Protein AF-A0A3A0G163-F1 (afdb_monomer_lite)

Secondary structure (DSSP, 8-state):
-BTTSTT---TTSSEEEEBTTTB-EEEEEEE---SSEEEEEEEEEEEEE-BS--EEEEEE-SB-TTSSSB--TTT--TTTSPP--SS-SEEE--B-TTEEEEEE-GGG--SSEEEEEEEE---SSPEEEE-TTSSS---EEEEEEE--S------------SS--HHHHHHHHHHHTTT-TTHHHHHHHHHHHHTS-------SEE---SSTTSSGGGSTTTHHHHHHHHHHHHHHH--HHHHHHHHHHHHHHHHH--EE--SHHHHHHHHHHHHHHHHHHHHTHHHHTT-EEEEES---TT---EEEEEHHHHHHHHHIIIIIHHHHHHHHH-SSHHHHHHHHHHHHHHHHTTT-TTPPEEE---TTTGGGPPEEE-HHHHHHHHHHHHHHHHTT-S---SSS--GGGS-STTS-TTS----SS--TTS--HHHHTTTS-TT-SS----TT-HHHHHHHHHHHHHHHHHHTT-TTTTT--B---EEEEEEE-TTS-EEEEEE-TTBS-HHHHHIIIIIITT-TTTT-HHHHHHHHHHHHH--STTGGGTGGGT-SSPP---SS-S-HHHHH---TT--PPPPP--PPPP-

pLDDT: mean 93.01, std 9.05, range [34.25, 98.88]

Sequence (591 aa):
MRSTAPDANYGTTTFVRVRVDEYHSYFKFDVANLDGEVHRATLRVFYYDGSDSAGSVYAASNLYADGSAPWTETGLTWNNAPPLTGDPLATRGNVANNTWMEFDVTGAVTGEGTFSFGLKNTSTNSGYMYSREAAQDQPQLVIEAGSPPPTATPIPTRSRGYLTTPQELFAIKNKANQGIAPYEDAVDAVIAVANQSWSYTLDAFTTCNSTADDPLWLDDQGGIPILYAKALAYHLTSNPNYAADVVDVLDNLMSSVETVDTSFQCQLNFSWGTPELIAAADLIEDYWENRTCTGPTTTVYGNTTEGSGNCKDLFQNWLVKNPYYVVSYEASRSGSNRGAAATNATAYIADYLWDRPNVTLVHRQPPQIDGGNSLNLSPAQAWAHAKSLTLSRMNGYRVDYQGNNSCDFLSGIQQSPDFTPVKSQITQNGIIPEDSRREEFCNVPAYNGQYQNYPQIHLGNLIQQCELMLRRGDRSCYDNVDNSDLASYTFTDPDGTSRTTHLYPGRGSVERAIKAIIVDSSTTWGHDSALFVAYRYYKVHGVLEGIGSWYSQLAGPPTVCDQHVCFGTLTHGFNPSETPPLPPTVPPPGN

Foldseek 3Di:
DFPVFQQDADLQPQKAKAAPPTGKDKDKDFDDDFAAWFPWKKKKWWWQAWDQWPFFKAWFDLAWCVNPGGDDNRRDGNVTGTDRDDHGQATGGTDHHGDMDIGTPSVQPGDGGMTMMMGHHPHRDMTMTGDPNHPDRHMDIDTDGHHDPPQPPPPPAQQLDQLFALSLLLVLLVCLVVVHPPSVLLLVLLVVLLPDDQDADFALEAEAPPDLCGVVCQHQNHVLLNLLSLLSCCSSVVDCVSLVRNLVVLLCNQLHHQAYDLDPSSLQNLLQRQLSNLNSCSSSCVPQQPPKGKHDPALAAPDRDIDIDRSLVRSLSVLQRYNQQNNLAQCQAALFLSVLSSLLSLLSSLQSCLVPQPDWHFRWYDCVPPNGHTDTDGSVRSNVVSVVSLQCSQQLNGARLDDDLALLVLDDPQADPVFRRDHQHLALQLDRQRQQSVPHHSGDSARQQDDVLRLVSSLQSLLSSCLSCLQQVHNCQQVDWAQDWDQWDWDQHSVRDIDTHTRHGRTSHSLSNCCRNPVVNVHLQQQALSLLSSLLVCVPVNDDPPSVVSVVSNPDRFAAGDSHDGRSCNSRNDDPVDNDDRGHHDHGRDD

Structure (mmCIF, N/CA/C/O backbone):
data_AF-A0A3A0G163-F1
#
_entry.id   AF-A0A3A0G163-F1
#
loop_
_atom_site.group_PDB
_atom_site.id
_atom_site.type_symbol
_atom_site.label_atom_id
_atom_site.label_alt_id
_atom_site.label_comp_id
_atom_site.label_asym_id
_atom_site.label_entity_id
_atom_site.label_seq_id
_atom_site.pdbx_PDB_ins_code
_atom_site.Cartn_x
_atom_site.Cartn_y
_atom_site.Cartn_z
_atom_site.occupancy
_atom_site.B_iso_or_equiv
_atom_site.auth_seq_id
_atom_site.auth_comp_id
_atom_site.auth_asym_id
_atom_site.auth_atom_id
_atom_site.pdbx_PDB_model_num
ATOM 1 N N . MET A 1 1 ? -34.806 -42.291 16.302 1.00 92.50 1 MET A N 1
ATOM 2 C CA . MET A 1 1 ? -35.609 -43.211 15.453 1.00 92.50 1 MET A CA 1
ATOM 3 C C . MET A 1 1 ? -34.818 -44.474 15.133 1.00 92.50 1 MET A C 1
ATOM 5 O O . MET A 1 1 ? -33.606 -44.454 15.320 1.00 92.50 1 MET A O 1
ATOM 9 N N . ARG A 1 2 ? -35.475 -45.554 14.680 1.00 94.56 2 ARG A N 1
ATOM 10 C CA . ARG A 1 2 ? -34.830 -46.856 14.434 1.00 94.56 2 ARG A CA 1
ATOM 11 C C . ARG A 1 2 ? -35.318 -47.510 13.139 1.00 94.56 2 ARG A C 1
ATOM 13 O O . ARG A 1 2 ? -36.522 -47.691 12.989 1.00 94.56 2 ARG A O 1
ATOM 20 N N . SER A 1 3 ? -34.408 -47.931 12.262 1.00 94.00 3 SER A N 1
ATOM 21 C CA . SER A 1 3 ? -34.760 -48.498 10.946 1.00 94.00 3 SER A CA 1
ATOM 22 C C . SER A 1 3 ? -35.546 -49.812 11.024 1.00 94.00 3 SER A C 1
ATOM 24 O O . SER A 1 3 ? -36.488 -50.016 10.264 1.00 94.00 3 SER A O 1
ATOM 26 N N . THR A 1 4 ? -35.235 -50.684 11.987 1.00 94.94 4 THR A N 1
ATOM 27 C CA . THR A 1 4 ? -35.926 -51.977 12.164 1.00 94.94 4 THR A CA 1
ATOM 28 C C . THR A 1 4 ? -37.276 -51.871 12.881 1.00 94.94 4 THR A C 1
ATOM 30 O O . THR A 1 4 ? -37.940 -52.882 13.092 1.00 94.94 4 THR A O 1
ATOM 33 N N . ALA A 1 5 ? -37.660 -50.674 13.322 1.00 95.50 5 ALA A N 1
ATOM 34 C CA . ALA A 1 5 ? -38.954 -50.388 13.938 1.00 95.50 5 ALA A CA 1
ATOM 35 C C . ALA A 1 5 ? -39.473 -49.055 13.379 1.00 95.50 5 ALA A C 1
ATOM 37 O O . ALA A 1 5 ? -39.493 -48.053 14.100 1.00 95.50 5 ALA A O 1
ATOM 38 N N . PRO A 1 6 ? -39.812 -49.013 12.078 1.00 95.38 6 PRO A N 1
ATOM 39 C CA . PRO A 1 6 ? -39.808 -47.769 11.330 1.00 95.38 6 PRO A CA 1
ATOM 40 C C . PRO A 1 6 ? -40.969 -46.827 11.673 1.00 95.38 6 PRO A C 1
ATOM 42 O O . PRO A 1 6 ? -40.835 -45.620 11.490 1.00 95.38 6 PRO A O 1
ATOM 45 N N . ASP A 1 7 ? -42.050 -47.357 12.250 1.00 96.31 7 ASP A N 1
ATOM 46 C CA . ASP A 1 7 ? -43.206 -46.589 12.733 1.00 96.31 7 ASP A CA 1
ATOM 47 C C . ASP A 1 7 ? -43.134 -46.266 14.237 1.00 96.31 7 ASP A C 1
ATOM 49 O O . ASP A 1 7 ? -44.026 -45.623 14.788 1.00 96.31 7 ASP A O 1
ATOM 53 N N . ALA A 1 8 ? -42.083 -46.712 14.937 1.00 96.19 8 ALA A N 1
ATOM 54 C CA . ALA A 1 8 ? -41.929 -46.442 16.360 1.00 96.19 8 ALA A CA 1
ATOM 55 C C . ALA A 1 8 ? -41.365 -45.033 16.604 1.00 96.19 8 ALA A C 1
ATOM 57 O O . ALA A 1 8 ? -40.358 -44.629 16.012 1.00 96.19 8 ALA A O 1
ATOM 58 N N . ASN A 1 9 ? -41.985 -44.317 17.541 1.00 95.94 9 ASN A N 1
ATOM 59 C CA . ASN A 1 9 ? -41.482 -43.063 18.083 1.00 95.94 9 ASN A CA 1
ATOM 60 C C . ASN A 1 9 ? -40.679 -43.315 19.371 1.00 95.94 9 ASN A C 1
ATOM 62 O O . ASN A 1 9 ? -40.992 -44.217 20.147 1.00 95.94 9 ASN A O 1
ATOM 66 N N . TYR A 1 10 ? -39.647 -42.502 19.589 1.00 95.50 10 TYR A N 1
ATOM 67 C CA . TYR A 1 10 ? -38.773 -42.568 20.765 1.00 95.50 10 TYR A CA 1
ATOM 68 C C . TYR A 1 10 ? -38.609 -41.187 21.423 1.00 95.50 10 TYR A C 1
ATOM 70 O O . TYR A 1 10 ? -37.639 -40.953 22.126 1.00 95.50 10 TYR A O 1
ATOM 78 N N . GLY A 1 11 ? -39.523 -40.247 21.175 1.00 92.62 11 GLY A N 1
ATOM 79 C CA . GLY A 1 11 ? -39.398 -38.858 21.629 1.00 92.62 11 GLY A CA 1
ATOM 80 C C . GLY A 1 11 ? -39.498 -38.671 23.145 1.00 92.62 11 GLY A C 1
ATOM 81 O O . GLY A 1 11 ? -39.158 -37.615 23.649 1.00 92.62 11 GLY A O 1
ATOM 82 N N . THR A 1 12 ? -39.951 -39.688 23.883 1.00 95.19 12 THR A N 1
ATOM 83 C CA . THR A 1 12 ? -40.091 -39.643 25.349 1.00 95.19 12 THR A CA 1
ATOM 84 C C . THR A 1 12 ? -39.015 -40.449 26.081 1.00 95.19 12 THR A C 1
ATOM 86 O O . THR A 1 12 ? -39.137 -40.694 27.281 1.00 95.19 12 THR A O 1
ATOM 89 N N . THR A 1 13 ? -38.003 -40.969 25.376 1.00 96.38 13 THR A N 1
ATOM 90 C CA . THR A 1 13 ? -36.904 -41.706 26.014 1.00 96.38 13 THR A CA 1
ATOM 91 C C . THR A 1 13 ? -35.875 -40.737 26.564 1.00 96.38 13 THR A C 1
ATOM 93 O O . THR A 1 13 ? -35.556 -39.757 25.912 1.00 96.38 13 THR A O 1
ATOM 96 N N . THR A 1 14 ? -35.276 -41.051 27.714 1.00 96.81 14 THR A N 1
ATOM 97 C CA . THR A 1 14 ? -34.258 -40.194 28.350 1.00 96.81 14 THR A CA 1
ATOM 98 C C . THR A 1 14 ? -32.928 -40.139 27.594 1.00 96.81 14 THR A C 1
ATOM 100 O O . THR A 1 14 ? -32.086 -39.295 27.897 1.00 96.81 14 THR A O 1
ATOM 103 N N . PHE A 1 15 ? -32.743 -40.966 26.568 1.00 96.81 15 PHE A N 1
ATOM 104 C CA . PHE A 1 15 ? -31.553 -40.997 25.728 1.00 96.81 15 PHE A CA 1
ATOM 105 C C . PHE A 1 15 ? -31.911 -40.985 24.243 1.00 96.81 15 PHE A C 1
ATOM 107 O O . PHE A 1 15 ? -32.999 -41.398 23.841 1.00 96.81 15 PHE A O 1
ATOM 114 N N . VAL A 1 16 ? -30.948 -40.575 23.427 1.00 97.00 16 VAL A N 1
ATOM 115 C CA . VAL A 1 16 ? -30.949 -40.744 21.976 1.00 97.00 16 VAL A CA 1
ATOM 116 C C . VAL A 1 16 ? -29.695 -41.505 21.550 1.00 97.00 16 VAL A C 1
ATOM 118 O O . VAL A 1 16 ? -28.706 -41.579 22.279 1.00 97.00 16 VAL A O 1
ATOM 121 N N . ARG A 1 17 ? -29.746 -42.135 20.378 1.00 96.00 17 ARG A N 1
ATOM 122 C CA . ARG A 1 17 ? -28.708 -43.059 19.908 1.00 96.00 17 ARG A CA 1
ATOM 123 C C . ARG A 1 17 ? -28.367 -42.780 18.457 1.00 96.00 17 ARG A C 1
ATOM 125 O O . ARG A 1 17 ? -29.250 -42.459 17.659 1.00 96.00 17 ARG A O 1
ATOM 132 N N . VAL A 1 18 ? -27.103 -42.973 18.102 1.00 96.88 18 VAL A N 1
ATOM 133 C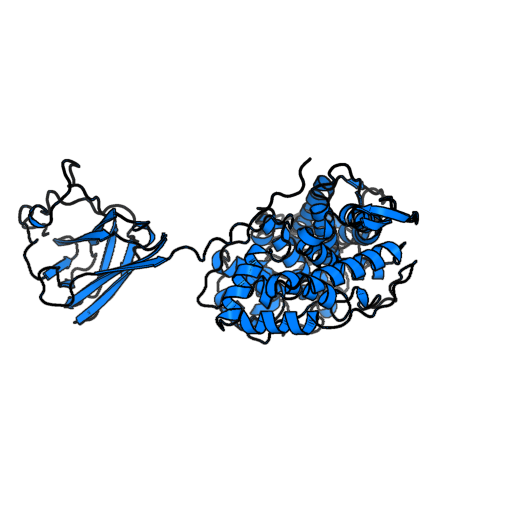 CA . VAL A 1 18 ? -26.654 -42.927 16.711 1.00 96.88 18 VAL A CA 1
ATOM 134 C C . VAL A 1 18 ? -25.800 -44.151 16.370 1.00 96.88 18 VAL A C 1
ATOM 136 O O . VAL A 1 18 ? -24.959 -44.579 17.163 1.00 96.88 18 VAL A O 1
ATOM 139 N N . ARG A 1 19 ? -26.059 -44.752 15.205 1.00 96.56 19 ARG A N 1
ATOM 140 C CA . ARG A 1 19 ? -25.349 -45.921 14.660 1.00 96.56 19 ARG A CA 1
ATOM 141 C C . ARG A 1 19 ? -25.626 -46.007 13.164 1.00 96.56 19 ARG A C 1
ATOM 143 O O . ARG A 1 19 ? -26.760 -45.747 12.756 1.00 96.56 19 ARG A O 1
ATOM 150 N N . VAL A 1 20 ? -24.633 -46.433 12.391 1.00 94.56 20 VAL A N 1
ATOM 151 C CA . VAL A 1 20 ? -24.781 -46.675 10.951 1.00 94.56 20 VAL A CA 1
ATOM 152 C C . VAL A 1 20 ? -25.990 -47.554 10.640 1.00 94.56 20 VAL A C 1
ATOM 154 O O . VAL A 1 20 ? -26.223 -48.555 11.319 1.00 94.56 20 VAL A O 1
ATOM 157 N N . ASP A 1 21 ? -26.782 -47.110 9.662 1.00 89.25 21 ASP A N 1
ATOM 158 C CA . ASP A 1 21 ? -27.969 -47.757 9.079 1.00 89.25 21 ASP A CA 1
ATOM 159 C C . ASP A 1 21 ? -29.077 -48.221 10.049 1.00 89.25 21 ASP A C 1
ATOM 161 O O . ASP A 1 21 ? -30.073 -48.821 9.634 1.00 89.25 21 ASP A O 1
ATOM 165 N N . GLU A 1 22 ? -28.959 -47.915 11.343 1.00 94.44 22 GLU A N 1
ATOM 166 C CA . GLU A 1 22 ? -29.918 -48.352 12.360 1.00 94.44 22 GLU A CA 1
ATOM 167 C C . GLU A 1 22 ? -30.545 -47.189 13.123 1.00 94.44 22 GLU A C 1
ATOM 169 O O . GLU A 1 22 ? -31.765 -47.173 13.296 1.00 94.44 22 GLU A O 1
ATOM 174 N N . TYR A 1 23 ? -29.748 -46.212 13.567 1.00 96.75 23 TYR A N 1
ATOM 175 C CA . TYR A 1 23 ? -30.221 -45.151 14.453 1.00 96.75 23 TYR A CA 1
ATOM 176 C C . TYR A 1 23 ? -29.783 -43.771 13.982 1.00 96.75 23 TYR A C 1
ATOM 178 O O . TYR A 1 23 ? -28.591 -43.479 13.888 1.00 96.75 23 TYR A O 1
ATOM 186 N N . HIS A 1 24 ? -30.770 -42.897 13.797 1.00 96.38 24 HIS A N 1
ATOM 187 C CA . HIS A 1 24 ? -30.575 -41.459 13.647 1.00 96.38 24 HIS A CA 1
ATOM 188 C C . HIS A 1 24 ? -31.260 -40.722 14.798 1.00 96.38 24 HIS A C 1
ATOM 190 O O . HIS A 1 24 ? -32.314 -41.149 15.299 1.00 96.38 24 HIS A O 1
ATOM 196 N N . SER A 1 25 ? -30.670 -39.595 15.177 1.00 97.19 25 SER A N 1
ATOM 197 C CA . SER A 1 25 ? -31.194 -38.691 16.202 1.00 97.19 25 SER A CA 1
ATOM 198 C C . SER A 1 25 ? -31.472 -37.324 15.593 1.00 97.19 25 SER A C 1
ATOM 200 O O . SER A 1 25 ? -30.749 -36.908 14.693 1.00 97.19 25 SER A O 1
ATOM 202 N N . TYR A 1 26 ? -32.514 -36.644 16.069 1.00 97.81 26 TYR A N 1
ATOM 203 C CA . TYR A 1 26 ? -32.857 -35.285 15.651 1.00 97.81 26 TYR A CA 1
ATOM 204 C C . TYR A 1 26 ? -32.949 -34.398 16.881 1.00 97.81 26 TYR A C 1
ATOM 206 O O . TYR A 1 26 ? -33.385 -34.848 17.940 1.00 97.81 26 TYR A O 1
ATOM 214 N N . PHE A 1 27 ? -32.559 -33.144 16.712 1.00 97.88 27 PHE A N 1
ATOM 215 C CA . PHE A 1 27 ? -32.615 -32.109 17.731 1.00 97.88 27 PHE A CA 1
ATOM 216 C C . PHE A 1 27 ? -33.307 -30.892 17.135 1.00 97.88 27 PHE A C 1
ATOM 218 O O . PHE A 1 27 ? -33.097 -30.585 15.962 1.00 97.88 27 PHE A O 1
ATOM 225 N N . LYS A 1 28 ? -34.134 -30.208 17.921 1.00 96.75 28 LYS A N 1
ATOM 226 C CA . LYS A 1 28 ? -34.846 -29.007 17.486 1.00 96.75 28 LYS A CA 1
ATOM 227 C C . LYS A 1 28 ? -34.775 -27.958 18.570 1.00 96.75 28 LYS A C 1
ATOM 229 O O . LYS A 1 28 ? -35.035 -28.262 19.732 1.00 96.75 28 LYS A O 1
ATOM 234 N N . PHE A 1 29 ? -34.412 -26.752 18.167 1.00 97.50 29 PHE A N 1
ATOM 235 C CA . PHE A 1 29 ? -34.213 -25.620 19.055 1.00 97.50 29 PHE A CA 1
ATOM 236 C C . PHE A 1 29 ? -34.969 -24.419 18.512 1.00 97.50 29 PHE A C 1
ATOM 238 O O . PHE A 1 29 ? -34.928 -24.155 17.311 1.00 97.50 29 PHE A O 1
ATOM 245 N N . ASP A 1 30 ? -35.625 -23.696 19.410 1.00 96.38 30 ASP A N 1
ATOM 246 C CA . ASP A 1 30 ? -36.193 -22.387 19.123 1.00 96.38 30 ASP A CA 1
ATOM 247 C C . ASP A 1 30 ? -35.227 -21.329 19.660 1.00 96.38 30 ASP A C 1
ATOM 249 O O . ASP A 1 30 ? -34.952 -21.274 20.860 1.00 96.38 30 ASP A O 1
ATOM 253 N N . VAL A 1 31 ? -34.677 -20.523 18.756 1.00 95.00 31 VAL A N 1
ATOM 254 C CA . VAL A 1 31 ? -33.774 -19.412 19.063 1.00 95.00 31 VAL A CA 1
ATOM 255 C C . VAL A 1 31 ? -34.579 -18.122 19.002 1.00 95.00 31 VAL A C 1
ATOM 257 O O . VAL A 1 31 ? -35.166 -17.803 17.969 1.00 95.00 31 VAL A O 1
ATOM 260 N N . ALA A 1 32 ? -34.615 -17.387 20.109 1.00 92.50 32 ALA A N 1
ATOM 261 C CA . ALA A 1 32 ? -35.335 -16.126 20.234 1.00 92.50 32 ALA A CA 1
ATOM 262 C C . ALA A 1 32 ? -34.667 -15.232 21.284 1.00 92.50 32 ALA A C 1
ATOM 264 O O . ALA A 1 32 ? -33.978 -15.733 22.175 1.00 92.50 32 ALA A O 1
ATOM 265 N N . ASN A 1 33 ? -34.963 -13.935 21.230 1.00 88.19 33 ASN A N 1
ATOM 266 C CA . ASN A 1 33 ? -34.410 -12.897 22.097 1.00 88.19 33 ASN A CA 1
ATOM 267 C C . ASN A 1 33 ? -32.887 -12.761 21.961 1.00 88.19 33 ASN A C 1
ATOM 269 O O . ASN A 1 33 ? -32.190 -12.608 22.965 1.00 88.19 33 ASN A O 1
ATOM 273 N N . LEU A 1 34 ? -32.376 -12.841 20.731 1.00 85.44 34 LEU A N 1
ATOM 274 C CA . LEU A 1 34 ? -30.972 -12.533 20.468 1.00 85.44 34 LEU A CA 1
ATOM 275 C C . LEU A 1 34 ? -30.737 -11.024 20.601 1.00 85.44 34 LEU A C 1
ATOM 277 O O . LEU A 1 34 ? -31.568 -10.208 20.206 1.00 85.44 34 LEU A O 1
ATOM 281 N N . ASP A 1 35 ? -29.583 -10.650 21.137 1.00 78.12 35 ASP A N 1
ATOM 282 C CA . ASP A 1 35 ? -29.144 -9.266 21.327 1.00 78.12 35 ASP A CA 1
ATOM 283 C C . ASP A 1 35 ? -28.304 -8.732 20.149 1.00 78.12 35 ASP A C 1
ATOM 285 O O . ASP A 1 35 ? -27.656 -7.689 20.256 1.00 78.12 35 ASP A O 1
ATOM 289 N N . GLY A 1 36 ? -28.364 -9.408 18.996 1.00 77.00 36 GLY A N 1
ATOM 290 C CA . GLY A 1 36 ? -27.757 -8.981 17.739 1.00 77.00 36 GLY A CA 1
ATOM 291 C C . GLY A 1 36 ? -27.595 -10.117 16.729 1.00 77.00 36 GLY A C 1
ATOM 292 O O . GLY A 1 36 ? -28.367 -11.077 16.733 1.00 77.00 36 GLY A O 1
ATOM 293 N N . GLU A 1 37 ? -26.618 -9.990 15.830 1.00 82.62 37 GLU A N 1
ATOM 294 C CA . GLU A 1 37 ? -26.344 -11.008 14.810 1.00 82.62 37 GLU A CA 1
ATOM 295 C C . GLU A 1 37 ? -25.630 -12.213 15.437 1.00 82.62 37 GLU A C 1
ATOM 297 O O . GLU A 1 37 ? -24.839 -12.069 16.370 1.00 82.62 37 GLU A O 1
ATOM 302 N N . VAL A 1 38 ? -25.907 -13.414 14.926 1.00 84.75 38 VAL A N 1
ATOM 303 C CA . VAL A 1 38 ? -25.223 -14.637 15.359 1.00 84.75 38 VAL A CA 1
ATOM 304 C C . VAL A 1 38 ? -23.807 -14.655 14.783 1.00 84.75 38 VAL A C 1
ATOM 306 O O . VAL A 1 38 ? -23.628 -14.758 13.574 1.00 84.75 38 VAL A O 1
ATOM 309 N N . HIS A 1 39 ? -22.795 -14.606 15.647 1.00 83.69 39 HIS A N 1
ATOM 310 C CA . HIS A 1 39 ? -21.390 -14.762 15.261 1.00 83.69 39 HIS A CA 1
ATOM 311 C C . HIS A 1 39 ? -20.967 -16.229 15.226 1.00 83.69 39 HIS A C 1
ATOM 313 O O . HIS A 1 39 ? -20.163 -16.631 14.384 1.00 83.69 39 HIS A O 1
ATOM 319 N N . ARG A 1 40 ? -21.503 -17.031 16.151 1.00 89.31 40 ARG A N 1
ATOM 320 C CA . ARG A 1 40 ? -21.200 -18.457 16.257 1.00 89.31 40 ARG A CA 1
ATOM 321 C C . ARG A 1 40 ? -22.368 -19.221 16.863 1.00 89.31 40 ARG A C 1
ATOM 323 O O . ARG A 1 40 ? -23.001 -18.758 17.810 1.00 89.31 40 ARG A O 1
ATOM 330 N N . ALA A 1 41 ? -22.613 -20.425 16.355 1.00 94.38 41 ALA A N 1
ATOM 331 C CA . ALA A 1 41 ? -23.575 -21.358 16.927 1.00 94.38 41 ALA A CA 1
ATOM 332 C C . ALA A 1 41 ? -22.950 -22.745 17.100 1.00 94.38 41 ALA A C 1
ATOM 334 O O . ALA A 1 41 ? -22.424 -23.333 16.154 1.00 94.38 41 ALA A O 1
ATOM 335 N N . THR A 1 42 ? -23.040 -23.288 18.313 1.00 97.31 42 THR A N 1
ATOM 336 C CA . THR A 1 42 ? -22.449 -24.582 18.676 1.00 97.31 42 THR A CA 1
ATOM 337 C C . THR A 1 42 ? -23.514 -25.521 19.238 1.00 97.31 42 THR A C 1
ATOM 339 O O . THR A 1 42 ? -24.101 -25.251 20.286 1.00 97.31 42 THR A O 1
ATOM 342 N N . LEU A 1 43 ? -23.743 -26.656 18.572 1.00 98.31 43 LEU A N 1
ATOM 343 C CA . LEU A 1 43 ? -24.575 -27.743 19.092 1.00 98.31 43 LEU A CA 1
ATOM 344 C C . LEU A 1 43 ? -23.736 -28.620 20.027 1.00 98.31 43 LEU A C 1
ATOM 346 O O . LEU A 1 43 ? -22.765 -29.242 19.596 1.00 98.31 43 LEU A O 1
ATOM 350 N N . ARG A 1 44 ? -24.134 -28.705 21.296 1.00 97.94 44 ARG A N 1
ATOM 351 C CA . ARG A 1 44 ? -23.496 -29.526 22.327 1.00 97.94 44 ARG A CA 1
ATOM 352 C C . ARG A 1 44 ? -24.387 -30.715 22.669 1.00 97.94 44 ARG A C 1
ATOM 354 O O . ARG A 1 44 ? -25.554 -30.542 23.018 1.00 97.94 44 ARG A O 1
ATOM 361 N N . VAL A 1 45 ? -23.832 -31.920 22.608 1.00 98.06 45 VAL A N 1
ATOM 362 C CA . VAL A 1 45 ? -24.510 -33.166 23.000 1.00 98.06 45 VAL A CA 1
ATOM 363 C C . VAL A 1 45 ? -23.635 -33.952 23.967 1.00 98.06 45 VAL A C 1
ATOM 365 O O . VAL A 1 45 ? -22.433 -34.093 23.749 1.00 98.06 45 VAL A O 1
ATOM 368 N N . PHE A 1 46 ? -24.223 -34.462 25.046 1.00 98.25 46 PHE A N 1
ATOM 369 C CA . PHE A 1 46 ? -23.481 -35.216 26.051 1.00 98.25 46 PHE A CA 1
ATOM 370 C C . PHE A 1 46 ? -23.556 -36.713 25.777 1.00 98.25 46 PHE A C 1
ATOM 372 O O . PHE A 1 46 ? -24.637 -37.298 25.840 1.00 98.25 46 PHE A O 1
ATOM 379 N N . TYR A 1 47 ? -22.410 -37.333 25.508 1.00 98.19 47 TYR A N 1
ATOM 380 C CA . TYR A 1 47 ? -22.279 -38.776 25.343 1.00 98.19 47 TYR A CA 1
ATOM 381 C C . TYR A 1 47 ? -22.021 -39.432 26.698 1.00 98.19 47 TYR A C 1
ATOM 383 O O . TYR A 1 47 ? -20.922 -39.308 27.234 1.00 98.19 47 TYR A O 1
ATOM 391 N N . TYR A 1 48 ? -22.999 -40.151 27.253 1.00 97.19 48 TYR A N 1
ATOM 392 C CA . TYR A 1 48 ? -22.784 -40.930 28.483 1.00 97.19 48 TYR A CA 1
ATOM 393 C C . TYR A 1 48 ? -22.146 -42.297 28.189 1.00 97.19 48 TYR A C 1
ATOM 395 O O . TYR A 1 48 ? -21.407 -42.824 29.020 1.00 97.19 48 TYR A O 1
ATOM 403 N N . ASP A 1 49 ? -22.362 -42.825 26.982 1.00 97.56 49 ASP A N 1
ATOM 404 C CA . ASP A 1 49 ? -21.647 -43.976 26.431 1.00 97.56 49 ASP A CA 1
ATOM 405 C C . ASP A 1 49 ? -21.117 -43.610 25.039 1.00 97.56 49 ASP A C 1
ATOM 407 O O . ASP A 1 49 ? -21.881 -43.325 24.109 1.00 97.56 49 ASP A O 1
ATOM 411 N N . GLY A 1 50 ? -19.795 -43.500 24.948 1.00 95.00 50 GLY A N 1
ATOM 412 C CA . GLY A 1 50 ? -19.071 -42.981 23.800 1.00 95.00 50 GLY A CA 1
ATOM 413 C C . GLY A 1 50 ? -18.937 -43.992 22.665 1.00 95.00 50 GLY A C 1
ATOM 414 O O . GLY A 1 50 ? -19.453 -45.106 22.703 1.00 95.00 50 GLY A O 1
ATOM 415 N N . SER A 1 51 ? -18.233 -43.592 21.612 1.00 96.06 51 SER A N 1
ATOM 416 C CA . SER A 1 51 ? -18.020 -44.421 20.427 1.00 96.06 51 SER A CA 1
ATOM 417 C C . SER A 1 51 ? -16.718 -44.033 19.722 1.00 96.06 51 SER A C 1
ATOM 419 O O . SER A 1 51 ? -16.115 -42.994 19.992 1.00 96.06 51 SER A O 1
ATOM 421 N N . ASP A 1 52 ? -16.259 -44.859 18.790 1.00 95.06 52 ASP A N 1
ATOM 422 C CA . ASP A 1 52 ? -15.143 -44.537 17.888 1.00 95.06 52 ASP A CA 1
ATOM 423 C C . ASP A 1 52 ? -15.488 -43.408 16.896 1.00 95.06 52 ASP A C 1
ATOM 425 O O . ASP A 1 52 ? -14.598 -42.852 16.258 1.00 95.06 52 ASP A O 1
ATOM 429 N N . SER A 1 53 ? -16.760 -43.006 16.834 1.00 95.75 53 SER A N 1
ATOM 430 C CA . SER A 1 53 ? -17.243 -41.845 16.092 1.00 95.75 53 SER A CA 1
ATOM 431 C C . SER A 1 53 ? -18.424 -41.185 16.805 1.00 95.75 53 SER A C 1
ATOM 433 O O . SER A 1 53 ? -19.406 -41.855 17.129 1.00 95.75 53 SER A O 1
ATOM 435 N N . ALA A 1 54 ? -18.373 -39.866 16.985 1.00 94.69 54 ALA A N 1
ATOM 436 C CA . ALA A 1 54 ? -19.499 -39.048 17.435 1.00 94.69 54 ALA A CA 1
ATOM 437 C C . ALA A 1 54 ? -20.467 -38.674 16.296 1.00 94.69 54 ALA A C 1
ATOM 439 O O . ALA A 1 54 ? -21.517 -38.080 16.543 1.00 94.69 54 ALA A O 1
ATOM 440 N N . GLY A 1 55 ? -20.137 -39.035 15.055 1.00 96.19 55 GLY A N 1
ATOM 441 C CA . GLY A 1 55 ? -21.000 -38.865 13.895 1.00 96.19 55 GLY A CA 1
ATOM 442 C C . GLY A 1 55 ? -20.901 -37.498 13.218 1.00 96.19 55 GLY A C 1
ATOM 443 O O . GLY A 1 55 ? -19.986 -36.704 13.452 1.00 96.19 55 GLY A O 1
ATOM 444 N N . SER A 1 56 ? -21.865 -37.257 12.337 1.00 97.81 56 SER A N 1
ATOM 445 C CA . SER A 1 56 ? -21.964 -36.086 11.471 1.00 97.81 56 SER A CA 1
ATOM 446 C C . SER A 1 56 ? -23.321 -35.417 11.655 1.00 97.81 56 SER A C 1
ATOM 448 O O . SER A 1 56 ? -24.362 -36.078 11.554 1.00 97.81 56 SER A O 1
ATOM 450 N N . VAL A 1 57 ? -23.302 -34.112 11.922 1.00 98.38 57 VAL A N 1
ATOM 451 C CA . VAL A 1 57 ? -24.493 -33.272 12.089 1.00 98.38 57 VAL A CA 1
ATOM 452 C C . VAL A 1 57 ? -24.862 -32.642 10.754 1.00 98.38 57 VAL A C 1
ATOM 454 O O . VAL A 1 57 ? -24.012 -32.082 10.070 1.00 98.38 57 VAL A O 1
ATOM 457 N N . TYR A 1 58 ? -26.142 -32.702 10.413 1.00 98.12 58 TYR A N 1
ATOM 458 C CA . TYR A 1 58 ? -26.738 -32.107 9.223 1.00 98.12 58 TYR A CA 1
ATOM 459 C C . TYR A 1 58 ? -27.811 -31.107 9.642 1.00 98.12 58 TYR A C 1
ATOM 461 O O . TYR A 1 58 ? -28.512 -31.331 10.635 1.00 98.12 58 TYR A O 1
ATOM 469 N N . ALA A 1 59 ? -28.002 -30.056 8.848 1.00 95.81 59 ALA A N 1
ATOM 470 C CA . ALA A 1 59 ? -29.247 -29.303 8.894 1.00 95.81 59 ALA A CA 1
ATOM 471 C C . ALA A 1 59 ? -30.402 -30.224 8.465 1.00 95.81 59 ALA A C 1
ATOM 473 O O . ALA A 1 59 ? -30.285 -30.975 7.495 1.00 95.81 59 ALA A O 1
ATOM 474 N N . ALA A 1 60 ? -31.512 -30.187 9.195 1.00 96.06 60 ALA A N 1
ATOM 475 C CA . ALA A 1 60 ? -32.717 -30.945 8.894 1.00 96.06 60 ALA A CA 1
ATOM 476 C C . ALA A 1 60 ? -33.884 -29.989 8.627 1.00 96.06 60 ALA A C 1
ATOM 478 O O . ALA A 1 60 ? -33.974 -28.916 9.222 1.00 96.06 60 ALA A O 1
ATOM 479 N N . SER A 1 61 ? -34.812 -30.387 7.754 1.00 95.19 61 SER A N 1
ATOM 480 C CA . SER A 1 61 ? -36.050 -29.625 7.564 1.00 95.19 61 SER A CA 1
ATOM 481 C C . SER A 1 61 ? -36.862 -29.580 8.863 1.00 95.19 61 SER A C 1
ATOM 483 O O . SER A 1 61 ? -36.904 -30.550 9.623 1.00 95.19 61 SER A O 1
ATOM 485 N N . ASN A 1 62 ? -37.557 -28.465 9.095 1.00 96.06 62 ASN A N 1
ATOM 486 C CA . ASN A 1 62 ? -38.542 -28.348 10.171 1.00 96.06 62 ASN A CA 1
ATOM 487 C C . ASN A 1 62 ? -39.851 -29.094 9.863 1.00 96.06 62 ASN A C 1
ATOM 489 O O . ASN A 1 62 ? -40.680 -29.230 10.763 1.00 96.06 62 ASN A O 1
ATOM 493 N N . LEU A 1 63 ? -40.037 -29.573 8.627 1.00 96.88 63 LEU A N 1
ATOM 494 C CA . LEU A 1 63 ? -41.199 -30.337 8.160 1.00 96.88 63 LEU A CA 1
ATOM 495 C C . LEU A 1 63 ? -40.896 -31.840 8.096 1.00 96.88 63 LEU A C 1
ATOM 497 O O . LEU A 1 63 ? -39.740 -32.222 7.931 1.00 96.88 63 LEU A O 1
ATOM 501 N N . TYR A 1 64 ? -41.926 -32.686 8.175 1.00 97.06 64 TYR A N 1
ATOM 502 C CA . TYR A 1 64 ? -41.810 -34.116 7.852 1.00 97.06 64 TYR A CA 1
ATOM 503 C C . TYR A 1 64 ? -41.265 -34.344 6.428 1.00 97.06 64 TYR A C 1
ATOM 505 O O . TYR A 1 64 ? -41.278 -33.441 5.590 1.00 97.06 64 TYR A O 1
ATOM 513 N N . ALA A 1 65 ? -40.803 -35.566 6.140 1.00 95.25 65 ALA A N 1
ATOM 514 C CA . ALA A 1 65 ? -40.212 -35.950 4.852 1.00 95.25 65 ALA A CA 1
ATOM 515 C C . ALA A 1 65 ? -41.099 -35.648 3.631 1.00 95.25 65 ALA A C 1
ATOM 517 O O . ALA A 1 65 ? -40.584 -35.360 2.554 1.00 95.25 65 ALA A O 1
ATOM 518 N N . ASP A 1 66 ? -42.420 -35.713 3.799 1.00 93.56 66 ASP A N 1
ATOM 519 C CA . ASP A 1 66 ? -43.412 -35.430 2.758 1.00 93.56 66 ASP A CA 1
ATOM 520 C C . ASP A 1 66 ? -43.773 -33.937 2.635 1.00 93.56 66 ASP A C 1
ATOM 522 O O . ASP A 1 66 ? -44.576 -33.561 1.784 1.00 93.56 66 ASP A O 1
ATOM 526 N N . GLY A 1 67 ? -43.196 -33.081 3.486 1.00 91.81 67 GLY A N 1
ATOM 527 C CA . GLY A 1 67 ? -43.458 -31.645 3.531 1.00 91.81 67 GLY A CA 1
ATOM 528 C C . GLY A 1 67 ? -44.838 -31.260 4.077 1.00 91.81 67 GLY A C 1
ATOM 529 O O . GLY A 1 67 ? -45.201 -30.089 3.998 1.00 91.81 67 GLY A O 1
ATOM 530 N N . SER A 1 68 ? -45.615 -32.203 4.622 1.00 88.25 68 SER A N 1
ATOM 531 C CA . SER A 1 68 ? -47.026 -31.986 4.980 1.00 88.25 68 SER A CA 1
ATOM 532 C C . SER A 1 68 ? -47.234 -31.033 6.161 1.00 88.25 68 SER A C 1
ATOM 534 O O . SER A 1 68 ? -48.174 -30.237 6.159 1.00 88.25 68 SER A O 1
ATOM 536 N N . ALA A 1 69 ? -46.378 -31.118 7.182 1.00 93.69 69 ALA A N 1
ATOM 537 C CA . ALA A 1 69 ? -46.488 -30.345 8.414 1.00 93.69 69 ALA A CA 1
ATOM 538 C C . ALA A 1 69 ? -45.144 -30.263 9.157 1.00 93.69 69 ALA A C 1
ATOM 540 O O . ALA A 1 69 ? -44.274 -31.115 8.941 1.00 93.69 69 ALA A O 1
ATOM 541 N N . PRO A 1 70 ? -44.970 -29.282 10.067 1.00 95.69 70 PRO A N 1
ATOM 542 C CA . PRO A 1 70 ? -43.852 -29.272 10.994 1.00 95.69 70 PRO A CA 1
ATOM 543 C C . PRO A 1 70 ? -43.801 -30.555 11.814 1.00 95.69 70 PRO A C 1
ATOM 545 O O . PRO A 1 70 ? -44.811 -30.976 12.384 1.00 95.69 70 PRO A O 1
ATOM 548 N N . TRP A 1 71 ? -42.625 -31.168 11.899 1.00 96.56 71 TRP A N 1
ATOM 549 C CA . TRP A 1 71 ? -42.491 -32.386 12.679 1.00 96.56 71 TRP A CA 1
ATOM 550 C C . TRP A 1 71 ? -42.522 -32.084 14.179 1.00 96.56 71 TRP A C 1
ATOM 552 O O . TRP A 1 71 ? -42.029 -31.046 14.645 1.00 96.56 71 TRP A O 1
ATOM 562 N N . THR A 1 72 ? -43.109 -33.011 14.935 1.00 95.00 72 THR A N 1
ATOM 563 C CA . THR A 1 72 ? -43.150 -32.987 16.399 1.00 95.00 72 THR A CA 1
ATOM 564 C C . THR A 1 72 ? -42.305 -34.124 16.959 1.00 95.00 72 THR A C 1
ATOM 566 O O . THR A 1 72 ? -42.182 -35.185 16.348 1.00 95.00 72 THR A O 1
ATOM 569 N N . GLU A 1 73 ? -41.720 -33.920 18.136 1.00 93.06 73 GLU A N 1
ATOM 570 C CA . GLU A 1 73 ? -40.858 -34.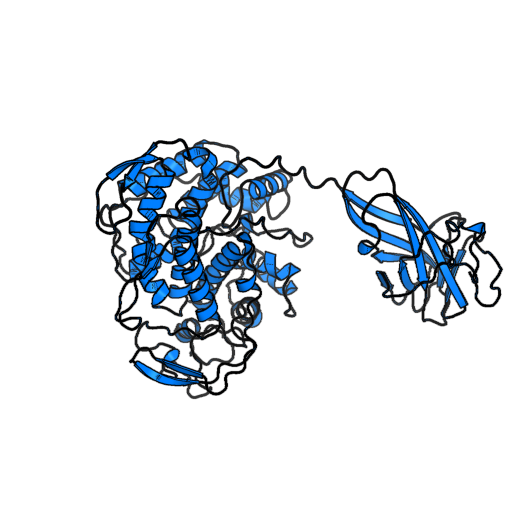916 18.783 1.00 93.06 73 GLU A CA 1
ATOM 571 C C . GLU A 1 73 ? -41.568 -36.261 19.003 1.00 93.06 73 GLU A C 1
ATOM 573 O O . GLU A 1 73 ? -40.979 -37.315 18.777 1.00 93.06 73 GLU A O 1
ATOM 578 N N . THR A 1 74 ? -42.856 -36.237 19.356 1.00 95.31 74 THR A N 1
ATOM 579 C CA . THR A 1 74 ? -43.690 -37.437 19.544 1.00 95.31 74 THR A CA 1
ATOM 580 C C . THR A 1 74 ? -44.298 -37.986 18.249 1.00 95.31 74 THR A C 1
ATOM 582 O O . THR A 1 74 ? -44.853 -39.082 18.253 1.00 95.31 74 THR A O 1
ATOM 585 N N . GLY A 1 75 ? -44.194 -37.251 17.138 1.00 94.88 75 GLY A N 1
ATOM 586 C CA . GLY A 1 75 ? -44.677 -37.670 15.820 1.00 94.88 75 GLY A CA 1
ATOM 587 C C . GLY A 1 75 ? -43.583 -38.198 14.891 1.00 94.88 75 GLY A C 1
ATOM 588 O O . GLY A 1 75 ? -43.893 -38.819 13.876 1.00 94.88 75 GLY A O 1
ATOM 589 N N . LEU A 1 76 ? -42.306 -37.983 15.223 1.00 95.75 76 LEU A N 1
ATOM 590 C CA . LEU A 1 76 ? -41.176 -38.366 14.378 1.00 95.75 76 LEU A CA 1
ATOM 591 C C . LEU A 1 76 ? -40.890 -39.875 14.464 1.00 95.75 76 LEU A C 1
ATOM 593 O O . LEU A 1 76 ? -40.656 -40.439 15.533 1.00 95.75 76 LEU A O 1
ATOM 597 N N . THR A 1 77 ? -40.894 -40.534 13.315 1.00 97.00 77 THR A N 1
ATOM 598 C CA . THR A 1 77 ? -40.634 -41.963 13.113 1.00 97.00 77 THR A CA 1
ATOM 599 C C . THR A 1 77 ? -39.581 -42.117 12.016 1.00 97.00 77 THR A C 1
ATOM 601 O O . THR A 1 77 ? -39.217 -41.142 11.364 1.00 97.00 77 THR A O 1
ATOM 604 N N . TRP A 1 78 ? -39.061 -43.324 11.786 1.00 96.12 78 TRP A N 1
ATOM 605 C CA . TRP A 1 78 ? -38.105 -43.531 10.690 1.00 96.12 78 TRP A CA 1
ATOM 606 C C . TRP A 1 78 ? -38.723 -43.202 9.323 1.00 96.12 78 TRP A C 1
ATOM 608 O O . TRP A 1 78 ? -38.058 -42.617 8.475 1.00 96.12 78 TRP A O 1
ATOM 618 N N . ASN A 1 79 ? -39.998 -43.552 9.126 1.00 96.88 79 ASN A N 1
ATOM 619 C CA . ASN A 1 79 ? -40.688 -43.403 7.845 1.00 96.88 79 ASN A CA 1
ATOM 620 C C . ASN A 1 79 ? -41.037 -41.952 7.484 1.00 96.88 79 ASN A C 1
ATOM 622 O O . ASN A 1 79 ? -41.178 -41.649 6.302 1.00 96.88 79 ASN A O 1
ATOM 626 N N . ASN A 1 80 ? -41.191 -41.060 8.468 1.00 96.75 80 ASN A N 1
ATOM 627 C CA . ASN A 1 80 ? -41.607 -39.673 8.223 1.00 96.75 80 ASN A CA 1
ATOM 628 C C . ASN A 1 80 ? -40.529 -38.623 8.544 1.00 96.75 80 ASN A C 1
ATOM 630 O O . ASN A 1 80 ? -40.767 -37.432 8.332 1.00 96.75 80 ASN A O 1
ATOM 634 N N . ALA A 1 81 ? -39.363 -39.027 9.054 1.00 96.06 81 ALA A N 1
ATOM 635 C CA . ALA A 1 81 ? -38.324 -38.089 9.459 1.00 96.06 81 ALA A CA 1
ATOM 636 C C . ALA A 1 81 ? -37.706 -37.338 8.268 1.00 96.06 81 ALA A C 1
ATOM 638 O O . ALA A 1 81 ? -37.450 -37.951 7.228 1.00 96.06 81 ALA A O 1
ATOM 639 N N . PRO A 1 82 ? -37.389 -36.039 8.425 1.00 96.75 82 PRO A N 1
ATOM 640 C CA . PRO A 1 82 ? -36.736 -35.264 7.378 1.00 96.75 82 PRO A CA 1
ATOM 641 C C . PRO A 1 82 ? -35.458 -35.949 6.872 1.00 96.75 82 PRO A C 1
ATOM 643 O O . PRO A 1 82 ? -34.631 -36.360 7.692 1.00 96.75 82 PRO A O 1
ATOM 646 N N . PRO A 1 83 ? -35.234 -36.055 5.554 1.00 93.75 83 PRO A N 1
ATOM 647 C CA . PRO A 1 83 ? -34.020 -36.671 5.036 1.00 93.75 83 PRO A CA 1
ATOM 648 C C . PRO A 1 83 ? -32.781 -35.848 5.422 1.00 93.75 83 PRO A C 1
ATOM 650 O O . PRO A 1 83 ? -32.787 -34.623 5.352 1.00 93.75 83 PRO A O 1
ATOM 653 N N . LEU A 1 84 ? -31.703 -36.532 5.817 1.00 94.50 84 LEU A N 1
ATOM 654 C CA . LEU A 1 84 ? -30.398 -35.909 6.086 1.00 94.50 84 LEU A CA 1
ATOM 655 C C . LEU A 1 84 ? -29.498 -36.147 4.874 1.00 94.50 84 LEU A C 1
ATOM 657 O O . LEU A 1 84 ? -28.886 -37.214 4.755 1.00 94.50 84 LEU A O 1
ATOM 661 N N . THR A 1 85 ? -29.520 -35.201 3.944 1.00 85.88 85 THR A N 1
ATOM 662 C CA . THR A 1 85 ? -28.854 -35.254 2.633 1.00 85.88 85 THR A CA 1
ATOM 663 C C . THR A 1 85 ? -27.921 -34.060 2.455 1.00 85.88 85 THR A C 1
ATOM 665 O O . THR A 1 85 ? -28.156 -33.019 3.061 1.00 85.88 85 THR A O 1
ATOM 668 N N . GLY A 1 86 ? -26.927 -34.185 1.573 1.00 87.69 86 GLY A N 1
ATOM 669 C CA . GLY A 1 86 ? -25.929 -33.139 1.321 1.00 87.69 86 GLY A CA 1
ATOM 670 C C . GLY A 1 86 ? -24.696 -33.286 2.208 1.00 87.69 86 GLY A C 1
ATOM 671 O O . GLY A 1 86 ? -24.456 -34.366 2.748 1.00 87.69 86 GLY A O 1
ATOM 672 N N . ASP A 1 87 ? -23.928 -32.207 2.337 1.00 92.25 87 ASP A N 1
ATOM 673 C CA . ASP A 1 87 ? -22.740 -32.167 3.188 1.00 92.25 87 ASP A CA 1
ATOM 674 C C . ASP A 1 87 ? -23.123 -31.922 4.660 1.00 92.25 87 ASP A C 1
ATOM 676 O O . ASP A 1 87 ? -24.050 -31.155 4.945 1.00 92.25 87 ASP A O 1
ATOM 680 N N . PRO A 1 88 ? -22.442 -32.568 5.623 1.00 95.75 88 PRO A N 1
ATOM 681 C CA . PRO A 1 88 ? -22.664 -32.297 7.036 1.00 95.75 88 PRO A CA 1
ATOM 682 C C . PRO A 1 88 ? -22.135 -30.910 7.428 1.00 95.75 88 PRO A C 1
ATOM 684 O O . PRO A 1 88 ? -21.084 -30.485 6.958 1.00 95.75 88 PRO A O 1
ATOM 687 N N . LEU A 1 89 ? -22.812 -30.252 8.373 1.00 92.38 89 LEU A N 1
ATOM 688 C CA . LEU A 1 89 ? -22.353 -29.005 9.001 1.00 92.38 89 LEU A CA 1
ATOM 689 C C . LEU A 1 89 ? -21.048 -29.223 9.778 1.00 92.38 89 LEU A C 1
ATOM 691 O O . LEU A 1 89 ? -20.144 -28.396 9.749 1.00 92.38 89 LEU A O 1
ATOM 695 N N . ALA A 1 90 ? -20.941 -30.368 10.457 1.00 94.88 90 ALA A N 1
ATOM 696 C CA . ALA A 1 90 ? -19.738 -30.780 11.163 1.00 94.88 90 ALA A CA 1
ATOM 697 C C . ALA A 1 90 ? -19.682 -32.305 11.301 1.00 94.88 90 ALA A C 1
ATOM 699 O O . ALA A 1 90 ? -20.704 -32.972 11.460 1.00 94.88 90 ALA A O 1
ATOM 700 N N . THR A 1 91 ? -18.467 -32.853 11.300 1.00 95.69 91 THR A N 1
ATOM 701 C CA . THR A 1 91 ? -18.191 -34.265 11.609 1.00 95.69 91 THR A CA 1
ATOM 702 C C . THR A 1 91 ? -17.185 -34.355 12.751 1.00 95.69 91 THR A C 1
ATOM 704 O O . THR A 1 91 ? -16.258 -33.543 12.840 1.00 95.69 91 THR A O 1
ATOM 707 N N . ARG A 1 92 ? -17.381 -35.320 13.654 1.00 94.81 92 ARG A N 1
ATOM 708 C CA . ARG A 1 92 ? -16.517 -35.552 14.817 1.00 94.81 92 ARG A CA 1
ATOM 709 C C . ARG A 1 92 ? -16.147 -37.029 14.925 1.00 94.81 92 ARG A C 1
ATOM 711 O O . ARG A 1 92 ? -16.986 -37.906 14.736 1.00 94.81 92 ARG A O 1
ATOM 718 N N . GLY A 1 93 ? -14.871 -37.276 15.219 1.00 91.88 93 GLY A N 1
ATOM 719 C CA . GLY A 1 93 ? -14.306 -38.613 15.404 1.00 91.88 93 GLY A CA 1
ATOM 720 C C . GLY A 1 93 ? -14.637 -39.204 16.775 1.00 91.88 93 GLY A C 1
ATOM 721 O O . GLY A 1 93 ? -15.721 -38.978 17.307 1.00 91.88 93 GLY A O 1
ATOM 722 N N . ASN A 1 94 ? -13.705 -39.970 17.341 1.00 94.19 94 ASN A N 1
ATOM 723 C CA . ASN A 1 94 ? -13.878 -40.649 18.624 1.00 94.19 94 ASN A CA 1
ATOM 724 C C . ASN A 1 94 ? -14.382 -39.716 19.741 1.00 94.19 94 ASN A C 1
ATOM 726 O O . ASN A 1 94 ? -13.945 -38.573 19.869 1.00 94.19 94 ASN A O 1
ATOM 730 N N . VAL A 1 95 ? -15.286 -40.246 20.563 1.00 95.69 95 VAL A N 1
ATOM 731 C CA . VAL A 1 95 ? -15.817 -39.595 21.760 1.00 95.69 95 VAL A CA 1
ATOM 732 C C . VAL A 1 95 ? -15.748 -40.556 22.937 1.00 95.69 95 VAL A C 1
ATOM 734 O O . VAL A 1 95 ? -16.168 -41.710 22.837 1.00 95.69 95 VAL A O 1
ATOM 737 N N . ALA A 1 96 ? -15.195 -40.081 24.050 1.00 95.81 96 ALA A N 1
ATOM 738 C CA . ALA A 1 96 ? -15.109 -40.841 25.288 1.00 95.81 96 ALA A CA 1
ATOM 739 C C . ALA A 1 96 ? -16.454 -40.869 26.032 1.00 95.81 96 ALA A C 1
ATOM 741 O O . ALA A 1 96 ? -17.355 -40.073 25.769 1.00 95.81 96 ALA A O 1
ATOM 742 N N . ASN A 1 97 ? -16.576 -41.778 26.997 1.00 96.38 97 ASN A N 1
ATOM 743 C CA . ASN A 1 97 ? -17.747 -41.843 27.867 1.00 96.38 97 ASN A CA 1
ATOM 744 C C . ASN A 1 97 ? -17.828 -40.590 28.751 1.00 96.38 97 ASN A C 1
ATOM 746 O O . ASN A 1 97 ? -16.807 -40.031 29.153 1.00 96.38 97 ASN A O 1
ATOM 750 N N . ASN A 1 98 ? -19.050 -40.187 29.094 1.00 95.38 98 ASN A N 1
ATOM 751 C CA . ASN A 1 98 ? -19.365 -39.035 29.944 1.00 95.38 98 ASN A CA 1
ATOM 752 C C . ASN A 1 98 ? -18.722 -37.717 29.475 1.00 95.38 98 ASN A C 1
ATOM 754 O O . ASN A 1 98 ? -18.139 -36.987 30.276 1.00 95.38 98 ASN A O 1
ATOM 758 N N . THR A 1 99 ? -18.793 -37.430 28.174 1.00 95.94 99 THR A N 1
ATOM 759 C CA . THR A 1 99 ? -18.122 -36.276 27.557 1.00 95.94 99 THR A CA 1
ATOM 760 C C . THR A 1 99 ? -19.086 -35.449 26.705 1.00 95.94 99 THR A C 1
ATOM 762 O O . THR A 1 99 ? -19.899 -35.988 25.954 1.00 95.94 99 THR A O 1
ATOM 765 N N . TRP A 1 100 ? -18.968 -34.121 26.790 1.00 96.56 100 TRP A N 1
ATOM 766 C CA . TRP A 1 100 ? -19.619 -33.196 25.862 1.00 96.56 100 TRP A CA 1
ATOM 767 C C . TRP A 1 100 ? -18.935 -33.232 24.497 1.00 96.56 100 TRP A C 1
ATOM 769 O O . TRP A 1 100 ? -17.719 -33.077 24.406 1.00 96.56 100 TRP A O 1
ATOM 779 N N . MET A 1 101 ? -19.722 -33.385 23.437 1.00 97.38 101 MET A N 1
ATOM 780 C CA . MET A 1 101 ? -19.273 -33.200 22.064 1.00 97.38 101 MET A CA 1
ATOM 781 C C . MET A 1 101 ? -19.895 -31.941 21.474 1.00 97.38 101 MET A C 1
ATOM 783 O O . MET A 1 101 ? -21.100 -31.724 21.598 1.00 97.38 101 MET A O 1
ATOM 787 N N . GLU A 1 102 ? -19.069 -31.143 20.804 1.00 97.31 102 GLU A N 1
ATOM 788 C CA . GLU A 1 102 ? -19.442 -29.838 20.267 1.00 97.31 102 GLU A CA 1
ATOM 789 C C . GLU A 1 102 ? -19.299 -29.818 18.745 1.00 97.31 102 GLU A C 1
ATOM 791 O O . GLU A 1 102 ? -18.221 -30.074 18.194 1.00 97.31 102 GLU A O 1
ATOM 796 N N . PHE A 1 103 ? -20.393 -29.501 18.063 1.00 97.25 103 PHE A N 1
ATOM 797 C CA . PHE A 1 103 ? -20.489 -29.402 16.613 1.00 97.25 103 PHE A CA 1
ATOM 798 C C . PHE A 1 103 ? -20.710 -27.943 16.226 1.00 97.25 103 PHE A C 1
ATOM 800 O O . PHE A 1 103 ? -21.630 -27.302 16.732 1.00 97.25 103 PHE A O 1
ATOM 807 N N . ASP A 1 104 ? -19.873 -27.431 15.325 1.00 94.62 104 ASP A N 1
ATOM 808 C CA . ASP A 1 104 ? -20.085 -26.108 14.743 1.00 94.62 104 ASP A CA 1
ATOM 809 C C . ASP A 1 104 ? -21.273 -26.180 13.779 1.00 94.62 104 ASP A C 1
ATOM 811 O O . ASP A 1 104 ? -21.277 -26.976 12.838 1.00 94.62 104 ASP A O 1
ATOM 815 N N . VAL A 1 105 ? -22.307 -25.396 14.065 1.00 97.31 105 VAL A N 1
ATOM 816 C CA . VAL A 1 105 ? -23.534 -25.306 13.266 1.00 97.31 105 VAL A CA 1
ATOM 817 C C . VAL A 1 105 ? -23.816 -23.865 12.841 1.00 97.31 105 VAL A C 1
ATOM 819 O O . VAL A 1 105 ? -24.932 -23.556 12.426 1.00 97.31 105 VAL A O 1
ATOM 822 N N . THR A 1 106 ? -22.807 -22.990 12.909 1.00 91.62 106 THR A N 1
ATOM 823 C CA . THR A 1 106 ? -22.922 -21.550 12.623 1.00 91.62 106 THR A CA 1
ATOM 824 C C . THR A 1 106 ? -23.558 -21.289 11.260 1.00 91.62 106 THR A C 1
ATOM 826 O O . THR A 1 106 ? -24.488 -20.498 11.157 1.00 91.62 106 THR A O 1
ATOM 829 N N . GLY A 1 107 ? -23.162 -22.041 10.227 1.00 86.62 107 GLY A N 1
ATOM 830 C CA . GLY A 1 107 ? -23.717 -21.889 8.877 1.00 86.62 107 GLY A CA 1
ATOM 831 C C . GLY A 1 107 ? -25.215 -22.203 8.741 1.00 86.62 107 GLY A C 1
ATOM 832 O O . GLY A 1 107 ? -25.812 -21.852 7.729 1.00 86.62 107 GLY A O 1
ATOM 833 N N . ALA A 1 108 ? -25.831 -22.856 9.733 1.00 90.38 108 ALA A N 1
ATOM 834 C CA . ALA A 1 108 ? -27.261 -23.162 9.742 1.00 90.38 108 ALA A CA 1
ATOM 835 C C . ALA A 1 108 ? -28.085 -22.229 10.642 1.00 90.38 108 ALA A C 1
ATOM 837 O O . ALA A 1 108 ? -29.298 -22.167 10.466 1.00 90.38 108 ALA A O 1
ATOM 838 N N . VAL A 1 109 ? -27.458 -21.525 11.591 1.00 92.44 109 VAL A N 1
ATOM 839 C CA . VAL A 1 109 ? -28.137 -20.661 12.569 1.00 92.44 109 VAL A CA 1
ATOM 840 C C . VAL A 1 109 ? -27.733 -19.216 12.319 1.00 92.44 109 VAL A C 1
ATOM 842 O O . VAL A 1 109 ? -26.799 -18.701 12.920 1.00 92.44 109 VAL A O 1
ATOM 845 N N . THR A 1 110 ? -28.440 -18.558 11.407 1.00 82.00 110 THR A N 1
ATOM 846 C CA . THR A 1 110 ? -28.118 -17.189 10.969 1.00 82.00 110 THR A CA 1
ATOM 847 C C . THR A 1 110 ? -28.929 -16.109 11.692 1.00 82.00 110 THR A C 1
ATOM 849 O O . THR A 1 110 ? -28.888 -14.947 11.304 1.00 82.00 110 THR A O 1
ATOM 852 N N . GLY A 1 111 ? -29.724 -16.473 12.700 1.00 87.75 111 GLY A N 1
ATOM 853 C CA . GLY A 1 111 ? -30.601 -15.548 13.414 1.00 87.75 111 GLY A CA 1
ATOM 854 C C . GLY A 1 111 ? -31.628 -16.269 14.278 1.00 87.75 111 GLY A C 1
ATOM 855 O O . GLY A 1 111 ? -31.485 -17.453 14.581 1.00 87.75 111 GLY A O 1
ATOM 856 N N . GLU A 1 112 ? -32.678 -15.549 14.661 1.00 91.19 112 GLU A N 1
ATOM 857 C CA . GLU A 1 112 ? -33.815 -16.120 15.380 1.00 91.19 112 GLU A CA 1
ATOM 858 C C . GLU A 1 112 ? -34.633 -17.054 14.484 1.00 91.19 112 GLU A C 1
ATOM 860 O O . GLU A 1 112 ? -34.778 -16.841 13.278 1.00 91.19 112 GLU A O 1
ATOM 865 N N . GLY A 1 113 ? -35.200 -18.092 15.088 1.00 94.12 113 GLY A N 1
ATOM 866 C CA . GLY A 1 113 ? -36.011 -19.069 14.385 1.00 94.12 113 GLY A CA 1
ATOM 867 C C . GLY A 1 113 ? -35.928 -20.458 14.993 1.00 94.12 113 GLY A C 1
ATOM 868 O O . GLY A 1 113 ? -35.233 -20.713 15.975 1.00 94.12 113 GLY A O 1
ATOM 869 N N . THR A 1 114 ? -36.665 -21.373 14.377 1.00 96.00 114 THR A N 1
ATOM 870 C CA . THR A 1 114 ? -36.633 -22.788 14.728 1.00 96.00 114 THR A CA 1
ATOM 871 C C . THR A 1 114 ? -35.609 -23.499 13.854 1.00 96.00 114 THR A C 1
ATOM 873 O O . THR A 1 114 ? -35.729 -23.490 12.626 1.00 96.00 114 THR A O 1
ATOM 876 N N . PHE A 1 115 ? -34.645 -24.172 14.472 1.00 96.69 115 PHE A N 1
ATOM 877 C CA . PHE A 1 115 ? -33.591 -24.910 13.781 1.00 96.69 115 PHE A CA 1
ATOM 878 C C . PHE A 1 115 ? -33.666 -26.388 14.140 1.00 96.69 115 PHE A C 1
ATOM 880 O O . PHE A 1 115 ? -33.694 -26.752 15.317 1.00 96.69 115 PHE A O 1
ATOM 887 N N . SER A 1 116 ? -33.695 -27.241 13.116 1.00 97.50 116 SER A N 1
ATOM 888 C CA . SER A 1 116 ? -33.662 -28.693 13.265 1.00 97.50 116 SER A CA 1
ATOM 889 C C . SER A 1 116 ? -32.325 -29.238 12.776 1.00 97.50 116 SER A C 1
ATOM 891 O O . SER A 1 116 ? -31.861 -28.900 11.689 1.00 97.50 116 SER A O 1
ATOM 893 N N . PHE A 1 117 ? -31.733 -30.132 13.556 1.00 98.19 117 PHE A N 1
ATOM 894 C CA . PHE A 1 117 ? -30.500 -30.835 13.229 1.00 98.19 117 PHE A CA 1
ATOM 895 C C . PHE A 1 117 ? -30.741 -32.334 13.247 1.00 98.19 117 PHE A C 1
ATOM 897 O O . PHE A 1 117 ? -31.504 -32.835 14.072 1.00 98.19 117 PHE A O 1
ATOM 904 N N . GLY A 1 118 ? -30.058 -33.061 12.371 1.00 97.81 118 GLY A N 1
ATOM 905 C CA . GLY A 1 118 ? -30.033 -34.516 12.392 1.00 97.81 118 GLY A CA 1
ATOM 906 C C . GLY A 1 118 ? -28.616 -35.045 12.523 1.00 97.81 118 GLY A C 1
ATOM 907 O O . GLY A 1 118 ? -27.695 -34.537 11.891 1.00 97.81 118 GLY A O 1
ATOM 908 N N . LEU A 1 119 ? -28.448 -36.090 13.323 1.00 97.88 119 LEU A N 1
ATOM 909 C CA . LEU A 1 119 ? -27.175 -36.756 13.550 1.00 97.88 119 LEU A CA 1
ATOM 910 C C . LEU A 1 119 ? -27.202 -38.157 12.932 1.00 97.88 119 LEU A C 1
ATOM 912 O O . LEU A 1 119 ? -28.047 -38.992 13.281 1.00 97.88 119 LEU A O 1
ATOM 916 N N . LYS A 1 120 ? -26.246 -38.405 12.033 1.00 95.75 120 LYS A N 1
ATOM 917 C CA . LYS A 1 120 ? -25.946 -39.722 11.453 1.00 95.75 120 LYS A CA 1
ATOM 918 C C . LYS A 1 120 ? -24.566 -40.177 11.885 1.00 95.75 120 LYS A C 1
ATOM 920 O O . LYS A 1 120 ? -23.724 -39.371 12.262 1.00 95.75 120 LYS A O 1
ATOM 925 N N . ASN A 1 121 ? -24.315 -41.473 11.791 1.00 94.69 121 ASN A N 1
ATOM 926 C CA . ASN A 1 121 ? -22.997 -42.026 12.053 1.00 94.69 121 ASN A CA 1
ATOM 927 C C . ASN A 1 121 ? -22.687 -43.113 11.026 1.00 94.69 121 ASN A C 1
ATOM 929 O O . ASN A 1 121 ? -23.596 -43.761 10.517 1.00 94.69 121 ASN A O 1
ATOM 933 N N . THR A 1 122 ? -21.410 -43.292 10.722 1.00 93.44 122 THR A N 1
ATOM 934 C CA . THR A 1 122 ? -20.889 -44.353 9.852 1.00 93.44 122 THR A CA 1
ATOM 935 C C . THR A 1 122 ? -20.329 -45.527 10.653 1.00 93.44 122 THR A C 1
ATOM 937 O O . THR A 1 122 ? -20.023 -46.570 10.082 1.00 93.44 122 THR A O 1
ATOM 940 N N . SER A 1 123 ? -20.236 -45.395 11.981 1.00 95.56 123 SER A N 1
ATOM 941 C CA . SER A 1 123 ? -19.766 -46.462 12.859 1.00 95.56 123 SER A CA 1
ATOM 942 C C . SER A 1 123 ? -20.848 -47.488 13.201 1.00 95.56 123 SER A C 1
ATOM 944 O O . SER A 1 123 ? -22.011 -47.161 13.468 1.00 95.56 123 SER A O 1
ATOM 946 N N . THR A 1 124 ? -20.429 -48.754 13.269 1.00 96.06 124 THR A N 1
ATOM 947 C CA . THR A 1 124 ? -21.207 -49.853 13.850 1.00 96.06 124 THR A CA 1
ATOM 948 C C . THR A 1 124 ? -21.220 -49.831 15.379 1.00 96.06 124 THR A C 1
ATOM 950 O O . THR A 1 124 ? -22.079 -50.474 15.982 1.00 96.06 124 THR A O 1
ATOM 953 N N . ASN A 1 125 ? -20.299 -49.113 16.027 1.00 95.50 125 ASN A N 1
ATOM 954 C CA . ASN A 1 125 ? -20.345 -48.884 17.465 1.00 95.50 125 ASN A CA 1
ATOM 955 C C . ASN A 1 125 ? -21.329 -47.751 17.786 1.00 95.50 125 ASN A C 1
ATOM 957 O O . ASN A 1 125 ? -21.358 -46.706 17.137 1.00 95.50 125 ASN A O 1
ATOM 961 N N . SER A 1 126 ? -22.197 -47.980 18.766 1.00 96.19 126 SER A N 1
ATOM 962 C CA . SER A 1 126 ? -23.285 -47.053 19.073 1.00 96.19 126 SER A CA 1
ATOM 963 C C . SER A 1 126 ? -22.842 -45.999 20.056 1.00 96.19 126 SER A C 1
ATOM 965 O O . SER A 1 126 ? -22.371 -46.340 21.129 1.00 96.19 126 SER A O 1
ATOM 967 N N . GLY A 1 127 ? -23.079 -44.741 19.711 1.00 97.38 127 GLY A N 1
ATOM 968 C CA . GLY A 1 127 ? -22.973 -43.655 20.668 1.00 97.38 127 GLY A CA 1
ATOM 969 C C . GLY A 1 127 ? -24.334 -43.363 21.295 1.00 97.38 127 GLY A C 1
ATOM 970 O O . GLY A 1 127 ? -25.340 -43.273 20.575 1.00 97.38 127 GLY A O 1
ATOM 971 N N . TYR A 1 128 ? -24.364 -43.223 22.619 1.00 98.12 128 TYR A N 1
ATOM 972 C CA . TYR A 1 128 ? -25.560 -42.868 23.375 1.00 98.12 128 TYR A CA 1
ATOM 973 C C . TYR A 1 128 ? -25.406 -41.495 24.010 1.00 98.12 128 TYR A C 1
ATOM 975 O O . TYR A 1 128 ? -24.446 -41.226 24.734 1.00 98.12 128 TYR A O 1
ATOM 983 N N . MET A 1 129 ? -26.395 -40.645 23.756 1.00 98.31 129 MET A N 1
ATOM 984 C CA . MET A 1 129 ? -26.449 -39.288 24.274 1.00 98.31 129 MET A CA 1
ATOM 985 C C . MET A 1 129 ? -27.680 -39.102 25.145 1.00 98.31 129 MET A C 1
ATOM 987 O O . MET A 1 129 ? -28.703 -39.758 24.934 1.00 98.31 129 MET A O 1
ATOM 991 N N . TYR A 1 130 ? -27.615 -38.175 26.091 1.00 98.31 130 TYR A N 1
ATOM 992 C CA . TYR A 1 130 ? -28.819 -37.747 26.790 1.00 98.31 130 TYR A CA 1
ATOM 993 C C . TYR A 1 130 ? -29.760 -36.974 25.861 1.00 98.31 130 TYR A C 1
ATOM 995 O O . TYR A 1 130 ? -29.339 -36.263 24.950 1.00 98.31 130 TYR A O 1
ATOM 1003 N N . SER A 1 131 ? -31.058 -37.167 26.080 1.00 97.12 131 SER A N 1
ATOM 1004 C CA . SER A 1 131 ? -32.135 -36.419 25.421 1.00 97.12 131 SER A CA 1
ATOM 1005 C C . SER A 1 131 ? -32.574 -35.228 26.282 1.00 97.12 131 SER A C 1
ATOM 1007 O O . SER A 1 131 ? -32.093 -35.058 27.402 1.00 97.12 131 SER A O 1
ATOM 1009 N N . ARG A 1 132 ? -33.567 -34.463 25.814 1.00 96.81 132 ARG A N 1
ATOM 1010 C CA . ARG A 1 132 ? -34.244 -33.446 26.632 1.00 96.81 132 ARG A CA 1
ATOM 1011 C C . ARG A 1 132 ? -34.963 -34.033 27.857 1.00 96.81 132 ARG A C 1
ATOM 1013 O O . ARG A 1 132 ? -35.079 -33.358 28.869 1.00 96.81 132 ARG A O 1
ATOM 1020 N N . GLU A 1 133 ? -35.401 -35.289 27.803 1.00 96.94 133 GLU A N 1
ATOM 1021 C CA . GLU A 1 133 ? -36.100 -35.952 28.915 1.00 96.94 133 GLU A CA 1
ATOM 1022 C C . GLU A 1 133 ? -35.133 -36.458 30.010 1.00 96.94 133 GLU A C 1
ATOM 1024 O O . GLU A 1 133 ? -35.561 -36.997 31.031 1.00 96.94 133 GLU A O 1
ATOM 1029 N N . ALA A 1 134 ? -33.815 -36.318 29.816 1.00 97.12 134 ALA A N 1
ATOM 1030 C CA . ALA A 1 134 ? -32.824 -36.646 30.837 1.00 97.12 134 ALA A CA 1
ATOM 1031 C C . ALA A 1 134 ? -32.852 -35.646 32.005 1.00 97.12 134 ALA A C 1
ATOM 1033 O O . ALA A 1 134 ? -33.132 -34.462 31.831 1.00 97.12 134 ALA A O 1
ATOM 1034 N N . ALA A 1 135 ? -32.492 -36.110 33.205 1.00 95.38 135 ALA A N 1
ATOM 1035 C CA . ALA A 1 135 ? -32.472 -35.268 34.404 1.00 95.38 135 ALA A CA 1
ATOM 1036 C C . ALA A 1 135 ? -31.360 -34.199 34.398 1.00 95.38 135 ALA A C 1
ATOM 1038 O O . ALA A 1 135 ? -31.473 -33.198 35.100 1.00 95.38 135 ALA A O 1
ATOM 1039 N N . GLN A 1 136 ? -30.288 -34.414 33.634 1.00 94.25 136 GLN A N 1
ATOM 1040 C CA . GLN A 1 136 ? -29.134 -33.522 33.517 1.00 94.25 136 GLN A CA 1
ATOM 1041 C C . GLN A 1 136 ? -28.476 -33.681 32.141 1.00 94.25 136 GLN A C 1
ATOM 1043 O O . GLN A 1 136 ? -28.788 -34.625 31.415 1.00 94.25 136 GLN A O 1
ATOM 1048 N N . ASP A 1 137 ? -27.566 -32.762 31.811 1.00 96.69 137 ASP A N 1
ATOM 1049 C CA . ASP A 1 137 ? -26.716 -32.822 30.612 1.00 96.69 137 ASP A CA 1
ATOM 1050 C C . ASP A 1 137 ? -27.504 -32.958 29.291 1.00 96.69 137 ASP A C 1
ATOM 1052 O O . ASP A 1 137 ? -27.091 -33.630 28.345 1.00 96.69 137 ASP A O 1
ATOM 1056 N N . GLN A 1 138 ? -28.668 -32.304 29.237 1.00 98.19 138 GLN A N 1
ATOM 1057 C CA . GLN A 1 138 ? -29.538 -32.252 28.062 1.00 98.19 138 GLN A CA 1
ATOM 1058 C C . GLN A 1 138 ? -28.851 -31.509 26.902 1.00 98.19 138 GLN A C 1
ATOM 1060 O O . GLN A 1 138 ? -28.109 -30.560 27.163 1.00 98.19 138 GLN A O 1
ATOM 1065 N N . PRO A 1 139 ? -29.116 -31.864 25.630 1.00 97.94 139 PRO A N 1
ATOM 1066 C CA . PRO A 1 139 ? -28.542 -31.179 24.471 1.00 97.94 139 PRO A CA 1
ATOM 1067 C C . PRO A 1 139 ? -28.735 -29.658 24.502 1.00 97.94 139 PRO A C 1
ATOM 1069 O O . PRO A 1 139 ? -29.808 -29.170 24.858 1.00 97.94 139 PRO A O 1
ATOM 1072 N N . GLN A 1 140 ? -27.713 -28.911 24.082 1.00 98.19 140 GLN A N 1
ATOM 1073 C CA . GLN A 1 140 ? -27.709 -27.447 24.098 1.00 98.19 140 GLN A CA 1
ATOM 1074 C C . GLN A 1 140 ? -27.355 -26.895 22.723 1.00 98.19 140 GLN A C 1
ATOM 1076 O O . GLN A 1 140 ? -26.462 -27.415 22.059 1.00 98.19 140 GLN A O 1
ATOM 1081 N N . LEU A 1 141 ? -27.995 -25.799 22.330 1.00 97.56 141 LEU A N 1
ATOM 1082 C CA . LEU A 1 141 ? -27.517 -24.945 21.252 1.00 97.56 141 LEU A CA 1
ATOM 1083 C C . LEU A 1 141 ? -26.997 -23.655 21.891 1.00 97.56 141 LEU A C 1
ATOM 1085 O O . LEU A 1 141 ? -27.774 -22.879 22.441 1.00 97.56 141 LEU A O 1
ATOM 1089 N N . VAL A 1 142 ? -25.679 -23.473 21.877 1.00 95.94 142 VAL A N 1
ATOM 1090 C CA . VAL A 1 142 ? -25.015 -22.290 22.433 1.00 95.94 142 VAL A CA 1
ATOM 1091 C C . VAL A 1 142 ? -24.818 -21.283 21.313 1.00 95.94 142 VAL A C 1
ATOM 1093 O O . VAL A 1 142 ? -24.189 -21.604 20.305 1.00 95.94 142 VAL A O 1
ATOM 1096 N N . ILE A 1 143 ? -25.374 -20.088 21.495 1.00 92.50 143 ILE A N 1
ATOM 1097 C CA . ILE A 1 143 ? -25.307 -18.991 20.534 1.00 92.50 143 ILE A CA 1
ATOM 1098 C C . ILE A 1 143 ? -24.433 -17.887 21.112 1.00 92.50 143 ILE A C 1
ATOM 1100 O O . ILE A 1 143 ? -24.681 -17.405 22.215 1.00 92.50 143 ILE A O 1
ATOM 1104 N N . GLU A 1 144 ? -23.429 -17.485 20.346 1.00 87.44 144 GLU A N 1
ATOM 1105 C CA . GLU A 1 144 ? -22.677 -16.258 20.564 1.00 87.44 144 GLU A CA 1
ATOM 1106 C C . GLU A 1 144 ? -23.269 -15.221 19.609 1.00 87.44 144 GLU A C 1
ATOM 1108 O O . GLU A 1 144 ? -22.989 -15.233 18.407 1.00 87.44 144 GLU A O 1
ATOM 1113 N N . ALA A 1 145 ? -24.157 -14.383 20.139 1.00 84.00 145 ALA A N 1
ATOM 1114 C CA . ALA A 1 145 ? -24.732 -13.252 19.431 1.00 84.00 145 ALA A CA 1
ATOM 1115 C C . ALA A 1 145 ? -24.217 -11.954 20.046 1.00 84.00 145 ALA A C 1
ATOM 1117 O O . ALA A 1 145 ? -23.824 -11.908 21.213 1.00 84.00 145 ALA A O 1
ATOM 1118 N N . GLY A 1 146 ? -24.176 -10.914 19.231 1.00 76.00 146 GLY A N 1
ATOM 1119 C CA . GLY A 1 146 ? -23.843 -9.585 19.695 1.00 76.00 146 GLY A CA 1
ATOM 1120 C C . GLY A 1 146 ? -24.349 -8.559 18.710 1.00 76.00 146 GLY A C 1
ATOM 1121 O O . GLY A 1 146 ? -24.381 -8.779 17.495 1.00 76.00 146 GLY A O 1
ATOM 1122 N N . SER A 1 147 ? -24.758 -7.402 19.221 1.00 49.12 147 SER A N 1
ATOM 1123 C CA . SER A 1 147 ? -24.840 -6.230 18.365 1.00 49.12 147 SER A CA 1
ATOM 1124 C C . SER A 1 147 ? -23.456 -6.047 17.742 1.00 49.12 147 SER A C 1
ATOM 1126 O O . SER A 1 147 ? -22.478 -6.104 18.503 1.00 49.12 147 SER A O 1
ATOM 1128 N N . PRO A 1 148 ? -23.329 -5.791 16.423 1.00 46.06 148 PRO A N 1
ATOM 1129 C CA . PRO A 1 148 ? -22.068 -5.277 15.918 1.00 46.06 148 PRO A CA 1
ATOM 1130 C C . PRO A 1 148 ? -21.656 -4.136 16.857 1.00 46.06 148 PRO A C 1
ATOM 1132 O O . PRO A 1 148 ? -22.542 -3.368 17.267 1.00 46.06 148 PRO A O 1
ATOM 1135 N N . PRO A 1 149 ? -20.372 -4.044 17.271 1.00 46.00 149 PRO A N 1
ATOM 1136 C CA . PRO A 1 149 ? -19.909 -2.881 18.026 1.00 46.00 149 PRO A CA 1
ATOM 1137 C C . PRO A 1 149 ? -20.496 -1.670 17.320 1.00 46.00 149 PRO A C 1
ATOM 1139 O O . PRO A 1 149 ? -20.429 -1.682 16.083 1.00 46.00 149 PRO A O 1
ATOM 1142 N N . PRO A 1 150 ? -21.176 -0.756 18.056 1.00 34.25 150 PRO A N 1
ATOM 1143 C CA . PRO A 1 150 ? -22.121 0.193 17.482 1.00 34.25 150 PRO A CA 1
ATOM 1144 C C . PRO A 1 150 ? -21.507 0.664 16.192 1.00 34.25 150 PRO A C 1
ATOM 1146 O O . PRO A 1 150 ? -20.393 1.192 16.255 1.00 34.25 150 PRO A O 1
ATOM 1149 N N . THR A 1 151 ? -22.128 0.336 15.047 1.00 37.81 151 THR A N 1
ATOM 1150 C CA . THR A 1 151 ? -21.624 0.827 13.770 1.00 37.81 151 THR A CA 1
ATOM 1151 C C . THR A 1 151 ? -21.505 2.304 14.019 1.00 37.81 151 THR A C 1
ATOM 1153 O O . THR A 1 151 ? -22.528 2.942 14.286 1.00 37.81 151 THR A O 1
ATOM 1156 N N . ALA A 1 152 ? -20.262 2.789 14.122 1.00 37.91 152 ALA A N 1
ATOM 1157 C CA . ALA A 1 152 ? -20.019 4.179 14.425 1.00 37.91 152 ALA A CA 1
ATOM 1158 C C . ALA A 1 152 ? -20.900 4.889 13.420 1.00 37.91 152 ALA A C 1
ATOM 1160 O O . ALA A 1 152 ? -20.773 4.582 12.230 1.00 37.91 152 ALA A O 1
ATOM 1161 N N . THR A 1 153 ? -21.877 5.681 13.886 1.00 36.16 153 THR A N 1
ATOM 1162 C CA . THR A 1 153 ? -22.685 6.514 12.995 1.00 36.16 153 THR A CA 1
ATOM 1163 C C . THR A 1 153 ? -21.676 7.067 12.014 1.00 36.16 153 THR A C 1
ATOM 1165 O O . THR A 1 153 ? -20.743 7.693 12.529 1.00 36.16 153 THR A O 1
ATOM 1168 N N . PRO A 1 154 ? -21.716 6.699 10.712 1.00 40.72 154 PRO A N 1
ATOM 1169 C CA . PRO A 1 154 ? -20.576 6.917 9.846 1.00 40.72 154 PRO A CA 1
ATOM 1170 C C . PRO A 1 154 ? -20.249 8.380 10.004 1.00 40.72 154 PRO A C 1
ATOM 1172 O O . PRO A 1 154 ? -21.096 9.225 9.709 1.00 40.72 154 PRO A O 1
ATOM 1175 N N . ILE A 1 155 ? -19.092 8.664 10.614 1.00 45.97 155 ILE A N 1
ATOM 1176 C CA . ILE A 1 155 ? -18.630 10.037 10.700 1.00 45.97 155 ILE A CA 1
ATOM 1177 C C . ILE A 1 155 ? -18.628 10.442 9.227 1.00 45.97 155 ILE A C 1
ATOM 1179 O O . ILE A 1 155 ? -18.064 9.683 8.430 1.00 45.97 155 ILE A O 1
ATOM 1183 N N . PRO A 1 156 ? -19.364 11.486 8.811 1.00 48.47 156 PRO A N 1
ATOM 1184 C CA . PRO A 1 156 ? -19.353 11.903 7.423 1.00 48.47 156 PRO A CA 1
ATOM 1185 C C . PRO A 1 156 ? -17.939 12.401 7.132 1.00 48.47 156 PRO A C 1
ATOM 1187 O O . PRO A 1 156 ? -17.637 13.573 7.313 1.00 48.47 156 PRO A O 1
ATOM 1190 N N . THR A 1 157 ? -17.035 11.494 6.778 1.00 62.47 157 THR A N 1
ATOM 1191 C CA . THR A 1 157 ? -15.647 11.813 6.482 1.00 62.47 157 THR A CA 1
ATOM 1192 C C . THR A 1 157 ? -15.475 11.719 4.989 1.00 62.47 157 THR A C 1
ATOM 1194 O O . THR A 1 157 ? -15.880 10.739 4.365 1.00 62.47 157 THR A O 1
ATOM 1197 N N . ARG A 1 158 ? -14.864 12.750 4.411 1.00 80.56 158 ARG A N 1
ATOM 1198 C CA . ARG A 1 158 ? -14.429 12.721 3.013 1.00 80.56 158 ARG A CA 1
ATOM 1199 C C . ARG A 1 158 ? -13.126 11.942 2.817 1.00 80.56 158 ARG A C 1
ATOM 1201 O O . ARG A 1 158 ? -12.751 11.719 1.670 1.00 80.56 158 ARG A O 1
ATOM 1208 N N . SER A 1 159 ? -12.490 11.511 3.913 1.00 91.56 159 SER A N 1
ATOM 1209 C CA . SER A 1 159 ? -11.371 10.567 3.895 1.00 91.56 159 SER A CA 1
ATOM 1210 C C . SER A 1 159 ? -11.751 9.318 3.101 1.00 91.56 159 SER A C 1
ATOM 1212 O O . SER A 1 159 ? -12.791 8.700 3.347 1.00 91.56 159 SER A O 1
ATOM 1214 N N . ARG A 1 160 ? -10.900 8.954 2.141 1.00 92.69 160 ARG A N 1
ATOM 1215 C CA . ARG A 1 160 ? -11.043 7.741 1.322 1.00 92.69 160 ARG A CA 1
ATOM 1216 C C . ARG A 1 160 ? -10.394 6.525 1.957 1.00 92.69 160 ARG A C 1
ATOM 1218 O O . ARG A 1 160 ? -10.690 5.400 1.554 1.00 92.69 160 ARG A O 1
ATOM 1225 N N . GLY A 1 161 ? -9.500 6.756 2.912 1.00 94.81 161 GLY A N 1
ATOM 1226 C CA . GLY A 1 161 ? -8.727 5.736 3.594 1.00 94.81 161 GLY A CA 1
ATOM 1227 C C . GLY A 1 161 ? -7.624 5.148 2.719 1.00 94.81 161 GLY A C 1
ATOM 1228 O O . GLY A 1 161 ? -7.880 4.625 1.631 1.00 94.81 161 GLY A O 1
ATOM 1229 N N . TYR A 1 162 ? -6.392 5.216 3.223 1.00 97.12 162 TYR A N 1
ATOM 1230 C CA . TYR A 1 162 ? -5.187 4.702 2.559 1.00 97.12 162 TYR A CA 1
ATOM 1231 C C . TYR A 1 162 ? -4.579 3.517 3.310 1.00 97.12 162 TYR A C 1
ATOM 1233 O O . TYR A 1 162 ? -4.469 2.434 2.756 1.00 97.12 162 TYR A O 1
ATOM 1241 N N . LEU A 1 163 ? -4.237 3.704 4.586 1.00 96.94 163 LEU A N 1
ATOM 1242 C CA . LEU A 1 163 ? -3.850 2.616 5.499 1.00 96.94 163 LEU A CA 1
ATOM 1243 C C . LEU A 1 163 ? -4.893 2.392 6.598 1.00 96.94 163 LEU A C 1
ATOM 1245 O O . LEU A 1 163 ? -4.899 1.370 7.270 1.00 96.94 163 LEU A O 1
ATOM 1249 N N . THR A 1 164 ? -5.767 3.363 6.821 1.00 97.19 164 THR A N 1
ATOM 1250 C CA . THR A 1 164 ? -6.846 3.297 7.802 1.00 97.19 164 THR A CA 1
ATOM 1251 C C . THR A 1 164 ? -7.912 4.320 7.432 1.00 97.19 164 THR A C 1
ATOM 1253 O O . THR A 1 164 ? -7.742 5.080 6.477 1.00 97.19 164 THR A O 1
ATOM 1256 N N . THR A 1 165 ? -9.005 4.339 8.179 1.00 95.44 165 THR A N 1
ATOM 1257 C CA . THR A 1 165 ? -10.104 5.296 8.049 1.00 95.44 165 THR A CA 1
ATOM 1258 C C . THR A 1 165 ? -10.449 5.875 9.418 1.00 95.44 165 THR A C 1
ATOM 1260 O O . THR A 1 165 ? -10.190 5.228 10.436 1.00 95.44 165 THR A O 1
ATOM 1263 N N . PRO A 1 166 ? -11.100 7.047 9.487 1.00 94.00 166 PRO A N 1
ATOM 1264 C CA . PRO A 1 166 ? -11.626 7.578 10.745 1.00 94.00 166 PRO A CA 1
ATOM 1265 C C . PRO A 1 166 ? -12.520 6.580 11.500 1.00 94.00 166 PRO A C 1
ATOM 1267 O O . PRO A 1 166 ? -12.466 6.490 12.726 1.00 94.00 166 PRO A O 1
ATOM 1270 N N . GLN A 1 167 ? -13.308 5.776 10.780 1.00 88.00 167 GLN A N 1
ATOM 1271 C CA . GLN A 1 167 ? -14.172 4.749 11.364 1.00 88.00 167 GLN A CA 1
ATOM 1272 C C . GLN A 1 167 ? -13.358 3.587 11.958 1.00 88.00 167 GLN A C 1
ATOM 1274 O O . GLN A 1 167 ? -13.657 3.132 13.063 1.00 88.00 167 GLN A O 1
ATOM 1279 N N . GLU A 1 168 ? -12.304 3.134 11.274 1.00 94.12 168 GLU A N 1
ATOM 1280 C CA . GLU A 1 168 ? -11.367 2.145 11.824 1.00 94.12 168 GLU A CA 1
ATOM 1281 C C . GLU A 1 168 ? -10.623 2.699 13.049 1.00 94.12 168 GLU A C 1
ATOM 1283 O O . GLU A 1 168 ? -10.531 2.012 14.066 1.00 94.12 168 GLU A O 1
ATOM 1288 N N . LEU A 1 169 ? -10.168 3.956 13.007 1.00 96.44 169 LEU A N 1
ATOM 1289 C CA . LEU A 1 169 ? -9.502 4.623 14.133 1.00 96.44 169 LEU A CA 1
ATOM 1290 C C . LEU A 1 169 ? -10.422 4.775 15.347 1.00 96.44 169 LEU A C 1
ATOM 1292 O O . LEU A 1 169 ? -9.973 4.604 16.480 1.00 96.44 169 LEU A O 1
ATOM 1296 N N . PHE A 1 170 ? -11.715 5.027 15.139 1.00 90.94 170 PHE A N 1
ATOM 1297 C CA . PHE A 1 170 ? -12.701 5.018 16.219 1.00 90.94 170 PHE A CA 1
ATOM 1298 C C . PHE A 1 170 ? -12.827 3.631 16.869 1.00 90.94 170 PHE A C 1
ATOM 1300 O O . PHE A 1 170 ? -12.868 3.521 18.097 1.00 90.94 170 PHE A O 1
ATOM 1307 N N . ALA A 1 171 ? -12.846 2.560 16.070 1.00 89.19 171 ALA A N 1
ATOM 1308 C CA . ALA A 1 171 ? -12.863 1.196 16.595 1.00 89.19 171 ALA A CA 1
ATOM 1309 C C . ALA A 1 171 ? -11.576 0.872 17.375 1.00 89.19 171 ALA A C 1
ATOM 1311 O O . ALA A 1 171 ? -11.654 0.349 18.488 1.00 89.19 171 ALA A O 1
ATOM 1312 N N . ILE A 1 172 ? -10.410 1.243 16.837 1.00 95.31 172 ILE A N 1
ATOM 1313 C CA . ILE A 1 172 ? -9.102 1.083 17.491 1.00 95.31 172 ILE A CA 1
ATOM 1314 C C . ILE A 1 172 ? -9.068 1.834 18.826 1.00 95.31 172 ILE A C 1
ATOM 1316 O O . ILE A 1 172 ? -8.741 1.236 19.848 1.00 95.31 172 ILE A O 1
ATOM 1320 N N . LYS A 1 173 ? -9.492 3.105 18.849 1.00 93.62 173 LYS A N 1
ATOM 1321 C CA . LYS A 1 173 ? -9.607 3.924 20.066 1.00 93.62 173 LYS A CA 1
ATOM 1322 C C . LYS A 1 173 ? -10.431 3.228 21.148 1.00 93.62 173 LYS A C 1
ATOM 1324 O O . LYS A 1 173 ? -10.031 3.199 22.308 1.00 93.62 173 LYS A O 1
ATOM 1329 N N . ASN A 1 174 ? -11.582 2.662 20.787 1.00 89.94 174 ASN A N 1
ATOM 1330 C CA . ASN A 1 174 ? -12.445 1.984 21.753 1.00 89.94 174 ASN A CA 1
ATOM 1331 C C . ASN A 1 174 ? -11.791 0.728 22.335 1.00 89.94 174 ASN A C 1
ATOM 1333 O O . ASN A 1 174 ? -11.925 0.491 23.534 1.00 89.94 174 ASN A O 1
ATOM 1337 N N . LYS A 1 175 ? -11.070 -0.047 21.517 1.00 91.50 175 LYS A N 1
ATOM 1338 C CA . LYS A 1 175 ? -10.315 -1.213 21.991 1.00 91.50 175 LYS A CA 1
ATOM 1339 C C . LYS A 1 175 ? -9.131 -0.810 22.877 1.00 91.50 175 LYS A C 1
ATOM 1341 O O . LYS A 1 175 ? -8.923 -1.424 23.919 1.00 91.50 175 LYS A O 1
ATOM 1346 N N . ALA A 1 176 ? -8.410 0.248 22.509 1.00 95.25 176 ALA A N 1
ATOM 1347 C CA . ALA A 1 176 ? -7.320 0.800 23.311 1.00 95.25 176 ALA A CA 1
ATOM 1348 C C . ALA A 1 176 ? -7.812 1.277 24.690 1.00 95.25 176 ALA A C 1
ATOM 1350 O O . ALA A 1 176 ? -7.249 0.891 25.705 1.00 95.25 176 ALA A O 1
ATOM 1351 N N . ASN A 1 177 ? -8.941 1.995 24.754 1.00 90.12 177 ASN A N 1
ATOM 1352 C CA . ASN A 1 177 ? -9.556 2.431 26.020 1.00 90.12 177 ASN A CA 1
ATOM 1353 C C . ASN A 1 177 ? -10.000 1.273 26.937 1.00 90.12 177 ASN A C 1
ATOM 1355 O O . ASN A 1 177 ? -10.272 1.494 28.116 1.00 90.12 177 ASN A O 1
ATOM 1359 N N . GLN A 1 178 ? -10.124 0.058 26.398 1.00 92.12 178 GLN A N 1
ATOM 1360 C CA . GLN A 1 178 ? -10.447 -1.158 27.148 1.00 92.12 178 GLN A CA 1
ATOM 1361 C C . GLN A 1 178 ? -9.195 -1.940 27.585 1.00 92.12 178 GLN A C 1
ATOM 1363 O O . GLN A 1 178 ? -9.338 -2.985 28.216 1.00 92.12 178 GLN A O 1
ATOM 1368 N N . GLY A 1 179 ? -7.989 -1.467 27.252 1.00 92.19 179 GLY A N 1
ATOM 1369 C CA . GLY A 1 179 ? -6.728 -2.152 27.552 1.00 92.19 179 GLY A CA 1
ATOM 1370 C C . GLY A 1 179 ? -6.501 -3.417 26.717 1.00 92.19 179 GLY A C 1
ATOM 1371 O O . GLY A 1 179 ? -5.909 -4.390 27.186 1.00 92.19 179 GLY A O 1
ATOM 1372 N N . ILE A 1 180 ? -7.054 -3.475 25.498 1.00 88.38 180 ILE A N 1
ATOM 1373 C CA . ILE A 1 180 ? -6.920 -4.650 24.628 1.00 88.38 180 ILE A CA 1
ATOM 1374 C C . ILE A 1 180 ? -5.626 -4.542 23.817 1.00 88.38 180 ILE A C 1
ATOM 1376 O O . ILE A 1 180 ? -5.476 -3.651 22.981 1.00 88.38 180 ILE A O 1
ATOM 1380 N N . ALA A 1 181 ? -4.725 -5.509 23.984 1.00 90.12 181 ALA A N 1
ATOM 1381 C CA . ALA A 1 181 ? -3.531 -5.640 23.151 1.00 90.12 181 ALA A CA 1
ATOM 1382 C C . ALA A 1 181 ? -3.868 -6.152 21.727 1.00 90.12 181 ALA A C 1
ATOM 1384 O O . ALA A 1 181 ? -4.716 -7.045 21.588 1.00 90.12 181 ALA A O 1
ATOM 1385 N N . PRO A 1 182 ? -3.195 -5.653 20.666 1.00 92.62 182 PRO A N 1
ATOM 1386 C CA . PRO A 1 182 ? -2.090 -4.680 20.686 1.00 92.62 182 PRO A CA 1
ATOM 1387 C C . PRO A 1 182 ? -2.538 -3.206 20.589 1.00 92.62 182 PRO A C 1
ATOM 1389 O O . PRO A 1 182 ? -1.708 -2.324 20.390 1.00 92.62 182 PRO A O 1
ATOM 1392 N N . TYR A 1 183 ? -3.841 -2.924 20.669 1.00 94.94 183 TYR A N 1
ATOM 1393 C CA . TYR A 1 183 ? -4.399 -1.601 20.374 1.00 94.94 183 TYR A CA 1
ATOM 1394 C C . TYR A 1 183 ? -3.963 -0.519 21.358 1.00 94.94 183 TYR A C 1
ATOM 1396 O O 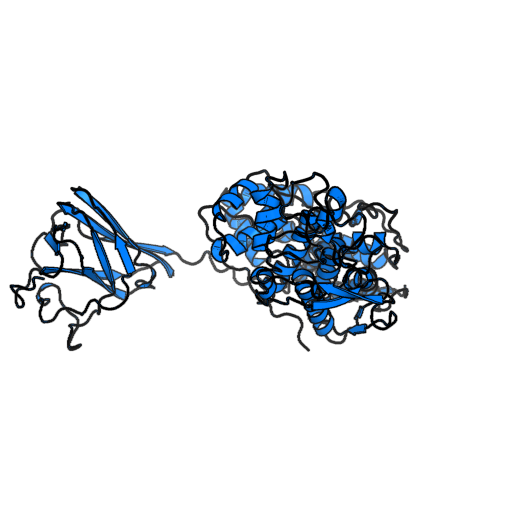. TYR A 1 183 ? -3.681 0.591 20.922 1.00 94.94 183 TYR A O 1
ATOM 1404 N N . GLU A 1 184 ? -3.907 -0.835 22.655 1.00 95.44 184 GLU A N 1
ATOM 1405 C CA . GLU A 1 184 ? -3.443 0.098 23.694 1.00 95.44 184 GLU A CA 1
ATOM 1406 C C . GLU A 1 184 ? -2.018 0.589 23.399 1.00 95.44 184 GLU A C 1
ATOM 1408 O O . GLU A 1 184 ? -1.823 1.773 23.124 1.00 95.44 184 GLU A O 1
ATOM 1413 N N . ASP A 1 185 ? -1.056 -0.336 23.312 1.00 95.56 185 ASP A N 1
ATOM 1414 C CA . ASP A 1 185 ? 0.348 -0.013 23.033 1.00 95.56 185 ASP A CA 1
ATOM 1415 C C . ASP A 1 185 ? 0.518 0.740 21.703 1.00 95.56 185 ASP A C 1
ATOM 1417 O O . ASP A 1 185 ? 1.312 1.678 21.596 1.00 95.56 185 ASP A O 1
ATOM 1421 N N . ALA A 1 186 ? -0.229 0.345 20.667 1.00 96.81 186 ALA A N 1
ATOM 1422 C CA . ALA A 1 186 ? -0.147 0.980 19.356 1.00 96.81 186 ALA A CA 1
ATOM 1423 C C . ALA A 1 186 ? -0.666 2.426 19.363 1.00 96.81 186 ALA A C 1
ATOM 1425 O O . ALA A 1 186 ? -0.084 3.288 18.701 1.00 96.81 186 ALA A O 1
ATOM 1426 N N . VAL A 1 187 ? -1.739 2.706 20.111 1.00 98.44 187 VAL A N 1
ATOM 1427 C CA . VAL A 1 187 ? -2.237 4.075 20.299 1.00 98.44 187 VAL A CA 1
ATOM 1428 C C . VAL A 1 187 ? -1.210 4.904 21.062 1.00 98.44 187 VAL A C 1
ATOM 1430 O O . VAL A 1 187 ? -0.874 5.997 20.607 1.00 98.44 187 VAL A O 1
ATOM 1433 N N . ASP A 1 188 ? -0.649 4.380 22.150 1.00 97.56 188 ASP A N 1
ATOM 1434 C CA . ASP A 1 188 ? 0.355 5.092 22.947 1.00 97.56 188 ASP A CA 1
ATOM 1435 C C . ASP A 1 188 ? 1.601 5.455 22.128 1.00 97.56 188 ASP A C 1
ATOM 1437 O O . ASP A 1 188 ? 2.075 6.595 22.189 1.00 97.56 188 ASP A O 1
ATOM 1441 N N . ALA A 1 189 ? 2.093 4.531 21.297 1.00 97.69 189 ALA A N 1
ATOM 1442 C CA . ALA A 1 189 ? 3.220 4.781 20.400 1.00 97.69 189 ALA A CA 1
ATOM 1443 C C . ALA A 1 189 ? 2.936 5.926 19.410 1.00 97.69 189 ALA A C 1
ATOM 1445 O O . ALA A 1 189 ? 3.779 6.802 19.204 1.00 97.69 189 ALA A O 1
ATOM 1446 N N . VAL A 1 190 ? 1.731 5.966 18.836 1.00 98.62 190 VAL A N 1
ATOM 1447 C CA . VAL A 1 190 ? 1.317 7.025 17.902 1.00 98.62 190 VAL A CA 1
ATOM 1448 C C . VAL A 1 190 ? 1.203 8.370 18.613 1.00 98.62 190 VAL A C 1
ATOM 1450 O O . VAL A 1 190 ? 1.714 9.369 18.109 1.00 98.62 190 VAL A O 1
ATOM 1453 N N . ILE A 1 191 ? 0.598 8.418 19.805 1.00 98.56 191 ILE A N 1
ATOM 1454 C CA . ILE A 1 191 ? 0.483 9.661 20.582 1.00 98.56 191 ILE A CA 1
ATOM 1455 C C . ILE A 1 191 ? 1.861 10.190 20.997 1.00 98.56 191 ILE A C 1
ATOM 1457 O O . ILE A 1 191 ? 2.091 11.403 20.955 1.00 98.56 191 ILE A O 1
ATOM 1461 N N . ALA A 1 192 ? 2.801 9.308 21.344 1.00 98.25 192 ALA A N 1
ATOM 1462 C CA . ALA A 1 192 ? 4.169 9.700 21.670 1.00 98.25 192 ALA A CA 1
ATOM 1463 C C . ALA A 1 192 ? 4.865 10.414 20.496 1.00 98.25 192 ALA A C 1
ATOM 1465 O O . ALA A 1 192 ? 5.523 11.434 20.706 1.00 98.25 192 ALA A O 1
ATOM 1466 N N . VAL A 1 193 ? 4.683 9.927 19.264 1.00 98.44 193 VAL A N 1
ATOM 1467 C CA . VAL A 1 193 ? 5.238 10.562 18.056 1.00 98.44 193 VAL A CA 1
ATOM 1468 C C . VAL A 1 193 ? 4.470 11.835 17.685 1.00 98.44 193 VAL A C 1
ATOM 1470 O O . VAL A 1 193 ? 5.083 12.862 17.401 1.00 98.44 193 VAL A O 1
ATOM 1473 N N . ALA A 1 194 ? 3.137 11.826 17.776 1.00 98.62 194 ALA A N 1
ATOM 1474 C CA . ALA A 1 194 ? 2.286 12.975 17.451 1.00 98.62 194 ALA A CA 1
ATOM 1475 C C . ALA A 1 194 ? 2.558 14.214 18.325 1.00 98.62 194 ALA A C 1
ATOM 1477 O O . ALA A 1 194 ? 2.346 15.351 17.894 1.00 98.62 194 ALA A O 1
ATOM 1478 N N . ASN A 1 195 ? 3.024 14.002 19.559 1.00 98.44 195 ASN A N 1
ATOM 1479 C CA . ASN A 1 195 ? 3.378 15.066 20.500 1.00 98.44 195 ASN A CA 1
ATOM 1480 C C . ASN A 1 195 ? 4.739 15.717 20.223 1.00 98.44 195 ASN A C 1
ATOM 1482 O O . ASN A 1 195 ? 5.082 16.703 20.876 1.00 98.44 195 ASN A O 1
ATOM 1486 N N . GLN A 1 196 ? 5.514 15.199 19.273 1.00 98.00 196 GLN A N 1
ATOM 1487 C CA . GLN A 1 196 ? 6.749 15.841 18.847 1.00 98.00 196 GLN A CA 1
ATOM 1488 C C . GLN A 1 196 ? 6.445 17.104 18.028 1.00 98.00 196 GLN A C 1
ATOM 1490 O O . GLN A 1 196 ? 5.423 17.212 17.338 1.00 98.00 196 GLN A O 1
ATOM 1495 N N . SER A 1 197 ? 7.340 18.085 18.116 1.00 95.94 197 SER A N 1
ATOM 1496 C CA . SER A 1 197 ? 7.255 19.304 17.315 1.00 95.94 197 SER A CA 1
ATOM 1497 C C . SER A 1 197 ? 7.784 19.052 15.910 1.00 95.94 197 SER A C 1
ATOM 1499 O O . SER A 1 197 ? 8.860 18.481 15.746 1.00 95.94 197 SER A O 1
ATOM 1501 N N . TRP A 1 198 ? 7.076 19.556 14.903 1.00 96.19 198 TRP A N 1
ATOM 1502 C CA . TRP A 1 198 ? 7.598 19.614 13.543 1.00 96.19 198 TRP A CA 1
ATOM 1503 C C . TRP A 1 198 ? 8.556 20.810 13.437 1.00 96.19 198 TRP A C 1
ATOM 1505 O O . TRP A 1 198 ? 8.131 21.958 13.556 1.00 96.19 198 TRP A O 1
ATOM 1515 N N . SER A 1 199 ? 9.855 20.543 13.283 1.00 94.19 199 SER A N 1
ATOM 1516 C CA . SER A 1 199 ? 10.919 21.560 13.317 1.00 94.19 199 SER A CA 1
ATOM 1517 C C . SER A 1 199 ? 11.921 21.323 12.188 1.00 94.19 199 SER A C 1
ATOM 1519 O O . SER A 1 199 ? 13.060 20.931 12.437 1.00 94.19 199 SER A O 1
ATOM 1521 N N . TYR A 1 200 ? 11.493 21.538 10.944 1.00 95.94 200 TYR A N 1
ATOM 1522 C CA . TYR A 1 200 ? 12.324 21.297 9.765 1.00 95.94 200 TYR A CA 1
ATOM 1523 C C . TYR A 1 200 ? 12.421 22.534 8.877 1.00 95.94 200 TYR A C 1
ATOM 1525 O O . TYR A 1 200 ? 11.491 23.336 8.789 1.00 95.94 200 TYR A O 1
ATOM 1533 N N . THR A 1 201 ? 13.564 22.673 8.210 1.00 92.50 201 THR A N 1
ATOM 1534 C CA . THR A 1 201 ? 13.775 23.701 7.189 1.00 92.50 201 THR A CA 1
ATOM 1535 C C . THR A 1 201 ? 13.192 23.226 5.866 1.00 92.50 201 THR A C 1
ATOM 1537 O O . THR A 1 201 ? 13.356 22.064 5.491 1.00 92.50 201 THR A O 1
ATOM 1540 N N . LEU A 1 202 ? 12.525 24.139 5.166 1.00 96.44 202 LEU A N 1
ATOM 1541 C CA . LEU A 1 202 ? 11.996 23.924 3.827 1.00 96.44 202 LEU A CA 1
ATOM 1542 C C . LEU A 1 202 ? 12.728 24.841 2.857 1.00 96.44 202 LEU A C 1
ATOM 1544 O O . LEU A 1 202 ? 12.826 26.045 3.097 1.00 96.44 202 LEU A O 1
ATOM 1548 N N . ASP A 1 203 ? 13.214 24.263 1.764 1.00 96.06 203 ASP A N 1
ATOM 1549 C CA . ASP A 1 203 ? 13.912 24.995 0.718 1.00 96.06 203 ASP A CA 1
ATOM 1550 C C . ASP A 1 203 ? 12.997 25.196 -0.495 1.00 96.06 203 ASP A C 1
ATOM 1552 O O . ASP A 1 203 ? 12.458 24.229 -1.045 1.00 96.06 203 ASP A O 1
ATOM 1556 N N . ALA A 1 204 ? 12.904 26.447 -0.965 1.00 97.31 204 ALA A N 1
ATOM 1557 C CA . ALA A 1 204 ? 12.162 26.828 -2.176 1.00 97.31 204 ALA A CA 1
ATOM 1558 C C . ALA A 1 204 ? 12.534 25.971 -3.389 1.00 97.31 204 ALA A C 1
ATOM 1560 O O . ALA A 1 204 ? 11.667 25.528 -4.145 1.00 97.31 204 ALA A O 1
ATOM 1561 N N . PHE A 1 205 ? 13.827 25.684 -3.533 1.00 97.62 205 PHE A N 1
ATOM 1562 C CA . PHE A 1 205 ? 14.333 24.673 -4.446 1.00 97.62 205 PHE A CA 1
ATOM 1563 C C . PHE A 1 205 ? 14.875 23.497 -3.635 1.00 97.62 205 PHE A C 1
ATOM 1565 O O . PHE A 1 205 ? 16.009 23.530 -3.163 1.00 97.62 205 PHE A O 1
ATOM 1572 N N . THR A 1 206 ? 14.051 22.468 -3.462 1.00 97.06 206 THR A N 1
ATOM 1573 C CA . THR A 1 206 ? 14.413 21.284 -2.682 1.00 97.06 206 THR A CA 1
ATOM 1574 C C . THR A 1 206 ? 15.308 20.353 -3.503 1.00 97.06 206 THR A C 1
ATOM 1576 O O . THR A 1 206 ? 14.917 19.872 -4.570 1.00 97.06 206 THR A O 1
ATOM 1579 N N . THR A 1 207 ? 16.500 20.070 -2.978 1.00 95.75 207 THR A N 1
ATOM 1580 C CA . THR A 1 207 ? 17.458 19.078 -3.495 1.00 95.75 207 THR A CA 1
ATOM 1581 C C . THR A 1 207 ? 17.574 17.886 -2.545 1.00 95.75 207 THR A C 1
ATOM 1583 O O . THR A 1 207 ? 17.142 17.977 -1.403 1.00 95.75 207 THR A O 1
ATOM 1586 N N . CYS A 1 208 ? 18.192 16.791 -2.997 1.00 94.12 208 CYS A N 1
ATOM 1587 C CA . CYS A 1 208 ? 18.379 15.574 -2.200 1.00 94.12 208 CYS A CA 1
ATOM 1588 C C . CYS A 1 208 ? 19.838 15.098 -2.327 1.00 94.12 208 CYS A C 1
ATOM 1590 O O . CYS A 1 208 ? 20.253 14.655 -3.404 1.00 94.12 208 CYS A O 1
ATOM 1592 N N . ASN A 1 209 ? 20.644 15.216 -1.265 1.00 82.88 209 ASN A N 1
ATOM 1593 C CA . ASN A 1 209 ? 22.113 15.089 -1.277 1.00 82.88 209 ASN A CA 1
ATOM 1594 C C . ASN A 1 209 ? 22.653 13.641 -1.339 1.00 82.88 209 ASN A C 1
ATOM 1596 O O . ASN A 1 209 ? 23.598 13.275 -0.646 1.00 82.88 209 ASN A O 1
ATOM 1600 N N . SER A 1 210 ? 22.143 12.816 -2.258 1.00 75.38 210 SER A N 1
ATOM 1601 C CA . SER A 1 210 ? 22.548 11.405 -2.477 1.00 75.38 210 SER A CA 1
ATOM 1602 C C . SER A 1 210 ? 22.307 10.441 -1.302 1.00 75.38 210 SER A C 1
ATOM 1604 O O . SER A 1 210 ? 22.750 9.293 -1.365 1.00 75.38 210 SER A O 1
ATOM 1606 N N . THR A 1 211 ? 21.614 10.870 -0.248 1.00 82.69 211 THR A N 1
ATOM 1607 C CA . THR A 1 211 ? 21.211 10.034 0.891 1.00 82.69 211 THR A CA 1
ATOM 1608 C C . THR A 1 211 ? 19.688 9.947 0.984 1.00 82.69 211 THR A C 1
ATOM 1610 O O . THR A 1 211 ? 18.972 10.749 0.382 1.00 82.69 211 THR A O 1
ATOM 1613 N N . ALA A 1 212 ? 19.189 8.923 1.682 1.00 80.88 212 ALA A N 1
ATOM 1614 C CA . ALA A 1 212 ? 17.754 8.683 1.842 1.00 80.88 212 ALA A CA 1
ATOM 1615 C C . ALA A 1 212 ? 17.061 9.723 2.742 1.00 80.88 212 ALA A C 1
ATOM 1617 O O . ALA A 1 212 ? 15.892 10.020 2.529 1.00 80.88 212 ALA A O 1
ATOM 1618 N N . ASP A 1 213 ? 17.820 10.320 3.659 1.00 86.56 213 ASP A N 1
ATOM 1619 C CA . ASP A 1 213 ? 17.368 11.198 4.740 1.00 86.56 213 ASP A CA 1
ATOM 1620 C C . ASP A 1 213 ? 17.361 12.693 4.389 1.00 86.56 213 ASP A C 1
ATOM 1622 O O . ASP A 1 213 ? 17.182 13.537 5.264 1.00 86.56 213 ASP A O 1
ATOM 1626 N N . ASP A 1 214 ? 17.567 13.047 3.117 1.00 90.50 214 ASP A N 1
ATOM 1627 C CA . ASP A 1 214 ? 17.626 14.439 2.669 1.00 90.50 214 ASP A CA 1
ATOM 1628 C C . ASP A 1 214 ? 16.620 14.727 1.536 1.00 90.50 214 ASP A C 1
ATOM 1630 O O . ASP A 1 214 ? 16.820 14.257 0.414 1.00 90.50 214 ASP A O 1
ATOM 1634 N N . PRO A 1 215 ? 15.538 15.487 1.776 1.00 94.19 215 PRO A N 1
ATOM 1635 C CA . PRO A 1 215 ? 15.322 16.298 2.967 1.00 94.19 215 PRO A CA 1
ATOM 1636 C C . PRO A 1 215 ? 14.735 15.512 4.146 1.00 94.19 215 PRO A C 1
ATOM 1638 O O . PRO A 1 215 ? 13.774 14.759 3.996 1.00 94.19 215 PRO A O 1
ATOM 1641 N N . LEU A 1 216 ? 15.236 15.792 5.352 1.00 94.50 216 LEU A N 1
ATOM 1642 C CA . LEU A 1 216 ? 14.841 15.078 6.573 1.00 94.50 216 LEU A CA 1
ATOM 1643 C C . LEU A 1 216 ? 13.354 15.240 6.916 1.00 94.50 216 LEU A C 1
ATOM 1645 O O . LEU A 1 216 ? 12.765 14.389 7.572 1.00 94.50 216 LEU A O 1
ATOM 1649 N N . TRP A 1 217 ? 12.691 16.308 6.465 1.00 95.81 217 TRP A N 1
ATOM 1650 C CA . TRP A 1 217 ? 11.249 16.450 6.690 1.00 95.81 217 TRP A CA 1
ATOM 1651 C C . TRP A 1 217 ? 10.421 15.377 5.966 1.00 95.81 217 TRP A C 1
ATOM 1653 O O . TRP A 1 217 ? 9.282 15.150 6.368 1.00 95.81 217 TRP A O 1
ATOM 1663 N N . LEU A 1 218 ? 10.983 14.730 4.937 1.00 95.00 218 LEU A N 1
ATOM 1664 C CA . LEU A 1 218 ? 10.345 13.706 4.107 1.00 95.00 218 LEU A CA 1
ATOM 1665 C C . LEU A 1 218 ? 10.754 12.266 4.488 1.00 95.00 218 LEU A C 1
ATOM 1667 O O . LEU A 1 218 ? 10.199 11.311 3.954 1.00 95.00 218 LEU A O 1
ATOM 1671 N N . ASP A 1 219 ? 11.721 12.116 5.390 1.00 94.69 219 ASP A N 1
ATOM 1672 C CA . ASP A 1 219 ? 12.331 10.839 5.767 1.00 94.69 219 ASP A CA 1
ATOM 1673 C C . ASP A 1 219 ? 11.521 10.068 6.831 1.00 94.69 219 ASP A C 1
ATOM 1675 O O . ASP A 1 219 ? 10.815 10.673 7.649 1.00 94.69 219 ASP A O 1
ATOM 1679 N N . ASP A 1 220 ? 11.655 8.736 6.854 1.00 90.88 220 ASP A N 1
ATOM 1680 C CA . ASP A 1 220 ? 10.976 7.828 7.795 1.00 90.88 220 ASP A CA 1
ATOM 1681 C C . ASP A 1 220 ? 11.480 7.930 9.245 1.00 90.88 220 ASP A C 1
ATOM 1683 O O . ASP A 1 220 ? 10.816 7.456 10.168 1.00 90.88 220 ASP A O 1
ATOM 1687 N N . GLN A 1 221 ? 12.603 8.609 9.475 1.00 92.19 221 GLN A N 1
ATOM 1688 C CA . GLN A 1 221 ? 13.124 8.958 10.800 1.00 92.19 221 GLN A CA 1
ATOM 1689 C C . GLN A 1 221 ? 12.952 10.450 11.115 1.00 92.19 221 GLN A C 1
ATOM 1691 O O . GLN A 1 221 ? 13.389 10.928 12.166 1.00 92.19 221 GLN A O 1
ATOM 1696 N N . GLY A 1 222 ? 12.322 11.196 10.206 1.00 93.81 222 GLY A N 1
ATOM 1697 C CA . GLY A 1 222 ? 12.196 12.639 10.271 1.00 93.81 222 GLY A CA 1
ATOM 1698 C C . GLY A 1 222 ? 10.751 13.125 10.353 1.00 93.81 222 GLY A C 1
ATOM 1699 O O . GLY A 1 222 ? 10.009 12.780 11.273 1.00 93.81 222 GLY A O 1
ATOM 1700 N N . GLY A 1 223 ? 10.372 14.026 9.444 1.00 96.25 223 GLY A N 1
ATOM 1701 C CA . GLY A 1 223 ? 9.130 14.799 9.571 1.00 96.25 223 GLY A CA 1
ATOM 1702 C C . GLY A 1 223 ? 7.850 14.030 9.242 1.00 96.25 223 GLY A C 1
ATOM 1703 O O . GLY A 1 223 ? 6.798 14.333 9.812 1.00 96.25 223 GLY A O 1
ATOM 1704 N N . ILE A 1 224 ? 7.924 13.029 8.363 1.00 96.12 224 ILE A N 1
ATOM 1705 C CA . ILE A 1 224 ? 6.752 12.284 7.885 1.00 96.12 224 ILE A CA 1
ATOM 1706 C C . ILE A 1 224 ? 6.065 11.469 8.987 1.00 96.12 224 ILE A C 1
ATOM 1708 O O . ILE A 1 224 ? 4.849 11.629 9.143 1.00 96.12 224 ILE A O 1
ATOM 1712 N N . PRO A 1 225 ? 6.779 10.679 9.815 1.00 97.56 225 PRO A N 1
ATOM 1713 C CA . PRO A 1 225 ? 6.157 9.981 10.937 1.00 97.56 225 PRO A CA 1
ATOM 1714 C C . PRO A 1 225 ? 5.428 10.930 11.891 1.00 97.56 225 PRO A C 1
ATOM 1716 O O . PRO A 1 225 ? 4.334 10.610 12.348 1.00 97.56 225 PRO A O 1
ATOM 1719 N N . ILE A 1 226 ? 5.995 12.113 12.161 1.00 98.50 226 ILE A N 1
ATOM 1720 C CA . ILE A 1 226 ? 5.384 13.128 13.032 1.00 98.50 226 ILE A CA 1
ATOM 1721 C C . ILE A 1 226 ? 4.083 13.643 12.415 1.00 98.50 226 ILE A C 1
ATOM 1723 O O . ILE A 1 226 ? 3.052 13.683 13.090 1.00 98.50 226 ILE A O 1
ATOM 1727 N N . LEU A 1 227 ? 4.113 14.021 11.135 1.00 98.56 227 LEU A N 1
ATOM 1728 C CA . LEU A 1 227 ? 2.946 14.545 10.431 1.00 98.56 227 LEU A CA 1
ATOM 1729 C C . LEU A 1 227 ? 1.805 13.521 10.389 1.00 98.56 227 LEU A C 1
ATOM 1731 O O . LEU A 1 227 ? 0.668 13.838 10.747 1.00 98.56 227 LEU A O 1
ATOM 1735 N N . TYR A 1 228 ? 2.113 12.282 10.004 1.00 98.69 228 TYR A N 1
ATOM 1736 C CA . TYR A 1 228 ? 1.112 11.227 9.919 1.00 98.69 228 TYR A CA 1
ATOM 1737 C C . TYR A 1 228 ? 0.593 10.813 11.304 1.00 98.69 228 TYR A C 1
ATOM 1739 O O . TYR A 1 228 ? -0.617 10.660 11.482 1.00 98.69 228 TYR A O 1
ATOM 1747 N N . ALA A 1 229 ? 1.458 10.745 12.323 1.00 98.81 229 ALA A N 1
ATOM 1748 C CA . ALA A 1 229 ? 1.038 10.496 13.702 1.00 98.81 229 ALA A CA 1
ATOM 1749 C C . ALA A 1 229 ? 0.066 11.561 14.217 1.00 98.81 229 ALA A C 1
ATOM 1751 O O . ALA A 1 229 ? -0.910 11.214 14.877 1.00 98.81 229 ALA A O 1
ATOM 1752 N N . LYS A 1 230 ? 0.277 12.847 13.897 1.00 98.81 230 LYS A N 1
ATOM 1753 C CA . LYS A 1 230 ? -0.668 13.921 14.249 1.00 98.81 230 LYS A CA 1
ATOM 1754 C C . LYS A 1 230 ? -2.031 13.704 13.585 1.00 98.81 230 LYS A C 1
ATOM 1756 O O . LYS A 1 230 ? -3.055 13.774 14.264 1.00 98.81 230 LYS A O 1
ATOM 1761 N N . ALA A 1 231 ? -2.067 13.356 12.299 1.00 98.69 231 ALA A N 1
ATOM 1762 C CA . ALA A 1 231 ? -3.322 13.061 11.604 1.00 98.69 231 ALA A CA 1
ATOM 1763 C C . ALA A 1 231 ? -4.067 11.848 12.205 1.00 98.69 231 ALA A C 1
ATOM 1765 O O . ALA A 1 231 ? -5.287 11.883 12.366 1.00 98.69 231 ALA A O 1
ATOM 1766 N N . LEU A 1 232 ? -3.346 10.801 12.619 1.00 98.81 232 LEU A N 1
ATOM 1767 C CA . LEU A 1 232 ? -3.918 9.665 13.354 1.00 98.81 232 LEU A CA 1
ATOM 1768 C C . LEU A 1 232 ? -4.422 10.089 14.748 1.00 98.81 232 LEU A C 1
ATOM 1770 O O . LEU A 1 232 ? -5.545 9.764 15.145 1.00 98.81 232 LEU A O 1
ATOM 1774 N N . ALA A 1 233 ? -3.613 10.856 15.485 1.00 98.81 233 ALA A N 1
ATOM 1775 C CA . ALA A 1 233 ? -3.907 11.330 16.835 1.00 98.81 233 ALA A CA 1
ATOM 1776 C C . ALA A 1 233 ? -5.134 12.246 16.889 1.00 98.81 233 ALA A C 1
ATOM 1778 O O . ALA A 1 233 ? -5.863 12.217 17.885 1.00 98.81 233 ALA A O 1
ATOM 1779 N N . TYR A 1 234 ? -5.409 13.009 15.825 1.00 98.25 234 TYR A N 1
ATOM 1780 C CA . TYR A 1 234 ? -6.636 13.793 15.686 1.00 98.25 234 TYR A CA 1
ATOM 1781 C C . TYR A 1 234 ? -7.885 12.934 15.941 1.00 98.25 234 TYR A C 1
ATOM 1783 O O . TYR A 1 234 ? -8.711 13.285 16.787 1.00 98.25 234 TYR A O 1
ATOM 1791 N N . HIS A 1 235 ? -7.973 11.759 15.315 1.00 97.00 235 HIS A N 1
ATOM 1792 C CA . HIS A 1 235 ? -9.104 10.838 15.483 1.00 97.00 235 HIS A CA 1
ATOM 1793 C C . HIS A 1 235 ? -9.040 10.055 16.796 1.00 97.00 235 HIS A C 1
ATOM 1795 O O . HIS A 1 235 ? -10.040 9.952 17.515 1.00 97.00 235 HIS A O 1
ATOM 1801 N N . LEU A 1 236 ? -7.856 9.550 17.159 1.00 98.00 236 LEU A N 1
ATOM 1802 C CA . LEU A 1 236 ? -7.664 8.748 18.375 1.00 98.00 236 LEU A CA 1
ATOM 1803 C C . LEU A 1 236 ? -7.979 9.545 19.652 1.00 98.00 236 LEU A C 1
ATOM 1805 O O . LEU A 1 236 ? -8.579 9.019 20.589 1.00 98.00 236 LEU A O 1
ATOM 1809 N N . THR A 1 237 ? -7.666 10.841 19.680 1.00 95.69 237 THR A N 1
ATOM 1810 C CA . THR A 1 237 ? -7.889 11.706 20.853 1.00 95.69 237 THR A CA 1
ATOM 1811 C C . THR A 1 237 ? -9.115 12.603 20.727 1.00 95.69 237 THR A C 1
ATOM 1813 O O . THR A 1 237 ? -9.622 13.079 21.740 1.00 95.69 237 THR A O 1
ATOM 1816 N N . SER A 1 238 ? -9.625 12.809 19.508 1.00 91.44 238 SER A N 1
ATOM 1817 C CA . SER A 1 238 ? -10.632 13.834 19.196 1.00 91.44 238 SER A CA 1
ATOM 1818 C C . SER A 1 238 ? -10.157 15.267 19.506 1.00 91.44 238 SER A C 1
ATOM 1820 O O . SER A 1 238 ? -10.977 16.154 19.741 1.00 91.44 238 SER A O 1
ATOM 1822 N N . ASN A 1 239 ? -8.838 15.502 19.524 1.00 94.81 239 ASN A N 1
ATOM 1823 C CA . ASN A 1 239 ? -8.239 16.813 19.762 1.00 94.81 239 ASN A CA 1
ATOM 1824 C C . ASN A 1 239 ? -7.953 17.538 18.430 1.00 94.81 239 ASN A C 1
ATOM 1826 O O . ASN A 1 239 ? -7.023 17.145 17.720 1.00 94.81 239 ASN A O 1
ATOM 1830 N N . PRO A 1 240 ? -8.681 18.624 18.099 1.00 94.44 240 PRO A N 1
ATOM 1831 C CA . PRO A 1 240 ? -8.521 19.338 16.831 1.00 94.44 240 PRO A CA 1
ATOM 1832 C C . PRO A 1 240 ? -7.168 20.042 16.677 1.00 94.44 240 PRO A C 1
ATOM 1834 O O . PRO A 1 240 ? -6.813 20.410 15.561 1.00 94.44 240 PRO A O 1
ATOM 1837 N N . ASN A 1 241 ? -6.395 20.210 17.756 1.00 97.06 241 ASN A N 1
ATOM 1838 C CA . ASN A 1 241 ? -5.066 20.815 17.667 1.00 97.06 241 ASN A CA 1
ATOM 1839 C C . ASN A 1 241 ? -4.122 19.980 16.796 1.00 97.06 241 ASN A C 1
ATOM 1841 O O . ASN A 1 241 ? -3.333 20.550 16.058 1.00 97.06 241 ASN A O 1
ATOM 1845 N N . TYR A 1 242 ? -4.242 18.647 16.805 1.00 98.56 242 TYR A N 1
ATOM 1846 C CA . TYR A 1 242 ? -3.421 17.819 15.923 1.00 98.56 242 TYR A CA 1
ATOM 1847 C C . TYR A 1 242 ? -3.744 18.050 14.443 1.00 98.56 242 TYR A C 1
ATOM 1849 O O . TYR A 1 242 ? -2.830 18.153 13.634 1.00 98.56 242 TYR A O 1
ATOM 1857 N N . ALA A 1 243 ? -5.025 18.181 14.082 1.00 97.56 243 ALA A N 1
ATOM 1858 C CA . ALA A 1 243 ? -5.409 18.524 12.713 1.00 97.56 243 ALA A CA 1
ATOM 1859 C C . ALA A 1 243 ? -4.978 19.952 12.338 1.00 97.56 243 ALA A C 1
ATOM 1861 O O . ALA A 1 243 ? -4.566 20.182 11.205 1.00 97.56 243 ALA A O 1
ATOM 1862 N N . ALA A 1 244 ? -5.025 20.898 13.284 1.00 97.19 244 ALA A N 1
ATOM 1863 C CA . ALA A 1 244 ? -4.489 22.245 13.086 1.00 97.19 244 ALA A CA 1
ATOM 1864 C C . ALA A 1 244 ? -2.990 22.216 12.757 1.00 97.19 244 ALA A C 1
ATOM 1866 O O . ALA A 1 244 ? -2.599 22.788 11.746 1.00 97.19 244 ALA A O 1
ATOM 1867 N N . ASP A 1 245 ? -2.192 21.480 13.536 1.00 98.31 245 ASP A N 1
ATOM 1868 C CA . ASP A 1 245 ? -0.757 21.313 13.286 1.00 98.31 245 ASP A CA 1
ATOM 1869 C C . ASP A 1 245 ? -0.488 20.718 11.892 1.00 98.31 245 ASP A C 1
ATOM 1871 O O . ASP A 1 245 ? 0.414 21.170 11.190 1.00 98.31 245 ASP A O 1
ATOM 1875 N N . VAL A 1 246 ? -1.261 19.705 11.473 1.00 98.56 246 VAL A N 1
ATOM 1876 C CA . VAL A 1 246 ? -1.119 19.094 10.136 1.00 98.56 246 VAL A CA 1
ATOM 1877 C C . VAL A 1 246 ? -1.403 20.125 9.042 1.00 98.56 246 VAL A C 1
ATOM 1879 O O . VAL A 1 246 ? -0.635 20.213 8.087 1.00 98.56 246 VAL A O 1
ATOM 1882 N N . VAL A 1 247 ? -2.460 20.934 9.184 1.00 97.94 247 VAL A N 1
ATOM 1883 C CA . VAL A 1 247 ? -2.768 22.014 8.230 1.00 97.94 247 VAL A CA 1
ATOM 1884 C C . VAL A 1 247 ? -1.635 23.029 8.162 1.00 97.94 247 VAL A C 1
ATOM 1886 O O . VAL A 1 247 ? -1.219 23.366 7.059 1.00 97.94 247 VAL A O 1
ATOM 1889 N N . ASP A 1 248 ? -1.116 23.481 9.303 1.00 97.69 248 ASP A N 1
ATOM 1890 C CA . ASP A 1 248 ? -0.039 24.474 9.350 1.00 97.69 248 ASP A CA 1
ATOM 1891 C C . ASP A 1 248 ? 1.238 23.947 8.670 1.00 97.69 248 ASP A C 1
ATOM 1893 O O . ASP A 1 248 ? 1.899 24.675 7.926 1.00 97.69 248 ASP A O 1
ATOM 1897 N N . VAL A 1 249 ? 1.565 22.662 8.862 1.00 98.31 249 VAL A N 1
ATOM 1898 C CA . VAL A 1 249 ? 2.695 22.018 8.175 1.00 98.31 249 VAL A CA 1
ATOM 1899 C C . VAL A 1 249 ? 2.456 21.933 6.669 1.00 98.31 249 VAL A C 1
ATOM 1901 O O . VAL A 1 249 ? 3.351 22.282 5.902 1.00 98.31 249 VAL A O 1
ATOM 1904 N N . LEU A 1 250 ? 1.273 21.492 6.229 1.00 98.31 250 LEU A N 1
ATOM 1905 C CA . LEU A 1 250 ? 0.961 21.368 4.802 1.00 98.31 250 LEU A CA 1
ATOM 1906 C C . LEU A 1 250 ? 0.902 22.734 4.105 1.00 98.31 250 LEU A C 1
ATOM 1908 O O . LEU A 1 250 ? 1.416 22.861 2.997 1.00 98.31 250 LEU A O 1
ATOM 1912 N N . ASP A 1 251 ? 0.334 23.759 4.745 1.00 97.75 251 ASP A N 1
ATOM 1913 C CA . ASP A 1 251 ? 0.305 25.138 4.238 1.00 97.75 251 ASP A CA 1
ATOM 1914 C C . ASP A 1 251 ? 1.724 25.697 4.068 1.00 97.75 251 ASP A C 1
ATOM 1916 O O . ASP A 1 251 ? 2.094 26.181 2.995 1.00 97.75 251 ASP A O 1
ATOM 1920 N N . ASN A 1 252 ? 2.572 25.535 5.088 1.00 97.88 252 ASN A N 1
ATOM 1921 C CA . ASN A 1 252 ? 3.970 25.950 5.020 1.00 97.88 252 ASN A CA 1
ATOM 1922 C C . ASN A 1 252 ? 4.760 25.162 3.960 1.00 97.88 252 ASN A C 1
ATOM 1924 O O . ASN A 1 252 ? 5.570 25.729 3.234 1.00 97.88 252 ASN A O 1
ATOM 1928 N N . LEU A 1 253 ? 4.504 23.861 3.823 1.00 98.06 253 LEU A N 1
ATOM 1929 C CA . LEU A 1 253 ? 5.121 23.011 2.806 1.00 98.06 253 LEU A CA 1
ATOM 1930 C C . LEU A 1 253 ? 4.753 23.446 1.386 1.00 98.06 253 LEU A C 1
ATOM 1932 O O . LEU A 1 253 ? 5.637 23.581 0.540 1.00 98.06 253 LEU A O 1
ATOM 1936 N N . MET A 1 254 ? 3.474 23.714 1.127 1.00 97.69 254 MET A N 1
ATOM 1937 C CA . MET A 1 254 ? 3.007 24.161 -0.185 1.00 97.69 254 MET A CA 1
ATOM 1938 C C . MET A 1 254 ? 3.547 25.532 -0.591 1.00 97.69 254 MET A C 1
ATOM 1940 O O . MET A 1 254 ? 3.760 25.742 -1.784 1.00 97.69 254 MET A O 1
ATOM 1944 N N . SER A 1 255 ? 3.729 26.434 0.378 1.00 96.81 255 SER A N 1
ATOM 1945 C CA . SER A 1 255 ? 4.194 27.813 0.164 1.00 96.81 255 SER A CA 1
ATOM 1946 C C . SER A 1 255 ? 5.712 27.994 0.267 1.00 96.81 255 SER A C 1
ATOM 1948 O O . SER A 1 255 ? 6.253 29.007 -0.164 1.00 96.81 255 SER A O 1
ATOM 1950 N N . SER A 1 256 ? 6.421 27.025 0.850 1.00 97.75 256 SER A N 1
ATOM 1951 C CA . SER A 1 256 ? 7.882 27.076 0.974 1.00 97.75 256 SER A CA 1
ATOM 1952 C C . SER A 1 256 ? 8.605 26.146 0.012 1.00 97.75 256 SER A C 1
ATOM 1954 O O . SER A 1 256 ? 9.746 26.434 -0.315 1.00 97.75 256 SER A O 1
ATOM 1956 N N . VAL A 1 257 ? 8.006 25.035 -0.437 1.00 98.00 257 VAL A N 1
ATOM 1957 C CA . VAL A 1 257 ? 8.632 24.099 -1.391 1.00 98.00 257 VAL A CA 1
ATOM 1958 C C . VAL A 1 257 ? 8.081 24.360 -2.789 1.00 98.00 257 VAL A C 1
ATOM 1960 O O . VAL A 1 257 ? 7.154 23.692 -3.263 1.00 98.00 257 VAL A O 1
ATOM 1963 N N . GLU A 1 258 ? 8.659 25.349 -3.469 1.00 97.88 258 GLU A N 1
ATOM 1964 C CA . GLU A 1 258 ? 8.193 25.781 -4.785 1.00 97.88 258 GLU A CA 1
ATOM 1965 C C . GLU A 1 258 ? 8.475 24.721 -5.860 1.00 97.88 258 GLU A C 1
ATOM 1967 O O . GLU A 1 258 ? 7.588 24.377 -6.647 1.00 97.88 258 GLU A O 1
ATOM 1972 N N . THR A 1 259 ? 9.701 24.193 -5.910 1.00 97.81 259 THR A N 1
ATOM 1973 C CA . THR A 1 259 ? 10.138 23.197 -6.902 1.00 97.81 259 THR A CA 1
ATOM 1974 C C . THR A 1 259 ? 11.040 22.142 -6.266 1.00 97.81 259 THR A C 1
ATOM 1976 O O . THR A 1 259 ? 11.878 22.451 -5.423 1.00 97.81 259 THR A O 1
ATOM 1979 N N . VAL A 1 260 ? 10.902 20.897 -6.717 1.00 98.00 260 VAL A N 1
ATOM 1980 C CA . VAL A 1 260 ? 11.746 19.762 -6.314 1.00 98.00 260 VAL A CA 1
ATOM 1981 C C . VAL A 1 260 ? 12.661 19.367 -7.473 1.00 98.00 260 VAL A C 1
ATOM 1983 O O . VAL A 1 260 ? 12.201 19.263 -8.611 1.00 98.00 260 VAL A O 1
ATOM 1986 N N . ASP A 1 261 ? 13.946 19.136 -7.202 1.00 97.06 261 ASP A N 1
ATOM 1987 C CA . ASP A 1 261 ? 14.893 18.655 -8.208 1.00 97.06 261 ASP A CA 1
ATOM 1988 C C . ASP A 1 261 ? 14.441 17.303 -8.800 1.00 97.06 261 ASP A C 1
ATOM 1990 O O . ASP A 1 261 ? 13.924 16.415 -8.128 1.00 97.06 261 ASP A O 1
ATOM 1994 N N . THR A 1 262 ? 14.680 17.120 -10.093 1.00 96.81 262 THR A N 1
ATOM 1995 C CA . THR A 1 262 ? 14.416 15.864 -10.805 1.00 96.81 262 THR A CA 1
ATOM 1996 C C . THR A 1 262 ? 15.574 14.874 -10.723 1.00 96.81 262 THR A C 1
ATOM 1998 O O . THR A 1 262 ? 15.567 13.872 -11.447 1.00 96.81 262 THR A O 1
ATOM 2001 N N . SER A 1 263 ? 16.572 15.146 -9.881 1.00 95.38 263 SER A N 1
ATOM 2002 C CA . SER A 1 263 ? 17.692 14.250 -9.625 1.00 95.38 263 SER A CA 1
ATOM 2003 C C . SER A 1 263 ? 17.222 12.862 -9.201 1.00 95.38 263 SER A C 1
ATOM 2005 O O . SER A 1 263 ? 16.148 12.669 -8.630 1.00 95.38 263 SER A O 1
ATOM 2007 N N . PHE A 1 264 ? 18.062 11.870 -9.484 1.00 93.25 264 PHE A N 1
ATOM 2008 C CA . PHE A 1 264 ? 17.785 10.484 -9.136 1.00 93.25 264 PHE A CA 1
ATOM 2009 C C . PHE A 1 264 ? 17.454 10.306 -7.642 1.00 93.25 264 PHE A C 1
ATOM 2011 O O . PHE A 1 264 ? 16.528 9.573 -7.313 1.00 93.25 264 PHE A O 1
ATOM 2018 N N . GLN A 1 265 ? 18.165 10.999 -6.747 1.00 94.75 265 GLN A N 1
ATOM 2019 C CA . GLN A 1 265 ? 17.910 10.863 -5.315 1.00 94.75 265 GLN A CA 1
ATOM 2020 C C . GLN A 1 265 ? 16.545 11.439 -4.920 1.00 94.75 265 GLN A C 1
ATOM 2022 O O . GLN A 1 265 ? 15.819 10.796 -4.171 1.00 94.75 265 GLN A O 1
ATOM 2027 N N . CYS A 1 266 ? 16.142 12.587 -5.473 1.00 96.94 266 CYS A N 1
ATOM 2028 C CA . CYS A 1 266 ? 14.814 13.132 -5.189 1.00 96.94 266 CYS A CA 1
ATOM 2029 C C . CYS A 1 266 ? 13.685 12.266 -5.738 1.00 96.94 266 CYS A C 1
ATOM 2031 O O . CYS A 1 266 ? 12.642 12.158 -5.100 1.00 96.94 266 CYS A O 1
ATOM 2033 N N . GLN A 1 267 ? 13.899 11.579 -6.864 1.00 96.56 267 GLN A N 1
ATOM 2034 C CA . GLN A 1 267 ? 12.942 10.578 -7.338 1.00 96.56 267 GLN A CA 1
ATOM 2035 C C . GLN A 1 267 ? 12.709 9.483 -6.292 1.00 96.56 267 GLN A C 1
ATOM 2037 O O . GLN A 1 267 ? 11.573 9.054 -6.132 1.00 96.56 267 GLN A O 1
ATOM 2042 N N . LEU A 1 268 ? 13.738 9.058 -5.554 1.00 94.38 268 LEU A N 1
ATOM 2043 C CA . LEU A 1 268 ? 13.589 8.054 -4.498 1.00 94.38 268 LEU A CA 1
ATOM 2044 C C . LEU A 1 268 ? 12.981 8.609 -3.217 1.00 94.38 268 LEU A C 1
ATOM 2046 O O . LEU A 1 268 ? 11.992 8.061 -2.744 1.00 94.38 268 LEU A O 1
ATOM 2050 N N . ASN A 1 269 ? 13.526 9.698 -2.680 1.00 95.94 269 ASN A N 1
ATOM 2051 C CA . ASN A 1 269 ? 13.107 10.192 -1.367 1.00 95.94 269 ASN A CA 1
ATOM 2052 C C . ASN A 1 269 ? 11.628 10.610 -1.391 1.00 95.94 269 ASN A C 1
ATOM 2054 O O . ASN A 1 269 ? 10.860 10.261 -0.497 1.00 95.94 269 ASN A O 1
ATOM 2058 N N . PHE A 1 270 ? 11.178 11.233 -2.489 1.00 97.69 270 PHE A N 1
ATOM 2059 C CA . PHE A 1 270 ? 9.757 11.523 -2.691 1.00 97.69 270 PHE A CA 1
ATOM 2060 C C . PHE A 1 270 ? 8.914 10.292 -3.015 1.00 97.69 270 PHE A C 1
ATOM 2062 O O . PHE A 1 270 ? 7.705 10.332 -2.804 1.00 97.69 270 PHE A O 1
ATOM 2069 N N . SER A 1 271 ? 9.499 9.191 -3.483 1.00 97.69 271 SER A N 1
ATOM 2070 C CA . SER A 1 271 ? 8.753 7.938 -3.618 1.00 97.69 271 SER A CA 1
ATOM 2071 C C . SER A 1 271 ? 8.424 7.310 -2.262 1.00 97.69 271 SER A C 1
ATOM 2073 O O . SER A 1 271 ? 7.358 6.719 -2.135 1.00 97.69 271 SER A O 1
ATOM 2075 N N . TRP A 1 272 ? 9.300 7.456 -1.262 1.00 95.69 272 TRP A N 1
ATOM 2076 C CA . TRP A 1 272 ? 9.106 6.868 0.069 1.00 95.69 272 TRP A CA 1
ATOM 2077 C C . TRP A 1 272 ? 8.189 7.693 0.972 1.00 95.69 272 TRP A C 1
ATOM 2079 O O . TRP A 1 272 ? 7.281 7.128 1.560 1.00 95.69 272 TRP A O 1
ATOM 2089 N N . GLY A 1 273 ? 8.375 9.015 1.064 1.00 94.88 273 GLY A N 1
ATOM 2090 C CA . GLY A 1 273 ? 7.622 9.831 2.032 1.00 94.88 273 GLY A CA 1
ATOM 2091 C C . GLY A 1 273 ? 6.270 10.378 1.546 1.00 94.88 273 GLY A C 1
ATOM 2092 O O . GLY A 1 273 ? 5.440 10.804 2.350 1.00 94.88 273 GLY A O 1
ATOM 2093 N N . THR A 1 274 ? 6.016 10.403 0.231 1.00 98.19 274 THR A N 1
ATOM 2094 C CA . THR A 1 274 ? 4.770 10.982 -0.317 1.00 98.19 274 THR A CA 1
ATOM 2095 C C . THR A 1 274 ? 3.490 10.212 0.056 1.00 98.19 274 THR A C 1
ATOM 2097 O O . THR A 1 274 ? 2.474 10.873 0.290 1.00 98.19 274 THR A O 1
ATOM 2100 N N . PRO A 1 275 ? 3.466 8.864 0.112 1.00 98.62 275 PRO A N 1
ATOM 2101 C CA . PRO A 1 275 ? 2.263 8.124 0.500 1.00 98.62 275 PRO A CA 1
ATOM 2102 C C . PRO A 1 275 ? 1.694 8.551 1.865 1.00 98.62 275 PRO A C 1
ATOM 2104 O O . PRO A 1 275 ? 0.503 8.850 1.969 1.00 98.62 275 PRO A O 1
ATOM 2107 N N . GLU A 1 276 ? 2.533 8.676 2.891 1.00 97.62 276 GLU A N 1
ATOM 2108 C CA . GLU A 1 276 ? 2.148 9.114 4.237 1.00 97.62 276 GLU A CA 1
ATOM 2109 C C . GLU A 1 276 ? 1.775 10.597 4.296 1.00 97.62 276 GLU A C 1
ATOM 2111 O O . GLU A 1 276 ? 0.866 10.968 5.041 1.00 97.62 276 GLU A O 1
ATOM 2116 N N . LEU A 1 277 ? 2.414 11.445 3.482 1.00 97.88 277 LEU A N 1
ATOM 2117 C CA . LEU A 1 277 ? 2.019 12.848 3.326 1.00 97.88 277 LEU A CA 1
ATOM 2118 C C . LEU A 1 277 ? 0.561 12.958 2.839 1.00 97.88 277 LEU A C 1
ATOM 2120 O O . LEU A 1 277 ? -0.220 13.761 3.352 1.00 97.88 277 LEU A O 1
ATOM 2124 N N . ILE A 1 278 ? 0.178 12.111 1.880 1.00 98.69 278 ILE A N 1
ATOM 2125 C CA . ILE A 1 278 ? -1.192 12.016 1.359 1.00 98.69 278 ILE A CA 1
ATOM 2126 C C . ILE A 1 278 ? -2.137 11.409 2.395 1.00 98.69 278 ILE A C 1
ATOM 2128 O O . ILE A 1 278 ? -3.235 11.926 2.591 1.00 98.69 278 ILE A O 1
ATOM 2132 N N . ALA A 1 279 ? -1.722 10.340 3.077 1.00 98.50 279 ALA A N 1
ATOM 2133 C CA . ALA A 1 279 ? -2.536 9.703 4.108 1.00 98.50 279 ALA A CA 1
ATOM 2134 C C . ALA A 1 279 ? -2.839 10.663 5.273 1.00 98.50 279 ALA A C 1
ATOM 2136 O O . ALA A 1 279 ? -3.952 10.656 5.798 1.00 98.50 279 ALA A O 1
ATOM 2137 N N . ALA A 1 280 ? -1.885 11.525 5.643 1.00 98.56 280 ALA A N 1
ATOM 2138 C CA . ALA A 1 280 ? -2.092 12.568 6.641 1.00 98.56 280 ALA A CA 1
ATOM 2139 C C . ALA A 1 280 ? -3.138 13.598 6.186 1.00 98.56 280 ALA A C 1
ATOM 2141 O O . ALA A 1 280 ? -4.064 13.894 6.941 1.00 98.56 280 ALA A O 1
ATOM 2142 N N . ALA A 1 281 ? -3.024 14.094 4.949 1.00 98.06 281 ALA A N 1
ATOM 2143 C CA . ALA A 1 281 ? -3.971 15.044 4.364 1.00 98.06 281 ALA A CA 1
ATOM 2144 C C . ALA A 1 281 ? -5.391 14.457 4.233 1.00 98.06 281 ALA A C 1
ATOM 2146 O O . ALA A 1 281 ? -6.364 15.117 4.587 1.00 98.06 281 ALA A O 1
ATOM 2147 N N . ASP A 1 282 ? -5.513 13.199 3.795 1.00 97.62 282 ASP A N 1
ATOM 2148 C CA . ASP A 1 282 ? -6.796 12.491 3.676 1.00 97.62 282 ASP A CA 1
ATOM 2149 C C . ASP A 1 282 ? -7.510 12.342 5.027 1.00 97.62 282 ASP A C 1
ATOM 2151 O O . ASP A 1 282 ? -8.724 12.534 5.117 1.00 97.62 282 ASP A O 1
ATOM 2155 N N . LEU A 1 283 ? -6.765 12.029 6.092 1.00 97.75 283 LEU A N 1
ATOM 2156 C CA . LEU A 1 283 ? -7.337 11.844 7.425 1.00 97.75 283 LEU A CA 1
ATOM 2157 C C . LEU A 1 283 ? -7.866 13.144 8.038 1.00 97.75 283 LEU A C 1
ATOM 2159 O O . LEU A 1 283 ? -8.769 13.069 8.864 1.00 97.75 283 LEU A O 1
ATOM 2163 N N . ILE A 1 284 ? -7.351 14.313 7.655 1.00 96.50 284 ILE A N 1
ATOM 2164 C CA . ILE A 1 284 ? -7.820 15.609 8.179 1.00 96.50 284 ILE A CA 1
ATOM 2165 C C . ILE A 1 284 ? -8.827 16.307 7.256 1.00 96.50 284 ILE A C 1
ATOM 2167 O O . ILE A 1 284 ? -9.071 17.508 7.401 1.00 96.50 284 ILE A O 1
ATOM 2171 N N . GLU A 1 285 ? -9.401 15.589 6.287 1.00 92.88 285 GLU A N 1
ATOM 2172 C CA . GLU A 1 285 ? -10.230 16.213 5.255 1.00 92.88 285 GLU A CA 1
ATOM 2173 C C . GLU A 1 285 ? -11.418 17.003 5.803 1.00 92.88 285 GLU A C 1
ATOM 2175 O O . GLU A 1 285 ? -11.705 18.106 5.345 1.00 92.88 285 GLU A O 1
ATOM 2180 N N . ASP A 1 286 ? -12.078 16.479 6.832 1.00 88.94 286 ASP A N 1
ATOM 2181 C CA . ASP A 1 286 ? -13.189 17.140 7.519 1.00 88.94 286 ASP A CA 1
ATOM 2182 C C . ASP A 1 286 ? -12.781 18.441 8.232 1.00 88.94 286 ASP A C 1
ATOM 2184 O O . ASP A 1 286 ? -13.623 19.306 8.485 1.00 88.94 286 ASP A O 1
ATOM 2188 N N . TYR A 1 287 ? -11.492 18.613 8.528 1.00 91.25 287 TYR A N 1
ATOM 2189 C CA . TYR A 1 287 ? -10.964 19.785 9.214 1.00 91.25 287 TYR A CA 1
ATOM 2190 C C . TYR A 1 287 ? -10.543 20.915 8.265 1.00 91.25 287 TYR A C 1
ATOM 2192 O O . TYR A 1 287 ? -10.716 22.098 8.590 1.00 91.25 287 TYR A O 1
ATOM 2200 N N . TRP A 1 288 ? -9.970 20.579 7.105 1.00 91.12 288 TRP A N 1
ATOM 2201 C CA . TRP A 1 288 ? -9.372 21.572 6.203 1.00 91.12 288 TRP A CA 1
ATOM 2202 C C . TRP A 1 288 ? -10.124 21.807 4.886 1.00 91.12 288 TRP A C 1
ATOM 2204 O O . TRP A 1 288 ? -9.812 22.777 4.198 1.00 91.12 288 TRP A O 1
ATOM 2214 N N . GLU A 1 289 ? -11.172 21.032 4.570 1.00 81.50 289 GLU A N 1
ATOM 2215 C CA . GLU A 1 289 ? -11.940 21.173 3.318 1.00 81.50 289 GLU A CA 1
ATOM 2216 C C . GLU A 1 289 ? -12.528 22.577 3.089 1.00 81.50 289 GLU A C 1
ATOM 2218 O O . GLU A 1 289 ? -12.741 22.975 1.949 1.00 81.50 289 GLU A O 1
ATOM 2223 N N . ASN A 1 290 ? -12.789 23.340 4.155 1.00 83.44 290 ASN A N 1
ATOM 2224 C CA . ASN A 1 290 ? -13.352 24.694 4.092 1.00 83.44 290 ASN A CA 1
ATOM 2225 C C . ASN A 1 290 ? -12.327 25.776 4.466 1.00 83.44 290 ASN A C 1
ATOM 2227 O O . ASN A 1 290 ? -12.693 26.935 4.676 1.00 83.44 290 ASN A O 1
ATOM 2231 N N . ARG A 1 291 ? -11.051 25.403 4.599 1.00 93.69 291 ARG A N 1
ATOM 2232 C CA . ARG A 1 291 ? -9.970 26.325 4.938 1.00 93.69 291 ARG A CA 1
ATOM 2233 C C . ARG A 1 291 ? -9.320 26.901 3.692 1.00 93.69 291 ARG A C 1
ATOM 2235 O O . ARG A 1 291 ? -9.341 26.318 2.605 1.00 93.69 291 ARG A O 1
ATOM 2242 N N . THR A 1 292 ? -8.715 28.059 3.903 1.00 97.00 292 THR A N 1
ATOM 2243 C CA . THR A 1 292 ? -7.933 28.767 2.903 1.00 97.00 292 THR A CA 1
ATOM 2244 C C . THR A 1 292 ? -6.460 28.666 3.268 1.00 97.00 292 THR A C 1
ATOM 2246 O O . THR A 1 292 ? -6.098 29.002 4.393 1.00 97.00 292 THR A O 1
ATOM 2249 N N . CYS A 1 293 ? -5.642 28.243 2.312 1.00 97.81 293 CYS A N 1
ATOM 2250 C CA . CYS A 1 293 ? -4.190 28.122 2.421 1.00 97.81 293 CYS A CA 1
ATOM 2251 C C . CYS A 1 293 ? -3.507 28.987 1.351 1.00 97.81 293 CYS A C 1
ATOM 2253 O O . CYS A 1 293 ? -4.182 29.610 0.516 1.00 97.81 293 CYS A O 1
ATOM 2255 N N . THR A 1 294 ? -2.176 29.014 1.369 1.00 97.75 294 THR A N 1
ATOM 2256 C CA . THR A 1 294 ? -1.317 29.591 0.332 1.00 97.75 294 THR A CA 1
ATOM 2257 C C . THR A 1 294 ? -0.511 28.485 -0.342 1.00 97.75 294 THR A C 1
ATOM 2259 O O . THR A 1 294 ? 0.007 27.585 0.308 1.00 97.75 294 THR A O 1
ATOM 2262 N N . GLY A 1 295 ? -0.414 28.521 -1.668 1.00 97.88 295 GLY A N 1
ATOM 2263 C CA . GLY A 1 295 ? 0.310 27.491 -2.403 1.00 97.88 295 GLY A CA 1
ATOM 2264 C C . GLY A 1 295 ? 0.195 27.637 -3.915 1.00 97.88 295 GLY A C 1
ATOM 2265 O O . GLY A 1 295 ? -0.279 28.666 -4.415 1.00 97.88 295 GLY A O 1
ATOM 2266 N N . PRO A 1 296 ? 0.610 26.614 -4.679 1.00 98.19 296 PRO A N 1
ATOM 2267 C CA . PRO A 1 296 ? 0.693 26.705 -6.127 1.00 98.19 296 PRO A CA 1
ATOM 2268 C C . PRO A 1 296 ? -0.689 26.776 -6.781 1.00 98.19 296 PRO A C 1
ATOM 2270 O O . PRO A 1 296 ? -1.555 25.919 -6.602 1.00 98.19 296 PRO A O 1
ATOM 2273 N N . THR A 1 297 ? -0.870 27.774 -7.643 1.00 97.50 297 THR A N 1
ATOM 2274 C CA . THR A 1 297 ? -2.126 27.985 -8.392 1.00 97.50 297 THR A CA 1
ATOM 2275 C C . THR A 1 297 ? -2.211 27.170 -9.683 1.00 97.50 297 THR A C 1
ATOM 2277 O O . THR A 1 297 ? -3.229 27.195 -10.374 1.00 97.50 297 THR A O 1
ATOM 2280 N N . THR A 1 298 ? -1.145 26.441 -10.025 1.00 97.12 298 THR A N 1
ATOM 2281 C CA . THR A 1 298 ? -1.040 25.654 -11.258 1.00 97.12 298 THR A CA 1
ATOM 2282 C C . THR A 1 298 ? -0.448 24.278 -10.973 1.00 97.12 298 THR A C 1
ATOM 2284 O O . THR A 1 298 ? 0.273 24.096 -9.995 1.00 97.12 298 THR A O 1
ATOM 2287 N N . THR A 1 299 ? -0.697 23.324 -11.867 1.00 97.69 299 THR A N 1
ATOM 2288 C CA . THR A 1 299 ? -0.136 21.964 -11.814 1.00 97.69 299 THR A CA 1
ATOM 2289 C C . THR A 1 299 ? 1.150 21.809 -12.637 1.00 97.69 299 THR A C 1
ATOM 2291 O O . THR A 1 299 ? 1.626 20.696 -12.849 1.00 97.69 299 THR A O 1
ATOM 2294 N N . VAL A 1 300 ? 1.706 22.910 -13.152 1.00 97.75 300 VAL A N 1
ATOM 2295 C CA . VAL A 1 300 ? 2.828 22.885 -14.098 1.00 97.75 300 VAL A CA 1
ATOM 2296 C C . VAL A 1 300 ? 4.154 22.872 -13.338 1.00 97.75 300 VAL A C 1
ATOM 2298 O O . VAL A 1 300 ? 4.446 23.793 -12.572 1.00 97.75 300 VAL A O 1
ATOM 2301 N N . TYR A 1 301 ? 4.977 21.845 -13.570 1.00 97.69 301 TYR A N 1
ATOM 2302 C CA . TYR A 1 301 ? 6.324 21.755 -12.997 1.00 97.69 301 TYR A CA 1
ATOM 2303 C C . TYR A 1 301 ? 7.172 22.990 -13.352 1.00 97.69 301 TYR A C 1
ATOM 2305 O O . TYR A 1 301 ? 7.136 23.481 -14.482 1.00 97.69 301 TYR A O 1
ATOM 2313 N N . GLY A 1 302 ? 7.930 23.497 -12.376 1.00 96.81 302 GLY A N 1
ATOM 2314 C CA . GLY A 1 302 ? 8.780 24.685 -12.510 1.00 96.81 302 GLY A CA 1
ATOM 2315 C C . GLY A 1 302 ? 8.041 26.030 -12.506 1.00 96.81 302 GLY A C 1
ATOM 2316 O O . GLY A 1 302 ? 8.689 27.071 -12.447 1.00 96.81 302 GLY A O 1
ATOM 2317 N N . ASN A 1 303 ? 6.703 26.049 -12.539 1.00 97.75 303 ASN A N 1
ATOM 2318 C CA . ASN A 1 303 ? 5.940 27.275 -12.315 1.00 97.75 303 ASN A CA 1
ATOM 2319 C C . ASN A 1 303 ? 5.836 27.542 -10.806 1.00 97.75 303 ASN A C 1
ATOM 2321 O O . ASN A 1 303 ? 5.266 26.734 -10.076 1.00 97.75 303 ASN A O 1
ATOM 2325 N N . THR A 1 304 ? 6.364 28.670 -10.342 1.00 97.12 304 THR A N 1
ATOM 2326 C CA . THR A 1 304 ? 6.404 29.045 -8.918 1.00 97.12 304 THR A CA 1
ATOM 2327 C C . THR A 1 304 ? 5.308 30.046 -8.532 1.00 97.12 304 THR A C 1
ATOM 2329 O O . THR A 1 304 ? 5.376 30.683 -7.492 1.00 97.12 304 THR A O 1
ATOM 2332 N N . THR A 1 305 ? 4.275 30.212 -9.368 1.00 97.56 305 THR A N 1
ATOM 2333 C CA . THR A 1 305 ? 3.172 31.144 -9.085 1.00 97.56 305 THR A CA 1
ATOM 2334 C C . THR A 1 305 ? 2.294 30.633 -7.949 1.00 97.56 305 THR A C 1
ATOM 2336 O O . THR A 1 305 ? 1.581 29.630 -8.091 1.00 97.56 305 THR A O 1
ATOM 2339 N N . GLU A 1 306 ? 2.266 31.396 -6.865 1.00 97.12 306 GLU A N 1
ATOM 2340 C CA . GLU A 1 306 ? 1.448 31.120 -5.691 1.00 97.12 306 GLU A CA 1
ATOM 2341 C C . GLU A 1 306 ? 0.202 31.997 -5.608 1.00 97.12 306 GLU A C 1
ATOM 2343 O O . GLU A 1 306 ? 0.079 33.040 -6.255 1.00 97.12 306 GLU A O 1
ATOM 2348 N N . GLY A 1 307 ? -0.745 31.552 -4.793 1.00 97.75 307 GLY A N 1
ATOM 2349 C CA . GLY A 1 307 ? -1.968 32.271 -4.503 1.00 97.75 307 GLY A CA 1
ATOM 2350 C C . GLY A 1 307 ? -2.704 31.664 -3.321 1.00 97.75 307 GLY A C 1
ATOM 2351 O O . GLY A 1 307 ? -2.304 30.641 -2.769 1.00 97.75 307 GLY A O 1
ATOM 2352 N N . SER A 1 308 ? -3.796 32.321 -2.946 1.00 97.75 308 SER A N 1
ATOM 2353 C CA . SER A 1 308 ? -4.660 31.886 -1.857 1.00 97.75 308 SER A CA 1
ATOM 2354 C C . SER A 1 308 ? -5.881 31.151 -2.405 1.00 97.75 308 SER A C 1
ATOM 2356 O O . SER A 1 308 ? -6.470 31.576 -3.403 1.00 97.75 308 SER A O 1
ATOM 2358 N N . GLY A 1 309 ? -6.264 30.048 -1.770 1.00 96.50 309 GLY A N 1
ATOM 2359 C CA . GLY A 1 309 ? -7.346 29.191 -2.243 1.00 96.50 309 GLY A CA 1
ATOM 2360 C C . GLY A 1 309 ? -7.667 28.064 -1.272 1.00 96.50 309 GLY A C 1
ATOM 2361 O O . GLY A 1 309 ? -7.125 28.013 -0.170 1.00 96.50 309 GLY A O 1
ATOM 2362 N N . ASN A 1 310 ? -8.562 27.168 -1.684 1.00 96.00 310 ASN A N 1
ATOM 2363 C CA . ASN A 1 310 ? -8.905 25.985 -0.903 1.00 96.00 310 ASN A CA 1
ATOM 2364 C C . ASN A 1 310 ? -7.646 25.143 -0.620 1.00 96.00 310 ASN A C 1
ATOM 2366 O O . ASN A 1 310 ? -6.891 24.843 -1.546 1.00 96.00 310 ASN A O 1
ATOM 2370 N N . CYS A 1 311 ? -7.428 24.769 0.644 1.00 96.94 311 CYS A N 1
ATOM 2371 C CA . CYS A 1 311 ? -6.226 24.041 1.060 1.00 96.94 311 CYS A CA 1
ATOM 2372 C C . CYS A 1 311 ? -6.011 22.742 0.279 1.00 96.94 311 CYS A C 1
ATOM 2374 O O . CYS A 1 311 ? -4.914 22.505 -0.229 1.00 96.94 311 CYS A O 1
ATOM 2376 N N . LYS A 1 312 ? -7.068 21.941 0.111 1.00 95.38 312 LYS A N 1
ATOM 2377 C CA . LYS A 1 312 ? -6.998 20.682 -0.629 1.00 95.38 312 LYS A CA 1
ATOM 2378 C C . LYS A 1 312 ? -6.650 20.909 -2.098 1.00 95.38 312 LYS A C 1
ATOM 2380 O O . LYS A 1 312 ? -5.760 20.235 -2.610 1.00 95.38 312 LYS A O 1
ATOM 2385 N N . ASP A 1 313 ? -7.306 21.862 -2.763 1.00 95.62 313 ASP A N 1
ATOM 2386 C CA . ASP A 1 313 ? -7.041 22.160 -4.179 1.00 95.62 313 ASP A CA 1
ATOM 2387 C C . ASP A 1 313 ? -5.579 22.580 -4.409 1.00 95.62 313 ASP A C 1
ATOM 2389 O O . ASP A 1 313 ? -4.943 22.145 -5.374 1.00 95.62 313 ASP A O 1
ATOM 2393 N N . LEU A 1 314 ? -5.031 23.424 -3.527 1.00 97.94 314 LEU A N 1
ATOM 2394 C CA . LEU A 1 314 ? -3.637 23.867 -3.607 1.00 97.94 314 LEU A CA 1
ATOM 2395 C C . LEU A 1 314 ? -2.663 22.717 -3.320 1.00 97.94 314 LEU A C 1
ATOM 2397 O O . LEU A 1 314 ? -1.648 22.593 -4.008 1.00 97.94 314 LEU A O 1
ATOM 2401 N N . PHE A 1 315 ? -3.001 21.825 -2.386 1.00 98.44 315 PHE A N 1
ATOM 2402 C CA . PHE A 1 315 ? -2.183 20.650 -2.081 1.00 98.44 315 PHE A CA 1
ATOM 2403 C C . PHE A 1 315 ? -2.179 19.654 -3.234 1.00 98.44 315 PHE A C 1
ATOM 2405 O O . PHE A 1 315 ? -1.128 19.165 -3.639 1.00 98.44 315 PHE A O 1
ATOM 2412 N N . GLN A 1 316 ? -3.334 19.425 -3.851 1.00 98.25 316 GLN A N 1
ATOM 2413 C CA . GLN A 1 316 ? -3.454 18.633 -5.069 1.00 98.25 316 GLN A CA 1
ATOM 2414 C C . GLN A 1 316 ? -2.629 19.230 -6.218 1.00 98.25 316 GLN A C 1
ATOM 2416 O O . GLN A 1 316 ? -1.943 18.491 -6.925 1.00 98.25 316 GLN A O 1
ATOM 2421 N N . ASN A 1 317 ? -2.622 20.558 -6.386 1.00 98.62 317 ASN A N 1
ATOM 2422 C CA . ASN A 1 317 ? -1.745 21.206 -7.362 1.00 98.62 317 ASN A CA 1
ATOM 2423 C C . ASN A 1 317 ? -0.263 20.965 -7.048 1.00 98.62 317 ASN A C 1
ATOM 2425 O O . ASN A 1 317 ? 0.506 20.641 -7.959 1.00 98.62 317 ASN A O 1
ATOM 2429 N N . TRP A 1 318 ? 0.123 21.092 -5.774 1.00 98.69 318 TRP A N 1
ATOM 2430 C CA . TRP A 1 318 ? 1.482 20.841 -5.302 1.00 98.69 318 TRP A CA 1
ATOM 2431 C C . TRP A 1 318 ? 1.913 19.397 -5.583 1.00 98.69 318 TRP A C 1
ATOM 2433 O O . TRP A 1 318 ? 2.963 19.190 -6.189 1.00 98.69 318 TRP A O 1
ATOM 2443 N N . LEU A 1 319 ? 1.067 18.409 -5.265 1.00 98.81 319 LEU A N 1
ATOM 2444 C CA . LEU A 1 319 ? 1.320 16.989 -5.527 1.00 98.81 319 LEU A CA 1
ATOM 2445 C C . LEU A 1 319 ? 1.548 16.693 -7.017 1.00 98.81 319 LEU A C 1
ATOM 2447 O O . LEU A 1 319 ? 2.455 15.940 -7.377 1.00 98.81 319 LEU A O 1
ATOM 2451 N N . VAL A 1 320 ? 0.740 17.290 -7.898 1.00 98.81 320 VAL A N 1
ATOM 2452 C CA . VAL A 1 320 ? 0.848 17.067 -9.347 1.00 98.81 320 VAL A CA 1
ATOM 2453 C C . VAL A 1 320 ? 2.127 17.679 -9.902 1.00 98.81 320 VAL A C 1
ATOM 2455 O O . VAL A 1 320 ? 2.842 17.023 -10.664 1.00 98.81 320 VAL A O 1
ATOM 2458 N N . LYS A 1 321 ? 2.422 18.930 -9.530 1.00 97.81 321 LYS A N 1
ATOM 2459 C CA . LYS A 1 321 ? 3.562 19.650 -10.102 1.00 97.81 321 LYS A CA 1
ATOM 2460 C C . LYS A 1 321 ? 4.899 19.188 -9.538 1.00 97.81 321 LYS A C 1
ATOM 2462 O O . LYS A 1 321 ? 5.872 19.268 -10.271 1.00 97.81 321 LYS A O 1
ATOM 2467 N N . ASN A 1 322 ? 4.955 18.746 -8.280 1.00 97.88 322 ASN A N 1
ATOM 2468 C CA . ASN A 1 322 ? 6.195 18.370 -7.603 1.00 97.88 322 ASN A CA 1
ATOM 2469 C C . ASN A 1 322 ? 6.345 16.840 -7.532 1.00 97.88 322 ASN A C 1
ATOM 2471 O O . ASN A 1 322 ? 6.926 16.285 -8.470 1.00 97.88 322 ASN A O 1
ATOM 2475 N N . PRO A 1 323 ? 5.839 16.120 -6.507 1.00 98.12 323 PRO A N 1
ATOM 2476 C CA . PRO A 1 323 ? 6.173 14.712 -6.341 1.00 98.12 323 PRO A CA 1
ATOM 2477 C C . PRO A 1 323 ? 5.757 13.858 -7.536 1.00 98.12 323 PRO A C 1
ATOM 2479 O O . PRO A 1 323 ? 6.584 13.087 -8.003 1.00 98.12 323 PRO A O 1
ATOM 2482 N N . TYR A 1 324 ? 4.561 14.018 -8.117 1.00 98.88 324 TYR A N 1
ATOM 2483 C CA . TYR A 1 324 ? 4.163 13.174 -9.254 1.00 98.88 324 TYR A CA 1
ATOM 2484 C C . TYR A 1 324 ? 5.088 13.358 -10.461 1.00 98.88 324 TYR A C 1
ATOM 2486 O O . TYR A 1 324 ? 5.585 12.381 -11.033 1.00 98.88 324 TYR A O 1
ATOM 2494 N N . TYR A 1 325 ? 5.336 14.613 -10.850 1.00 98.69 325 TYR A N 1
ATOM 2495 C CA . TYR A 1 325 ? 6.225 14.922 -11.966 1.00 98.69 325 TYR A CA 1
ATOM 2496 C C . TYR A 1 325 ? 7.632 14.360 -11.730 1.00 98.69 325 TYR A C 1
ATOM 2498 O O . TYR A 1 325 ? 8.232 13.793 -12.643 1.00 98.69 325 TYR A O 1
ATOM 2506 N N . VAL A 1 326 ? 8.152 14.469 -10.506 1.00 98.19 326 VAL A N 1
ATOM 2507 C CA . VAL A 1 326 ? 9.480 13.966 -10.144 1.00 98.19 326 VAL A CA 1
ATOM 2508 C C . VAL A 1 326 ? 9.515 12.434 -10.173 1.00 98.19 326 VAL A C 1
ATOM 2510 O O . VAL A 1 326 ? 10.298 11.868 -10.937 1.00 98.19 326 VAL A O 1
ATOM 2513 N N . VAL A 1 327 ? 8.646 11.755 -9.420 1.00 98.50 327 VAL A N 1
ATOM 2514 C CA . VAL A 1 327 ? 8.728 10.298 -9.193 1.00 98.50 327 VAL A CA 1
ATOM 2515 C C . VAL A 1 327 ? 8.234 9.455 -10.374 1.00 98.50 327 VAL A C 1
ATOM 2517 O O . VAL A 1 327 ? 8.667 8.313 -10.531 1.00 98.50 327 VAL A O 1
ATOM 2520 N N . SER A 1 328 ? 7.388 10.003 -11.259 1.00 98.56 328 SER A N 1
ATOM 2521 C CA . SER A 1 328 ? 6.855 9.266 -12.423 1.00 98.56 328 SER A CA 1
ATOM 2522 C C . SER A 1 328 ? 7.943 8.704 -13.345 1.00 98.56 328 SER A C 1
ATOM 2524 O O . SER A 1 328 ? 7.790 7.610 -13.892 1.00 98.56 328 SER A O 1
ATOM 2526 N N . TYR A 1 329 ? 9.082 9.397 -13.454 1.00 98.00 329 TYR A N 1
ATOM 2527 C CA . TYR A 1 329 ? 10.218 8.917 -14.236 1.00 98.00 329 TYR A CA 1
ATOM 2528 C C . TYR A 1 329 ? 10.773 7.592 -13.692 1.00 98.00 329 TYR A C 1
ATOM 2530 O O . TYR A 1 329 ? 10.985 6.651 -14.460 1.00 98.00 329 TYR A O 1
ATOM 2538 N N . GLU A 1 330 ? 10.971 7.486 -12.373 1.00 97.44 330 GLU A N 1
ATOM 2539 C CA . GLU A 1 330 ? 11.486 6.263 -11.743 1.00 97.44 330 GLU A CA 1
ATOM 2540 C C . GLU A 1 330 ? 10.439 5.140 -11.752 1.00 97.44 330 GLU A C 1
ATOM 2542 O O . GLU A 1 330 ? 10.795 3.984 -11.995 1.00 97.44 330 GLU A O 1
ATOM 2547 N N . ALA A 1 331 ? 9.147 5.470 -11.610 1.00 97.75 331 ALA A N 1
ATOM 2548 C CA . ALA A 1 331 ? 8.045 4.507 -11.733 1.00 97.75 331 ALA A CA 1
ATOM 2549 C C . ALA A 1 331 ? 8.059 3.804 -13.103 1.00 97.75 331 ALA A C 1
ATOM 2551 O O . ALA A 1 331 ? 7.894 2.583 -13.198 1.00 97.75 331 ALA A O 1
ATOM 2552 N N . SER A 1 332 ? 8.333 4.570 -14.164 1.00 96.00 332 SER A N 1
ATOM 2553 C CA . SER A 1 332 ? 8.510 4.049 -15.519 1.00 96.00 332 SER A CA 1
ATOM 2554 C C . SER A 1 332 ? 9.843 3.318 -15.711 1.00 96.00 332 SER A C 1
ATOM 2556 O O . SER A 1 332 ? 9.893 2.323 -16.437 1.00 96.00 332 SER A O 1
ATOM 2558 N N . ARG A 1 333 ? 10.928 3.765 -15.080 1.00 95.12 333 ARG A N 1
ATOM 2559 C CA . ARG A 1 333 ? 12.284 3.269 -15.354 1.00 95.12 333 ARG A CA 1
ATOM 2560 C C . ARG A 1 333 ? 12.655 1.979 -14.622 1.00 95.12 333 ARG A C 1
ATOM 2562 O O . ARG A 1 333 ? 13.316 1.138 -15.226 1.00 95.12 333 ARG A O 1
ATOM 2569 N N . SER A 1 334 ? 12.296 1.840 -13.347 1.00 95.50 334 SER A N 1
ATOM 2570 C CA . SER A 1 334 ? 12.871 0.809 -12.471 1.00 95.50 334 SER A CA 1
ATOM 2571 C C . SER A 1 334 ? 11.939 -0.393 -12.249 1.00 95.50 334 SER A C 1
ATOM 2573 O O . SER A 1 334 ? 10.714 -0.274 -12.113 1.00 95.50 334 SER A O 1
ATOM 2575 N N . GLY A 1 335 ? 12.542 -1.578 -12.212 1.00 94.25 335 GLY A N 1
ATOM 2576 C CA . GLY A 1 335 ? 11.961 -2.853 -11.796 1.00 94.25 335 GLY A CA 1
ATOM 2577 C C . GLY A 1 335 ? 12.377 -3.283 -10.382 1.00 94.25 335 GLY A C 1
ATOM 2578 O O . GLY A 1 335 ? 11.828 -4.256 -9.876 1.00 94.25 335 GLY A O 1
ATOM 2579 N N . SER A 1 336 ? 13.301 -2.561 -9.741 1.00 95.19 336 SER A N 1
ATOM 2580 C CA . SER A 1 336 ? 13.745 -2.796 -8.355 1.00 95.19 336 SER A CA 1
ATOM 2581 C C . SER A 1 336 ? 12.778 -2.225 -7.301 1.00 95.19 336 SER A C 1
ATOM 2583 O O . SER A 1 336 ? 11.743 -1.644 -7.647 1.00 95.19 336 SER A O 1
ATOM 2585 N N . ASN A 1 337 ? 13.157 -2.288 -6.015 1.00 95.00 337 ASN A N 1
ATOM 2586 C CA . ASN A 1 337 ? 12.466 -1.615 -4.903 1.00 95.00 337 ASN A CA 1
ATOM 2587 C C . ASN A 1 337 ? 12.159 -0.133 -5.176 1.00 95.00 337 ASN A C 1
ATOM 2589 O O . ASN A 1 337 ? 11.129 0.386 -4.753 1.00 95.00 337 ASN A O 1
ATOM 2593 N N . ARG A 1 338 ? 13.015 0.526 -5.961 1.00 95.31 338 ARG A N 1
ATOM 2594 C CA . ARG A 1 338 ? 12.860 1.924 -6.370 1.00 95.31 338 ARG A CA 1
ATOM 2595 C C . ARG A 1 338 ? 11.623 2.124 -7.239 1.00 95.31 338 ARG A C 1
ATOM 2597 O O . ARG A 1 338 ? 10.835 3.034 -7.014 1.00 95.31 338 ARG A O 1
ATOM 2604 N N . GLY A 1 339 ? 11.423 1.230 -8.205 1.00 97.12 339 GLY A N 1
ATOM 2605 C CA . GLY A 1 339 ? 10.243 1.233 -9.061 1.00 97.12 339 GLY A CA 1
ATOM 2606 C C . GLY A 1 339 ? 8.970 0.881 -8.297 1.00 97.12 339 GLY A C 1
ATOM 2607 O O . GLY A 1 339 ? 7.916 1.439 -8.601 1.00 97.12 339 GLY A O 1
ATOM 2608 N N . ALA A 1 340 ? 9.059 -0.016 -7.308 1.00 98.25 340 ALA A N 1
ATOM 2609 C CA . ALA A 1 340 ? 7.940 -0.333 -6.421 1.00 98.25 340 ALA A CA 1
ATOM 2610 C C . ALA A 1 340 ? 7.496 0.904 -5.622 1.00 98.25 340 ALA A C 1
ATOM 2612 O O . ALA A 1 340 ? 6.326 1.275 -5.702 1.00 98.25 340 ALA A O 1
ATOM 2613 N N . ALA A 1 341 ? 8.433 1.601 -4.969 1.00 98.31 341 ALA A N 1
ATOM 2614 C CA . ALA A 1 341 ? 8.157 2.840 -4.239 1.00 98.31 341 ALA A CA 1
ATOM 2615 C C . ALA A 1 341 ? 7.580 3.937 -5.144 1.00 98.31 341 ALA A C 1
ATOM 2617 O O . ALA A 1 341 ? 6.527 4.504 -4.859 1.00 98.31 341 ALA A O 1
ATOM 2618 N N . ALA A 1 342 ? 8.213 4.191 -6.292 1.00 98.50 342 ALA A N 1
ATOM 2619 C CA . ALA A 1 342 ? 7.760 5.236 -7.204 1.00 98.50 342 ALA A CA 1
ATOM 2620 C C . ALA A 1 342 ? 6.361 4.953 -7.763 1.00 98.50 342 ALA A C 1
ATOM 2622 O O . ALA A 1 342 ? 5.539 5.860 -7.889 1.00 98.50 342 ALA A O 1
ATOM 2623 N N . THR A 1 343 ? 6.051 3.688 -8.061 1.00 98.38 343 THR A N 1
ATOM 2624 C CA . THR A 1 343 ? 4.718 3.330 -8.563 1.00 98.38 343 THR A CA 1
ATOM 2625 C C . THR A 1 343 ? 3.656 3.463 -7.477 1.00 98.38 343 THR A C 1
ATOM 2627 O O . THR A 1 343 ? 2.577 3.987 -7.759 1.00 98.38 343 THR A O 1
ATOM 2630 N N . ASN A 1 344 ? 3.979 3.076 -6.243 1.00 98.81 344 ASN A N 1
ATOM 2631 C CA . ASN A 1 344 ? 3.126 3.284 -5.080 1.00 98.81 344 ASN A CA 1
ATOM 2632 C C . ASN A 1 344 ? 2.810 4.779 -4.877 1.00 98.81 344 ASN A C 1
ATOM 2634 O O . ASN A 1 344 ? 1.640 5.161 -4.885 1.00 98.81 344 ASN A O 1
ATOM 2638 N N . ALA A 1 345 ? 3.826 5.649 -4.856 1.00 98.88 345 ALA A N 1
ATOM 2639 C CA . ALA A 1 345 ? 3.634 7.097 -4.755 1.00 98.88 345 ALA A CA 1
ATOM 2640 C C . ALA A 1 345 ? 2.773 7.663 -5.900 1.00 98.88 345 ALA A C 1
ATOM 2642 O O . ALA A 1 345 ? 1.843 8.432 -5.653 1.00 98.88 345 ALA A O 1
ATOM 2643 N N . THR A 1 346 ? 3.007 7.248 -7.156 1.00 98.88 346 THR A N 1
ATOM 2644 C CA . THR A 1 346 ? 2.149 7.689 -8.273 1.00 98.88 346 THR A CA 1
ATOM 2645 C C . THR A 1 346 ? 0.699 7.221 -8.135 1.00 98.88 346 THR A C 1
ATOM 2647 O O . THR A 1 346 ? -0.203 7.971 -8.508 1.00 98.88 346 THR A O 1
ATOM 2650 N N . ALA A 1 347 ? 0.457 6.023 -7.586 1.00 98.81 347 ALA A N 1
ATOM 2651 C CA . ALA A 1 347 ? -0.887 5.503 -7.348 1.00 98.81 347 ALA A CA 1
ATOM 2652 C C . ALA A 1 347 ? -1.610 6.292 -6.247 1.00 98.81 347 ALA A C 1
ATOM 2654 O O . ALA A 1 347 ? -2.764 6.668 -6.441 1.00 98.81 347 ALA A O 1
ATOM 2655 N N . TYR A 1 348 ? -0.919 6.600 -5.144 1.00 98.88 348 TYR A N 1
ATOM 2656 C CA . TYR A 1 348 ? -1.445 7.435 -4.060 1.00 98.88 348 TYR A CA 1
ATOM 2657 C C . TYR A 1 348 ? -1.831 8.831 -4.564 1.00 98.88 348 TYR A C 1
ATOM 2659 O O . TYR A 1 348 ? -2.948 9.283 -4.323 1.00 98.88 348 TYR A O 1
ATOM 2667 N N . ILE A 1 349 ? -0.948 9.498 -5.320 1.00 98.88 349 ILE A N 1
ATOM 2668 C CA . ILE A 1 349 ? -1.234 10.837 -5.861 1.00 98.88 349 ILE A CA 1
ATOM 2669 C C . ILE A 1 349 ? -2.417 10.791 -6.835 1.00 98.88 349 ILE A C 1
ATOM 2671 O O . ILE A 1 349 ? -3.312 11.631 -6.758 1.00 98.88 349 ILE A O 1
ATOM 2675 N N . ALA A 1 350 ? -2.440 9.814 -7.746 1.00 98.69 350 ALA A N 1
ATOM 2676 C CA . ALA A 1 350 ? -3.525 9.669 -8.709 1.00 98.69 350 ALA A CA 1
ATOM 2677 C C . ALA A 1 350 ? -4.879 9.405 -8.026 1.00 98.69 350 ALA A C 1
ATOM 2679 O O . ALA A 1 350 ? -5.884 9.982 -8.437 1.00 98.69 350 ALA A O 1
ATOM 2680 N N . ASP A 1 351 ? -4.909 8.580 -6.974 1.00 98.50 351 ASP A N 1
ATOM 2681 C CA . ASP A 1 351 ? -6.126 8.329 -6.196 1.00 98.50 351 ASP A CA 1
ATOM 2682 C C . ASP A 1 351 ? -6.579 9.559 -5.401 1.00 98.50 351 ASP A C 1
ATOM 2684 O O . ASP A 1 351 ? -7.769 9.869 -5.382 1.00 98.50 351 ASP A O 1
ATOM 2688 N N . TYR A 1 352 ? -5.653 10.320 -4.810 1.00 98.06 352 TYR A N 1
ATOM 2689 C CA . TYR A 1 352 ? -5.988 11.519 -4.034 1.00 98.06 352 TYR A CA 1
ATOM 2690 C C . TYR A 1 352 ? -6.633 12.630 -4.878 1.00 98.06 352 TYR A C 1
ATOM 2692 O O . TYR A 1 352 ? -7.335 13.496 -4.358 1.00 98.06 352 TYR A O 1
ATOM 2700 N N . LEU A 1 353 ? -6.447 12.577 -6.198 1.00 97.00 353 LEU A N 1
ATOM 2701 C CA . LEU A 1 353 ? -7.040 13.481 -7.185 1.00 97.00 353 LEU A CA 1
ATOM 2702 C C . LEU A 1 353 ? -8.412 13.008 -7.705 1.00 97.00 353 LEU A C 1
ATOM 2704 O O . LEU A 1 353 ? -8.890 13.514 -8.721 1.00 97.00 353 LEU A O 1
ATOM 2708 N N . TRP A 1 354 ? -9.053 12.040 -7.043 1.00 93.06 354 TRP A N 1
ATOM 2709 C CA . TRP A 1 354 ? -10.351 11.473 -7.434 1.00 93.06 354 TRP A CA 1
ATOM 2710 C C . TRP A 1 354 ? -11.471 12.500 -7.666 1.00 93.06 354 TRP A C 1
ATOM 2712 O O . TRP A 1 354 ? -12.355 12.258 -8.485 1.00 93.06 354 TRP A O 1
ATOM 2722 N N . ASP A 1 355 ? -11.449 13.632 -6.960 1.00 91.69 355 ASP A N 1
ATOM 2723 C CA . ASP A 1 355 ? -12.423 14.723 -7.071 1.00 91.69 355 ASP A CA 1
ATOM 2724 C C . ASP A 1 355 ? -11.986 15.825 -8.054 1.00 91.69 355 ASP A C 1
ATOM 2726 O O . ASP A 1 355 ? -12.657 16.847 -8.205 1.00 91.69 355 ASP A O 1
ATOM 2730 N N . ARG A 1 356 ? -10.891 15.593 -8.787 1.00 93.50 356 ARG A N 1
ATOM 2731 C CA . ARG A 1 356 ? -10.295 16.499 -9.778 1.00 93.50 356 ARG A CA 1
ATOM 2732 C C . ARG A 1 356 ? -10.081 15.803 -11.136 1.00 93.50 356 ARG A C 1
ATOM 2734 O O . ARG A 1 356 ? -8.976 15.864 -11.680 1.00 93.50 356 ARG A O 1
ATOM 2741 N N . PRO A 1 357 ? -11.108 15.188 -11.756 1.00 94.12 357 PRO A N 1
ATOM 2742 C CA . PRO A 1 357 ? -10.938 14.321 -12.935 1.00 94.12 357 PRO A CA 1
ATOM 2743 C C . PRO A 1 357 ? -10.322 15.021 -14.162 1.00 94.12 357 PRO A C 1
ATOM 2745 O O . PRO A 1 357 ? -9.724 14.373 -15.016 1.00 94.12 357 PRO A O 1
ATOM 2748 N N . ASN A 1 358 ? -10.422 16.352 -14.234 1.00 92.06 358 ASN A N 1
ATOM 2749 C CA . ASN A 1 358 ? -9.909 17.160 -15.346 1.00 92.06 358 ASN A CA 1
ATOM 2750 C C . ASN A 1 358 ? -8.444 17.603 -15.177 1.00 92.06 358 ASN A C 1
ATOM 2752 O O . ASN A 1 358 ? -7.893 18.249 -16.071 1.00 92.06 358 ASN A O 1
ATOM 2756 N N . VAL A 1 359 ? -7.810 17.316 -14.036 1.00 96.19 359 VAL A N 1
ATOM 2757 C CA . VAL A 1 359 ? -6.397 17.647 -13.826 1.00 96.19 359 VAL A CA 1
ATOM 2758 C C . VAL A 1 359 ? -5.524 16.756 -14.706 1.00 96.19 359 VAL A C 1
ATOM 2760 O O . VAL A 1 359 ? -5.726 15.552 -14.790 1.00 96.19 359 VAL A O 1
ATOM 2763 N N . THR A 1 360 ? -4.535 17.349 -15.372 1.00 97.81 360 THR A N 1
ATOM 2764 C CA . THR A 1 360 ? -3.568 16.598 -16.181 1.00 97.81 360 THR A CA 1
ATOM 2765 C C . THR A 1 360 ? -2.297 16.347 -15.384 1.00 97.81 360 THR A C 1
ATOM 2767 O O . THR A 1 360 ? -1.656 17.291 -14.922 1.00 97.81 360 THR A O 1
ATOM 2770 N N . LEU A 1 361 ? -1.916 15.078 -15.273 1.00 98.62 361 LEU A N 1
ATOM 2771 C CA . LEU A 1 361 ? -0.652 14.630 -14.720 1.00 98.62 361 LEU A CA 1
ATOM 2772 C C . LEU A 1 361 ? 0.333 14.308 -15.852 1.00 98.62 361 LEU A C 1
ATOM 2774 O O . LEU A 1 361 ? 0.062 13.453 -16.697 1.00 98.62 361 LEU A O 1
ATOM 2778 N N . VAL A 1 362 ? 1.492 14.969 -15.852 1.00 98.50 362 VAL A N 1
ATOM 2779 C CA . VAL A 1 362 ? 2.576 14.702 -16.810 1.00 98.50 362 VAL A CA 1
ATOM 2780 C C . VAL A 1 362 ? 3.428 13.550 -16.278 1.00 98.50 362 VAL A C 1
ATOM 2782 O O . VAL A 1 362 ? 4.222 13.730 -15.357 1.00 98.50 362 VAL A O 1
ATOM 2785 N N . HIS A 1 363 ? 3.241 12.353 -16.831 1.00 98.69 363 HIS A N 1
ATOM 2786 C CA . HIS A 1 363 ? 3.984 11.150 -16.461 1.00 98.69 363 HIS A CA 1
ATOM 2787 C C . HIS A 1 363 ? 5.236 11.022 -17.331 1.00 98.69 363 HIS A C 1
ATOM 2789 O O . HIS A 1 363 ? 5.145 10.780 -18.537 1.00 98.69 363 HIS A O 1
ATOM 2795 N N . ARG A 1 364 ? 6.413 11.193 -16.731 1.00 98.12 364 ARG A N 1
ATOM 2796 C CA . ARG A 1 364 ? 7.687 11.174 -17.458 1.00 98.12 364 ARG A CA 1
ATOM 2797 C C . ARG A 1 364 ? 8.139 9.750 -17.762 1.00 98.12 364 ARG A C 1
ATOM 2799 O O . ARG A 1 364 ? 7.904 8.840 -16.974 1.00 98.12 364 ARG A O 1
ATOM 2806 N N . GLN A 1 365 ? 8.848 9.578 -18.876 1.00 95.94 365 GLN A N 1
ATOM 2807 C CA . GLN A 1 365 ? 9.364 8.281 -19.313 1.00 95.94 365 GLN A CA 1
ATOM 2808 C C . GLN A 1 365 ? 10.867 8.343 -19.621 1.00 95.94 365 GLN A C 1
ATOM 2810 O O . GLN A 1 365 ? 11.361 9.388 -20.055 1.00 95.94 365 GLN A O 1
ATOM 2815 N N . PRO A 1 366 ? 11.617 7.249 -19.394 1.00 94.75 366 PRO A N 1
ATOM 2816 C CA . PRO A 1 366 ? 13.001 7.146 -19.834 1.00 94.75 366 PRO A CA 1
ATOM 2817 C C . PRO A 1 366 ? 13.084 7.047 -21.370 1.00 94.75 366 PRO A C 1
ATOM 2819 O O . PRO A 1 366 ? 12.144 6.550 -21.989 1.00 94.75 366 PRO A O 1
ATOM 2822 N N . PRO A 1 367 ? 14.204 7.446 -22.005 1.00 94.31 367 PRO A N 1
ATOM 2823 C CA . PRO A 1 367 ? 14.364 7.431 -23.467 1.00 94.31 367 PRO A CA 1
ATOM 2824 C C . PRO A 1 367 ? 14.067 6.087 -24.149 1.00 94.31 367 PRO A C 1
ATOM 2826 O O . PRO A 1 367 ? 13.687 6.050 -25.316 1.00 94.31 367 PRO A O 1
ATOM 2829 N N . GLN A 1 368 ? 14.242 4.981 -23.425 1.00 93.19 368 GLN A N 1
ATOM 2830 C CA . GLN A 1 368 ? 13.974 3.624 -23.896 1.00 93.19 368 GLN A CA 1
ATOM 2831 C C . GLN A 1 368 ? 12.479 3.341 -24.116 1.00 93.19 368 GLN A C 1
ATOM 2833 O O . GLN A 1 368 ? 12.139 2.404 -24.836 1.00 93.19 368 GLN A O 1
ATOM 2838 N N . ILE A 1 369 ? 11.590 4.131 -23.511 1.00 93.25 369 ILE A N 1
ATOM 2839 C CA . ILE A 1 369 ? 10.138 4.014 -23.651 1.00 93.25 369 ILE A CA 1
ATOM 2840 C C . ILE A 1 369 ? 9.651 5.218 -24.460 1.00 93.25 369 ILE A C 1
ATOM 2842 O O . ILE A 1 369 ? 9.802 6.355 -24.029 1.00 93.25 369 ILE A O 1
ATOM 2846 N N . ASP A 1 370 ? 9.112 4.960 -25.655 1.00 93.25 370 ASP A N 1
ATOM 2847 C CA . ASP A 1 370 ? 8.584 5.979 -26.581 1.00 93.25 370 ASP A CA 1
ATOM 2848 C C . ASP A 1 370 ? 9.519 7.189 -26.802 1.00 93.25 370 ASP A C 1
ATOM 2850 O O . ASP A 1 370 ? 9.098 8.343 -26.849 1.00 93.25 370 ASP A O 1
ATOM 2854 N N . GLY A 1 371 ? 10.834 6.952 -26.869 1.00 94.50 371 GLY A N 1
ATOM 2855 C CA . GLY A 1 371 ? 11.822 8.021 -27.049 1.00 94.50 371 GLY A CA 1
ATOM 2856 C C . GLY A 1 371 ? 11.918 9.008 -25.876 1.00 94.50 371 GLY A C 1
ATOM 2857 O O . GLY A 1 371 ? 12.537 10.061 -26.027 1.00 94.50 371 GLY A O 1
ATOM 2858 N N . GLY A 1 372 ? 11.326 8.692 -24.720 1.00 95.81 372 GLY A N 1
ATOM 2859 C CA . GLY A 1 372 ? 11.261 9.564 -23.545 1.00 95.81 372 GLY A CA 1
ATOM 2860 C C . GLY A 1 372 ? 10.113 10.574 -23.580 1.00 95.81 372 GLY A C 1
ATOM 2861 O O . GLY A 1 372 ? 10.091 11.502 -22.764 1.00 95.81 372 GLY A O 1
ATOM 2862 N N . ASN A 1 373 ? 9.161 10.426 -24.507 1.00 97.62 373 ASN A N 1
ATOM 2863 C CA . ASN A 1 373 ? 7.968 11.262 -24.533 1.00 97.62 373 ASN A CA 1
ATOM 2864 C C . ASN A 1 373 ? 7.153 11.062 -23.249 1.00 97.62 373 ASN A C 1
ATOM 2866 O O . ASN A 1 373 ? 6.909 9.945 -22.800 1.00 97.62 373 ASN A O 1
ATOM 2870 N N . SER A 1 374 ? 6.727 12.165 -22.634 1.00 97.75 374 SER A N 1
ATOM 2871 C CA . SER A 1 374 ? 5.873 12.094 -21.446 1.00 97.75 374 SER A CA 1
ATOM 2872 C C . SER A 1 374 ? 4.422 11.813 -21.834 1.00 97.75 374 SER A C 1
ATOM 2874 O O . SER A 1 374 ? 3.937 12.308 -22.852 1.00 97.75 374 SER A O 1
ATOM 2876 N N . LEU A 1 375 ? 3.711 11.068 -20.989 1.00 98.44 375 LEU A N 1
ATOM 2877 C CA . LEU A 1 375 ? 2.272 10.857 -21.123 1.00 98.44 375 LEU A CA 1
ATOM 2878 C C . LEU A 1 375 ? 1.515 11.962 -20.382 1.00 98.44 375 LEU A C 1
ATOM 2880 O O . LEU A 1 375 ? 1.889 12.335 -19.273 1.00 98.44 375 LEU A O 1
ATOM 2884 N N . ASN A 1 376 ? 0.408 12.429 -20.954 1.00 98.19 376 ASN A N 1
ATOM 2885 C CA . ASN A 1 376 ? -0.541 13.304 -20.268 1.00 98.19 376 ASN A CA 1
ATOM 2886 C C . ASN A 1 376 ? -1.740 12.465 -19.832 1.00 98.19 376 ASN A C 1
ATOM 2888 O O . ASN A 1 376 ? -2.501 11.996 -20.679 1.00 98.19 376 ASN A O 1
ATOM 2892 N N . LEU A 1 377 ? -1.878 12.249 -18.526 1.00 98.44 377 LEU A N 1
ATOM 2893 C CA . LEU A 1 377 ? -2.872 11.346 -17.950 1.00 98.44 377 LEU A CA 1
ATOM 2894 C C . LEU A 1 377 ? -3.862 12.133 -17.085 1.00 98.44 377 LEU A C 1
ATOM 2896 O O . LEU A 1 377 ? -3.457 12.990 -16.304 1.00 98.44 377 LEU A O 1
ATOM 2900 N N . SER A 1 378 ? -5.152 11.821 -17.188 1.00 98.31 378 SER A N 1
ATOM 2901 C CA . SER A 1 378 ? -6.119 12.136 -16.122 1.00 98.31 378 SER A CA 1
ATOM 2902 C C . SER A 1 378 ? -5.793 11.337 -14.847 1.00 98.31 378 SER A C 1
ATOM 2904 O O . SER A 1 378 ? -5.053 10.349 -14.930 1.00 98.31 378 SER A O 1
ATOM 2906 N N . PRO A 1 379 ? -6.363 11.674 -13.674 1.00 98.31 379 PRO A N 1
ATOM 2907 C CA . PRO A 1 379 ? -6.151 10.900 -12.451 1.00 98.31 379 PRO A CA 1
ATOM 2908 C C . PRO A 1 379 ? -6.530 9.423 -12.603 1.00 98.31 379 PRO A C 1
ATOM 2910 O O . PRO A 1 379 ? -5.757 8.544 -12.232 1.00 98.31 379 PRO A O 1
ATOM 2913 N N . ALA A 1 380 ? -7.664 9.126 -13.246 1.00 98.06 380 ALA A N 1
ATOM 2914 C CA . ALA A 1 380 ? -8.100 7.754 -13.506 1.00 98.06 380 ALA A CA 1
ATOM 2915 C C . ALA A 1 380 ? -7.126 6.990 -14.424 1.00 98.06 380 ALA A C 1
ATOM 2917 O O . ALA A 1 380 ? -6.809 5.823 -14.180 1.00 98.06 380 ALA A O 1
ATOM 2918 N N . GLN A 1 381 ? -6.593 7.652 -15.457 1.00 98.62 381 GLN A N 1
ATOM 2919 C CA . GLN A 1 381 ? -5.577 7.059 -16.329 1.00 98.62 381 GLN A CA 1
ATOM 2920 C C . GLN A 1 381 ? -4.237 6.861 -15.609 1.00 98.62 381 GLN A C 1
ATOM 2922 O O . GLN A 1 381 ? -3.599 5.831 -15.810 1.00 98.62 381 GLN A O 1
ATOM 2927 N N . ALA A 1 382 ? -3.816 7.805 -14.763 1.00 98.75 382 ALA A N 1
ATOM 2928 C CA . ALA A 1 382 ? -2.599 7.695 -13.961 1.00 98.75 382 ALA A CA 1
ATOM 2929 C C . ALA A 1 382 ? -2.695 6.547 -12.944 1.00 98.75 382 ALA A C 1
ATOM 2931 O O . ALA A 1 382 ? -1.766 5.747 -12.840 1.00 98.75 382 ALA A O 1
ATOM 2932 N N . TRP A 1 383 ? -3.845 6.400 -12.282 1.00 98.44 383 TRP A N 1
ATOM 2933 C CA . TRP A 1 383 ? -4.159 5.269 -11.408 1.00 98.44 383 TRP A CA 1
ATOM 2934 C C . TRP A 1 383 ? -4.059 3.932 -12.156 1.00 98.44 383 TRP A C 1
ATOM 2936 O O . TRP A 1 383 ? -3.329 3.027 -11.745 1.00 98.44 383 TRP A O 1
ATOM 2946 N N . ALA A 1 384 ? -4.740 3.818 -13.303 1.00 98.50 384 ALA A N 1
ATOM 2947 C CA . ALA A 1 384 ? -4.703 2.612 -14.127 1.00 98.50 384 ALA A CA 1
ATOM 2948 C C . ALA A 1 384 ? -3.285 2.302 -14.635 1.00 98.50 384 ALA A C 1
ATOM 2950 O O . ALA A 1 384 ? -2.876 1.138 -14.676 1.00 98.50 384 ALA A O 1
ATOM 2951 N N . HIS A 1 385 ? -2.515 3.337 -14.982 1.00 98.50 385 HIS A N 1
ATOM 2952 C CA . HIS A 1 385 ? -1.126 3.200 -15.399 1.00 98.50 385 HIS A CA 1
ATOM 2953 C C . HIS A 1 385 ? -0.249 2.671 -14.259 1.00 98.50 385 HIS A C 1
ATOM 2955 O O . HIS A 1 385 ? 0.445 1.675 -14.454 1.00 98.50 385 HIS A O 1
ATOM 2961 N N . ALA A 1 386 ? -0.338 3.248 -13.057 1.00 98.56 386 ALA A N 1
ATOM 2962 C CA . ALA A 1 386 ? 0.405 2.785 -11.887 1.00 98.56 386 ALA A CA 1
ATOM 2963 C C . ALA A 1 386 ? 0.061 1.328 -11.521 1.00 98.56 386 ALA A C 1
ATOM 2965 O O . ALA A 1 386 ? 0.957 0.510 -11.304 1.00 98.56 386 ALA A O 1
ATOM 2966 N N . LYS A 1 387 ? -1.226 0.951 -11.553 1.00 98.12 387 LYS A N 1
ATOM 2967 C CA . LYS A 1 387 ? -1.653 -0.450 -11.390 1.00 98.12 387 LYS A CA 1
ATOM 2968 C C . LYS A 1 387 ? -1.003 -1.365 -12.433 1.00 98.12 387 LYS A C 1
ATOM 2970 O O . LYS A 1 387 ? -0.459 -2.416 -12.091 1.00 98.12 387 LYS A O 1
ATOM 2975 N N . SER A 1 388 ? -1.041 -0.967 -13.706 1.00 98.19 388 SER A N 1
ATOM 2976 C CA . SER A 1 388 ? -0.452 -1.742 -14.802 1.00 98.19 388 SER A CA 1
ATOM 2977 C C . SER A 1 388 ? 1.058 -1.911 -14.637 1.00 98.19 388 SER A C 1
ATOM 2979 O O . SER A 1 388 ? 1.577 -3.002 -14.880 1.00 98.19 388 SER A O 1
ATOM 2981 N N . LEU A 1 389 ? 1.768 -0.854 -14.229 1.00 98.00 389 LEU A N 1
ATOM 2982 C CA . LEU A 1 389 ? 3.206 -0.895 -13.974 1.00 98.00 389 LEU A CA 1
ATOM 2983 C C . LEU A 1 389 ? 3.537 -1.901 -12.866 1.00 98.00 389 LEU A C 1
ATOM 2985 O O . LEU A 1 389 ? 4.447 -2.714 -13.037 1.00 98.00 389 LEU A O 1
ATOM 2989 N N . THR A 1 390 ? 2.769 -1.896 -11.776 1.00 98.12 390 THR A N 1
ATOM 2990 C CA . THR A 1 390 ? 2.978 -2.804 -10.644 1.00 98.12 390 THR A CA 1
ATOM 2991 C C . THR A 1 390 ? 2.731 -4.261 -10.996 1.00 98.12 390 THR A C 1
ATOM 2993 O O . THR A 1 390 ? 3.649 -5.068 -10.851 1.00 98.12 390 THR A O 1
ATOM 2996 N N . LEU A 1 391 ? 1.577 -4.602 -11.575 1.00 98.44 391 LEU A N 1
ATOM 2997 C CA . LEU A 1 391 ? 1.296 -5.988 -11.976 1.00 98.44 391 LEU A CA 1
ATOM 2998 C C . LEU A 1 391 ? 2.298 -6.497 -13.023 1.00 98.44 391 LEU A C 1
ATOM 3000 O O . LEU A 1 391 ? 2.758 -7.636 -12.962 1.00 98.44 391 LEU A O 1
ATOM 3004 N N . SER A 1 392 ? 2.702 -5.640 -13.963 1.00 97.75 392 SER A N 1
ATOM 3005 C CA . SER A 1 392 ? 3.693 -6.019 -14.975 1.00 97.75 392 SER A CA 1
ATOM 3006 C C . SER A 1 392 ? 5.088 -6.236 -14.373 1.00 97.75 392 SER A C 1
ATOM 3008 O O . SER A 1 392 ? 5.830 -7.083 -14.869 1.00 97.75 392 SER A O 1
ATOM 3010 N N . ARG A 1 393 ? 5.467 -5.481 -13.327 1.00 97.25 393 ARG A N 1
ATOM 3011 C CA . ARG A 1 393 ? 6.737 -5.661 -12.599 1.00 97.25 393 ARG A CA 1
ATOM 3012 C C . ARG A 1 393 ? 6.733 -6.979 -11.837 1.00 97.25 393 ARG A C 1
ATOM 3014 O O . ARG A 1 393 ? 7.682 -7.743 -11.957 1.00 97.25 393 ARG A O 1
ATOM 3021 N N . MET A 1 394 ? 5.642 -7.274 -11.131 1.00 98.31 394 MET A N 1
ATOM 3022 C CA . MET A 1 394 ? 5.464 -8.533 -10.402 1.00 98.31 394 MET A CA 1
ATOM 3023 C C . MET A 1 394 ? 5.589 -9.741 -11.339 1.00 98.31 394 MET A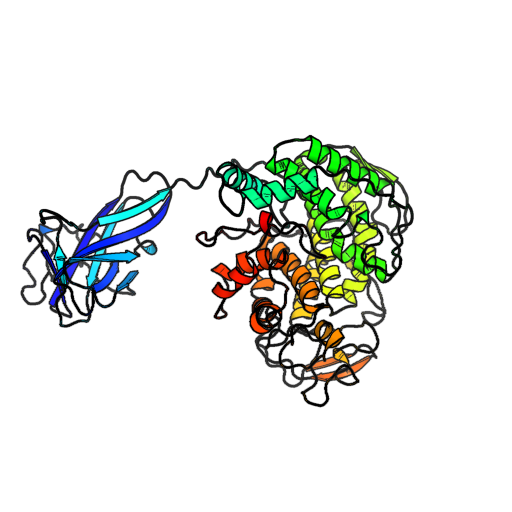 C 1
ATOM 3025 O O . MET A 1 394 ? 6.289 -10.701 -11.024 1.00 98.31 394 MET A O 1
ATOM 3029 N N . ASN A 1 395 ? 4.964 -9.665 -12.516 1.00 98.31 395 ASN A N 1
ATOM 3030 C CA . ASN A 1 395 ? 4.830 -10.791 -13.444 1.00 98.31 395 ASN A CA 1
ATOM 3031 C C . ASN A 1 395 ? 5.958 -10.903 -14.486 1.00 98.31 395 ASN A C 1
ATOM 3033 O O . ASN A 1 395 ? 5.870 -11.736 -15.387 1.00 98.31 395 ASN A O 1
ATOM 3037 N N . GLY A 1 396 ? 7.009 -10.081 -14.402 1.00 96.94 396 GLY A N 1
ATOM 3038 C CA . GLY A 1 396 ? 8.159 -10.159 -15.313 1.00 96.94 396 GLY A CA 1
ATOM 3039 C C . GLY A 1 396 ? 7.907 -9.644 -16.731 1.00 96.94 396 GLY A C 1
ATOM 3040 O O . GLY A 1 396 ? 8.676 -9.941 -17.645 1.00 96.94 396 GLY A O 1
ATOM 3041 N N . TYR A 1 397 ? 6.851 -8.852 -16.932 1.00 97.12 397 TYR A N 1
ATOM 3042 C CA . TYR A 1 397 ? 6.532 -8.247 -18.229 1.00 97.12 397 TYR A CA 1
ATOM 3043 C C . TYR A 1 397 ? 7.212 -6.894 -18.454 1.00 97.12 397 TYR A C 1
ATOM 3045 O O . TYR A 1 397 ? 7.289 -6.431 -19.591 1.00 97.12 397 TYR A O 1
ATOM 3053 N N . ARG A 1 398 ? 7.725 -6.254 -17.396 1.00 94.19 398 ARG A N 1
ATOM 3054 C CA . ARG A 1 398 ? 8.484 -4.996 -17.510 1.00 94.19 398 ARG A CA 1
ATOM 3055 C C . ARG A 1 398 ? 9.969 -5.224 -17.694 1.00 94.19 398 ARG A C 1
ATOM 3057 O O . ARG A 1 398 ? 10.473 -6.315 -17.462 1.00 94.19 398 ARG A O 1
ATOM 3064 N N . VAL A 1 399 ? 10.657 -4.156 -18.078 1.00 95.31 399 VAL A N 1
ATOM 3065 C CA . VAL A 1 399 ? 12.112 -4.089 -18.135 1.00 95.31 399 VAL A CA 1
ATOM 3066 C C . VAL A 1 399 ? 12.602 -3.050 -17.132 1.00 95.31 399 VAL A C 1
ATOM 3068 O O . VAL A 1 399 ? 12.026 -1.966 -17.037 1.00 95.31 399 VAL A O 1
ATOM 3071 N N . ASP A 1 400 ? 13.631 -3.397 -16.368 1.00 95.06 400 ASP A N 1
ATOM 3072 C CA . ASP A 1 400 ? 14.383 -2.466 -15.537 1.00 95.06 400 ASP A CA 1
ATOM 3073 C C . ASP A 1 400 ? 15.440 -1.772 -16.404 1.00 95.06 400 ASP A C 1
ATOM 3075 O O . ASP A 1 400 ? 16.416 -2.392 -16.822 1.00 95.06 400 ASP A O 1
ATOM 3079 N N . TYR A 1 401 ? 15.237 -0.480 -16.669 1.00 92.94 401 TYR A N 1
ATOM 3080 C CA . TYR A 1 401 ? 16.126 0.371 -17.468 1.00 92.94 401 TYR A CA 1
ATOM 3081 C C . TYR A 1 401 ? 17.181 1.093 -16.607 1.00 92.94 401 TYR A C 1
ATOM 3083 O O . TYR A 1 401 ? 17.671 2.178 -16.955 1.00 92.94 401 TYR A O 1
ATOM 3091 N N . GLN A 1 402 ? 17.486 0.566 -15.422 1.00 85.00 402 GLN A N 1
ATOM 3092 C CA . GLN A 1 402 ? 18.351 1.204 -14.446 1.00 85.00 402 GLN A CA 1
ATOM 3093 C C . GLN A 1 402 ? 19.730 0.541 -14.378 1.00 85.00 402 GLN A C 1
ATOM 3095 O O . GLN A 1 402 ? 19.942 -0.517 -13.794 1.00 85.00 402 GLN A O 1
ATOM 3100 N N . GLY A 1 403 ? 20.726 1.272 -14.878 1.00 79.00 403 GLY A N 1
ATOM 3101 C CA . GLY A 1 403 ? 22.128 0.871 -14.790 1.00 79.00 403 GLY A CA 1
ATOM 3102 C C . GLY A 1 403 ? 22.477 -0.303 -15.706 1.00 79.00 403 GLY A C 1
ATOM 3103 O O . GLY A 1 403 ? 21.652 -0.799 -16.464 1.00 79.00 403 GLY A O 1
ATOM 3104 N N . ASN A 1 404 ? 23.732 -0.743 -15.624 1.00 84.12 404 ASN A N 1
ATOM 3105 C CA . ASN A 1 404 ? 24.297 -1.727 -16.557 1.00 84.12 404 ASN A CA 1
ATOM 3106 C C . ASN A 1 404 ? 24.311 -3.158 -15.984 1.00 84.12 404 ASN A C 1
ATOM 3108 O O . ASN A 1 404 ? 24.841 -4.067 -16.610 1.00 84.12 404 ASN A O 1
ATOM 3112 N N . ASN A 1 405 ? 23.728 -3.353 -14.794 1.00 88.62 405 ASN A N 1
ATOM 3113 C CA . ASN A 1 405 ? 23.723 -4.626 -14.063 1.00 88.62 405 ASN A CA 1
ATOM 3114 C C . ASN A 1 405 ? 22.298 -5.122 -13.759 1.00 88.62 405 ASN A C 1
ATOM 3116 O O . ASN A 1 405 ? 22.104 -5.876 -12.810 1.00 88.62 405 ASN A O 1
ATOM 3120 N N . SER A 1 406 ? 21.302 -4.679 -14.528 1.00 93.81 406 SER A N 1
ATOM 3121 C CA . SER A 1 406 ? 19.924 -5.177 -14.439 1.00 93.81 406 SER A CA 1
ATOM 3122 C C . SER A 1 406 ? 19.871 -6.700 -14.632 1.00 93.81 406 SER A C 1
ATOM 3124 O O . SER A 1 406 ? 20.646 -7.274 -15.411 1.00 93.81 406 SER A O 1
ATOM 3126 N N . CYS A 1 407 ? 18.945 -7.378 -13.952 1.00 96.12 407 CYS A N 1
ATOM 3127 C CA . CYS A 1 407 ? 18.710 -8.807 -14.166 1.00 96.12 407 CYS A CA 1
ATOM 3128 C C . CYS A 1 407 ? 18.207 -9.111 -15.584 1.00 96.12 407 CYS A C 1
ATOM 3130 O O . CYS A 1 407 ? 18.369 -10.227 -16.081 1.00 96.12 407 CYS A O 1
ATOM 3132 N N . ASP A 1 408 ? 17.690 -8.102 -16.282 1.00 96.69 408 ASP A N 1
ATOM 3133 C CA . ASP A 1 408 ? 17.147 -8.226 -17.631 1.00 96.69 408 ASP A CA 1
ATOM 3134 C C . ASP A 1 408 ? 18.207 -8.391 -18.724 1.00 96.69 408 ASP A C 1
ATOM 3136 O O . ASP A 1 408 ? 17.872 -8.781 -19.842 1.00 96.69 408 ASP A O 1
ATOM 3140 N N . PHE A 1 409 ? 19.490 -8.197 -18.405 1.00 96.00 409 PHE A N 1
ATOM 3141 C CA . PHE A 1 409 ? 20.588 -8.556 -19.307 1.00 96.00 409 PHE A CA 1
ATOM 3142 C C . PHE A 1 409 ? 20.778 -10.072 -19.463 1.00 96.00 409 PHE A C 1
ATOM 3144 O O . PHE A 1 409 ? 21.464 -10.506 -20.394 1.00 96.00 409 PHE A O 1
ATOM 3151 N N . LEU A 1 410 ? 20.211 -10.884 -18.553 1.00 95.69 410 LEU A N 1
ATOM 3152 C CA . LEU A 1 410 ? 20.319 -12.356 -18.514 1.00 95.69 410 LEU A CA 1
ATOM 3153 C C . LEU A 1 410 ? 21.761 -12.895 -18.597 1.00 95.69 410 LEU A C 1
ATOM 3155 O O . LEU A 1 410 ? 21.996 -14.046 -18.957 1.00 95.69 410 LEU A O 1
ATOM 3159 N N . SER A 1 411 ? 22.741 -12.048 -18.303 1.00 93.94 411 SER A N 1
ATOM 3160 C CA . SER A 1 411 ? 24.170 -12.320 -18.392 1.00 93.94 411 SER A CA 1
ATOM 3161 C C . SER A 1 411 ? 24.928 -11.288 -17.556 1.00 93.94 411 SER A C 1
ATOM 3163 O O . SER A 1 411 ? 24.334 -10.307 -17.112 1.00 93.94 411 SER A O 1
ATOM 3165 N N . GLY A 1 412 ? 26.229 -11.498 -17.352 1.00 93.56 412 GLY A N 1
ATOM 3166 C CA . GLY A 1 412 ? 27.071 -10.603 -16.555 1.00 93.56 412 GLY A CA 1
ATOM 3167 C C . GLY A 1 412 ? 27.260 -11.074 -15.114 1.00 93.56 412 GLY A C 1
ATOM 3168 O O . GLY A 1 412 ? 26.798 -12.144 -14.729 1.00 93.56 412 GLY A O 1
ATOM 3169 N N . ILE A 1 413 ? 27.980 -10.270 -14.329 1.00 94.25 413 ILE A N 1
ATOM 3170 C CA . ILE A 1 413 ? 28.399 -10.611 -12.958 1.00 94.25 413 ILE A CA 1
ATOM 3171 C C . ILE A 1 413 ? 27.230 -10.758 -11.976 1.00 94.25 413 ILE A C 1
ATOM 3173 O O . ILE A 1 413 ? 27.380 -11.386 -10.938 1.00 94.25 413 ILE A O 1
ATOM 3177 N N . GLN A 1 414 ? 26.075 -10.184 -12.302 1.00 94.19 414 GLN A N 1
ATOM 3178 C CA . GLN A 1 414 ? 24.848 -10.255 -11.517 1.00 94.19 414 GLN A CA 1
ATOM 3179 C C . GLN A 1 414 ? 24.101 -11.587 -11.686 1.00 94.19 414 GLN A C 1
ATOM 3181 O O . GLN A 1 414 ? 23.163 -11.852 -10.939 1.00 94.19 414 GLN A O 1
ATOM 3186 N N . GLN A 1 415 ? 24.481 -12.421 -12.659 1.00 95.19 415 GLN A N 1
ATOM 3187 C CA . GLN A 1 415 ? 23.942 -13.768 -12.846 1.00 95.19 415 GLN A CA 1
ATOM 3188 C C . GLN A 1 415 ? 25.002 -14.784 -12.410 1.00 95.19 415 GLN A C 1
ATOM 3190 O O . GLN A 1 415 ? 26.110 -14.801 -12.947 1.00 95.19 415 GLN A O 1
ATOM 3195 N N . SER A 1 416 ? 24.666 -15.651 -11.458 1.00 96.00 416 SER A N 1
ATOM 3196 C CA . SER A 1 416 ? 25.550 -16.750 -11.077 1.00 96.00 416 SER A CA 1
ATOM 3197 C C . SER A 1 416 ? 25.691 -17.728 -12.249 1.00 96.00 416 SER A C 1
ATOM 3199 O O . SER A 1 416 ? 24.677 -18.065 -12.870 1.00 96.00 416 SER A O 1
ATOM 3201 N N . PRO A 1 417 ? 26.904 -18.235 -12.541 1.00 95.19 417 PRO A N 1
ATOM 3202 C CA . PRO A 1 417 ? 27.094 -19.282 -13.542 1.00 95.19 417 PRO A CA 1
ATOM 3203 C C . PRO A 1 417 ? 26.471 -20.629 -13.134 1.00 95.19 417 PRO A C 1
ATOM 3205 O O . PRO A 1 417 ? 26.311 -21.498 -13.988 1.00 95.19 417 PRO A O 1
ATOM 3208 N N . ASP A 1 418 ? 26.109 -20.803 -11.859 1.00 96.00 418 ASP A N 1
ATOM 3209 C CA . ASP A 1 418 ? 25.595 -22.067 -11.317 1.00 96.00 418 ASP A CA 1
ATOM 3210 C C . ASP A 1 418 ? 24.092 -22.270 -11.568 1.00 96.00 418 ASP A C 1
ATOM 3212 O O . ASP A 1 418 ? 23.577 -23.380 -11.415 1.00 96.00 418 ASP A O 1
ATOM 3216 N N . PHE A 1 419 ? 23.373 -21.214 -11.965 1.00 95.62 419 PHE A N 1
ATOM 3217 C CA . PHE A 1 419 ? 21.920 -21.239 -12.132 1.00 95.62 419 PHE A CA 1
ATOM 3218 C C . PHE A 1 419 ? 21.487 -20.685 -13.492 1.00 95.62 419 PHE A C 1
ATOM 3220 O O . PHE A 1 419 ? 22.182 -19.906 -14.141 1.00 95.62 419 PHE A O 1
ATOM 3227 N N . THR A 1 420 ? 20.293 -21.074 -13.941 1.00 94.75 420 THR A N 1
ATOM 3228 C CA . THR A 1 420 ? 19.722 -20.543 -15.190 1.00 94.75 420 THR A CA 1
ATOM 3229 C C . THR A 1 420 ? 19.424 -19.049 -15.031 1.00 94.75 420 THR A C 1
ATOM 3231 O O . THR A 1 420 ? 18.847 -18.690 -14.010 1.00 94.75 420 THR A O 1
ATOM 3234 N N . PRO A 1 421 ? 19.776 -18.172 -15.991 1.00 95.88 421 PRO A N 1
ATOM 3235 C CA . PRO A 1 421 ? 19.497 -16.743 -15.880 1.00 95.88 421 PRO A CA 1
ATOM 3236 C C . PRO A 1 421 ? 18.015 -16.427 -15.671 1.00 95.88 421 PRO A C 1
ATOM 3238 O O . PRO A 1 421 ? 17.145 -17.008 -16.322 1.00 95.88 421 PRO A O 1
ATOM 3241 N N . VAL A 1 422 ? 17.736 -15.464 -14.793 1.00 95.12 422 VAL A N 1
ATOM 3242 C CA . VAL A 1 422 ? 16.373 -15.048 -14.436 1.00 95.12 422 VAL A CA 1
ATOM 3243 C C . VAL A 1 422 ? 16.187 -13.557 -14.711 1.00 95.12 422 VAL A C 1
ATOM 3245 O O . VAL A 1 422 ? 17.076 -12.750 -14.433 1.00 95.12 422 VAL A O 1
ATOM 3248 N N . LYS A 1 423 ? 15.021 -13.216 -15.270 1.00 95.19 423 LYS A N 1
ATOM 3249 C CA . LYS A 1 423 ? 14.559 -11.847 -15.534 1.00 95.19 423 LYS A CA 1
ATOM 3250 C C . LYS A 1 423 ? 14.071 -11.167 -14.244 1.00 95.19 423 LYS A C 1
ATOM 3252 O O . LYS A 1 423 ? 13.611 -11.860 -13.341 1.00 95.19 423 LYS A O 1
ATOM 3257 N N . SER A 1 424 ? 14.107 -9.836 -14.172 1.00 95.88 424 SER A N 1
ATOM 3258 C CA . SER A 1 424 ? 13.447 -9.076 -13.101 1.00 95.88 424 SER A CA 1
ATOM 3259 C C . SER A 1 424 ? 11.942 -9.390 -13.023 1.00 95.88 424 SER A C 1
ATOM 3261 O O . SER A 1 424 ? 11.239 -9.286 -14.030 1.00 95.88 424 SER A O 1
ATOM 3263 N N . GLN A 1 425 ? 11.477 -9.833 -11.847 1.00 97.31 425 GLN A N 1
ATOM 3264 C CA . GLN A 1 425 ? 10.092 -10.217 -11.519 1.00 97.31 425 GLN A CA 1
ATOM 3265 C C . GLN A 1 425 ? 9.966 -10.564 -10.022 1.00 97.31 425 GLN A C 1
ATOM 3267 O O . GLN A 1 425 ? 10.956 -10.537 -9.300 1.00 97.31 425 GLN A O 1
ATOM 3272 N N . ILE A 1 426 ? 8.788 -10.993 -9.567 1.00 98.38 426 ILE A N 1
ATOM 3273 C CA . ILE A 1 426 ? 8.689 -11.910 -8.422 1.00 98.38 426 ILE A CA 1
ATOM 3274 C C . ILE A 1 426 ? 8.670 -13.328 -8.992 1.00 98.38 426 ILE A C 1
ATOM 3276 O O . ILE A 1 426 ? 7.741 -13.677 -9.716 1.00 98.38 426 ILE A O 1
ATOM 3280 N N . THR A 1 427 ? 9.684 -14.149 -8.722 1.00 98.12 427 THR A N 1
ATOM 3281 C CA . THR A 1 427 ? 9.786 -15.496 -9.312 1.00 98.12 427 THR A CA 1
ATOM 3282 C C . THR A 1 427 ? 8.731 -16.447 -8.742 1.00 98.12 427 THR A C 1
ATOM 3284 O O . THR A 1 427 ? 8.082 -16.167 -7.736 1.00 98.12 427 THR A O 1
ATOM 3287 N N . GLN A 1 428 ? 8.583 -17.626 -9.345 1.00 96.25 428 GLN A N 1
ATOM 3288 C CA . GLN A 1 428 ? 7.727 -18.705 -8.837 1.00 96.25 428 GLN A CA 1
ATOM 3289 C C . GLN A 1 428 ? 8.129 -19.212 -7.439 1.00 96.25 428 GLN A C 1
ATOM 3291 O O . GLN A 1 428 ? 7.312 -19.806 -6.726 1.00 96.25 428 GLN A O 1
ATOM 3296 N N . ASN A 1 429 ? 9.378 -18.942 -7.044 1.00 95.50 429 ASN A N 1
ATOM 3297 C CA . ASN A 1 429 ? 9.918 -19.223 -5.716 1.00 95.50 429 ASN A CA 1
ATOM 3298 C C . ASN A 1 429 ? 9.788 -18.023 -4.761 1.00 95.50 429 ASN A C 1
ATOM 3300 O O . ASN A 1 429 ? 10.281 -18.104 -3.646 1.00 95.50 429 ASN A O 1
ATOM 3304 N N . GLY A 1 430 ? 9.173 -16.911 -5.179 1.00 95.94 430 GLY A N 1
ATOM 3305 C CA . GLY A 1 430 ? 9.027 -15.704 -4.359 1.00 95.94 430 GLY A CA 1
ATOM 3306 C C . GLY A 1 430 ? 10.270 -14.807 -4.298 1.00 95.94 430 GLY A C 1
ATOM 3307 O O . GLY A 1 430 ? 10.302 -13.857 -3.526 1.00 95.94 430 GLY A O 1
ATOM 3308 N N . ILE A 1 431 ? 11.300 -15.069 -5.101 1.00 96.00 431 ILE A N 1
ATOM 3309 C CA . ILE A 1 431 ? 12.510 -14.233 -5.120 1.00 96.00 431 ILE A CA 1
ATOM 3310 C C . ILE A 1 431 ? 12.239 -12.954 -5.911 1.00 96.00 431 ILE A C 1
ATOM 3312 O O . ILE A 1 431 ? 11.511 -12.998 -6.900 1.00 96.00 431 ILE A O 1
ATOM 3316 N N . ILE A 1 432 ? 12.853 -11.840 -5.505 1.00 96.38 432 ILE A N 1
ATOM 3317 C CA . ILE A 1 432 ? 12.840 -10.561 -6.227 1.00 96.38 432 ILE A CA 1
ATOM 3318 C C . ILE A 1 432 ? 14.255 -10.320 -6.785 1.00 96.38 432 ILE A C 1
ATOM 3320 O O . ILE A 1 432 ? 15.075 -9.691 -6.114 1.00 96.38 432 ILE A O 1
ATOM 3324 N N . PRO A 1 433 ? 14.585 -10.828 -7.993 1.00 95.75 433 PRO A N 1
ATOM 3325 C CA . PRO A 1 433 ? 15.943 -10.866 -8.532 1.00 95.75 433 PRO A CA 1
ATOM 3326 C C . PRO A 1 433 ? 16.663 -9.525 -8.520 1.00 95.75 433 PRO A C 1
ATOM 3328 O O . PRO A 1 433 ? 17.822 -9.459 -8.121 1.00 95.75 433 PRO A O 1
ATOM 3331 N N . GLU A 1 434 ? 15.974 -8.461 -8.938 1.00 95.06 434 GLU A N 1
ATOM 3332 C CA . GLU A 1 434 ? 16.562 -7.128 -9.115 1.00 95.06 434 GLU A CA 1
ATOM 3333 C C . GLU A 1 434 ? 17.047 -6.512 -7.796 1.00 95.06 434 GLU A C 1
ATOM 3335 O O . GLU A 1 434 ? 17.971 -5.694 -7.774 1.00 95.06 434 GLU A O 1
ATOM 3340 N N . ASP A 1 435 ? 16.455 -6.945 -6.687 1.00 94.31 435 ASP A N 1
ATOM 3341 C CA . ASP A 1 435 ? 16.822 -6.513 -5.348 1.00 94.31 435 ASP A CA 1
ATOM 3342 C C . ASP A 1 435 ? 17.768 -7.509 -4.673 1.00 94.31 435 ASP A C 1
ATOM 3344 O O . ASP A 1 435 ? 18.764 -7.089 -4.083 1.00 94.31 435 ASP A O 1
ATOM 3348 N N . SER A 1 436 ? 17.542 -8.818 -4.840 1.00 92.50 436 SER A N 1
ATOM 3349 C CA . SER A 1 436 ? 18.428 -9.866 -4.316 1.00 92.50 436 SER A CA 1
ATOM 3350 C C . SER A 1 436 ? 19.842 -9.780 -4.903 1.00 92.50 436 SER A C 1
ATOM 3352 O O . SER A 1 436 ? 20.817 -9.951 -4.176 1.00 92.50 436 SER A O 1
ATOM 3354 N N . ARG A 1 437 ? 19.994 -9.420 -6.189 1.00 93.31 437 ARG A N 1
ATOM 3355 C CA . ARG A 1 437 ? 21.304 -9.304 -6.867 1.00 93.31 437 ARG A CA 1
ATOM 3356 C C . ARG A 1 437 ? 22.268 -8.273 -6.274 1.00 93.31 437 ARG A C 1
ATOM 3358 O O . ARG A 1 437 ? 23.398 -8.165 -6.737 1.00 93.31 437 ARG A O 1
ATOM 3365 N N . ARG A 1 438 ? 21.805 -7.417 -5.361 1.00 90.44 438 ARG A N 1
ATOM 3366 C CA . ARG A 1 438 ? 22.643 -6.373 -4.754 1.00 90.44 438 ARG A CA 1
ATOM 3367 C C . ARG A 1 438 ? 23.625 -6.950 -3.737 1.00 90.44 438 ARG A C 1
ATOM 3369 O O . ARG A 1 438 ? 24.688 -6.373 -3.555 1.00 90.44 438 ARG A O 1
ATOM 3376 N N . GLU A 1 439 ? 23.274 -8.090 -3.153 1.00 88.94 439 GLU A N 1
ATOM 3377 C CA . GLU A 1 439 ? 24.090 -8.833 -2.185 1.00 88.94 439 GLU A CA 1
ATOM 3378 C C . GLU A 1 439 ? 24.310 -10.298 -2.615 1.00 88.94 439 GLU A C 1
ATOM 3380 O O . GLU A 1 439 ? 25.178 -10.991 -2.089 1.00 88.94 439 GLU A O 1
ATOM 3385 N N . GLU A 1 440 ? 23.528 -10.780 -3.586 1.00 92.31 440 GLU A N 1
ATOM 3386 C CA . GLU A 1 440 ? 23.602 -12.133 -4.134 1.00 92.31 440 GLU A CA 1
ATOM 3387 C C . GLU A 1 440 ? 23.644 -12.100 -5.678 1.00 92.31 440 GLU A C 1
ATOM 3389 O O . GLU A 1 440 ? 24.421 -11.361 -6.279 1.00 92.31 440 GLU A O 1
ATOM 3394 N N . PHE A 1 441 ? 22.793 -12.887 -6.341 1.00 94.88 441 PHE A N 1
ATOM 3395 C CA . PHE A 1 441 ? 22.633 -12.928 -7.792 1.00 94.88 441 PHE A CA 1
ATOM 3396 C C . PHE A 1 441 ? 21.151 -12.860 -8.171 1.00 94.88 441 PHE A C 1
ATOM 3398 O O . PHE A 1 441 ? 20.269 -13.173 -7.374 1.00 94.88 441 PHE A O 1
ATOM 3405 N N . CYS A 1 442 ? 20.868 -12.514 -9.422 1.00 95.62 442 CYS A N 1
ATOM 3406 C CA . CYS A 1 442 ? 19.515 -12.487 -9.976 1.00 95.62 442 CYS A CA 1
ATOM 3407 C C . CYS A 1 442 ? 18.824 -13.860 -9.964 1.00 95.62 442 CYS A C 1
ATOM 3409 O O . CYS A 1 442 ? 17.608 -13.963 -9.845 1.00 95.62 442 CYS A O 1
ATOM 3411 N N . ASN A 1 443 ? 19.595 -14.927 -10.139 1.00 96.25 443 ASN A N 1
ATOM 3412 C CA . ASN A 1 443 ? 19.112 -16.281 -10.388 1.00 96.25 443 ASN A CA 1
ATOM 3413 C C . ASN A 1 443 ? 19.290 -17.224 -9.192 1.00 96.25 443 ASN A C 1
ATOM 3415 O O . ASN A 1 443 ? 19.320 -18.442 -9.375 1.00 96.25 443 ASN A O 1
ATOM 3419 N N . VAL A 1 444 ? 19.404 -16.686 -7.973 1.00 95.00 444 VAL A N 1
ATOM 3420 C CA . VAL A 1 444 ? 19.433 -17.533 -6.777 1.00 95.00 444 VAL A CA 1
ATOM 3421 C C . VAL A 1 444 ? 18.104 -18.286 -6.619 1.00 95.00 444 VAL A C 1
ATOM 3423 O O . VAL A 1 444 ? 17.032 -17.699 -6.792 1.00 95.00 444 VAL A O 1
ATOM 3426 N N . PRO A 1 445 ? 18.133 -19.593 -6.303 1.00 92.69 445 PRO A N 1
ATOM 3427 C CA . PRO A 1 445 ? 16.912 -20.383 -6.150 1.00 92.69 445 PRO A CA 1
ATOM 3428 C C . PRO A 1 445 ? 16.181 -20.103 -4.829 1.00 92.69 445 PRO A C 1
ATOM 3430 O O . PRO A 1 445 ? 14.987 -20.390 -4.735 1.00 92.69 445 PRO A O 1
ATOM 3433 N N . ALA A 1 446 ? 16.894 -19.564 -3.837 1.00 93.56 446 ALA A N 1
ATOM 3434 C CA . ALA A 1 446 ? 16.417 -19.203 -2.509 1.00 93.56 446 ALA A CA 1
ATOM 3435 C C . ALA A 1 446 ? 17.182 -17.964 -2.018 1.00 93.56 446 ALA A C 1
ATOM 3437 O O . ALA A 1 446 ? 18.354 -17.805 -2.357 1.00 93.56 446 ALA A O 1
ATOM 3438 N N . TYR A 1 447 ? 16.524 -17.112 -1.232 1.00 90.31 447 TYR A N 1
ATOM 3439 C CA . TYR A 1 447 ? 17.139 -15.924 -0.641 1.00 90.31 447 TYR A CA 1
ATOM 3440 C C . TYR A 1 447 ? 17.877 -16.296 0.646 1.00 90.31 447 TYR A C 1
ATOM 3442 O O . TYR A 1 447 ? 17.350 -17.061 1.455 1.00 90.31 447 TYR A O 1
ATOM 3450 N N . ASN A 1 448 ? 19.079 -15.760 0.850 1.00 88.62 448 ASN A N 1
ATOM 3451 C CA . ASN A 1 448 ? 19.916 -16.149 1.989 1.00 88.62 448 ASN A CA 1
ATOM 3452 C C . ASN A 1 448 ? 19.706 -15.292 3.254 1.00 88.62 448 ASN A C 1
ATOM 3454 O O . ASN A 1 448 ? 20.300 -15.585 4.290 1.00 88.62 448 ASN A O 1
ATOM 3458 N N . GLY A 1 449 ? 18.895 -14.233 3.160 1.00 82.00 449 GLY A N 1
ATOM 3459 C CA . GLY A 1 449 ? 18.550 -13.361 4.280 1.00 82.00 449 GLY A CA 1
ATOM 3460 C C . GLY A 1 449 ? 19.563 -12.262 4.641 1.00 82.00 449 GLY A C 1
ATOM 3461 O O . GLY A 1 449 ? 19.621 -11.877 5.807 1.00 82.00 449 GLY A O 1
ATOM 3462 N N . GLN A 1 450 ? 20.362 -11.755 3.688 1.00 76.12 450 GLN A N 1
ATOM 3463 C CA . GLN A 1 450 ? 21.346 -10.679 3.930 1.00 76.12 450 GLN A CA 1
ATOM 3464 C C . GLN A 1 450 ? 20.763 -9.380 4.539 1.00 76.12 450 GLN A C 1
ATOM 3466 O O . GLN A 1 450 ? 19.601 -9.022 4.345 1.00 76.12 450 GLN A O 1
ATOM 3471 N N . TYR A 1 451 ? 21.642 -8.629 5.222 1.00 57.41 451 TYR A N 1
ATOM 3472 C CA . TYR A 1 451 ? 21.330 -7.481 6.089 1.00 57.41 451 TYR A CA 1
ATOM 3473 C C . TYR A 1 451 ? 20.793 -6.221 5.385 1.00 57.41 451 TYR A C 1
ATOM 3475 O O . TYR A 1 451 ? 19.880 -5.597 5.913 1.00 57.41 451 TYR A O 1
ATOM 3483 N N . GLN A 1 452 ? 21.295 -5.829 4.202 1.00 62.56 452 GLN A N 1
ATOM 3484 C CA . GLN A 1 452 ? 20.802 -4.613 3.510 1.00 62.56 452 GLN A CA 1
ATOM 3485 C C . GLN A 1 452 ? 19.426 -4.793 2.833 1.00 62.56 452 GLN A C 1
ATOM 3487 O O . GLN A 1 452 ? 18.966 -3.897 2.134 1.00 62.56 452 GLN A O 1
ATOM 3492 N N . ASN A 1 453 ? 18.804 -5.960 3.033 1.00 74.75 453 ASN A N 1
ATOM 3493 C CA . ASN A 1 453 ? 17.485 -6.458 2.631 1.00 74.75 453 ASN A CA 1
ATOM 3494 C C . ASN A 1 453 ? 16.599 -5.597 1.693 1.00 74.75 453 ASN A C 1
ATOM 3496 O O . ASN A 1 453 ? 15.412 -5.390 1.943 1.00 74.75 453 ASN A O 1
ATOM 3500 N N . TYR A 1 454 ? 17.135 -5.169 0.545 1.00 89.88 454 TYR A N 1
ATOM 3501 C CA . TYR A 1 454 ? 16.395 -4.471 -0.515 1.00 89.88 454 TYR A CA 1
ATOM 3502 C C . TYR A 1 454 ? 15.107 -5.176 -0.977 1.00 89.88 454 TYR A C 1
ATOM 3504 O O . TYR A 1 454 ? 14.141 -4.470 -1.286 1.00 89.88 454 TYR A O 1
ATOM 3512 N N . PRO A 1 455 ? 15.032 -6.526 -1.019 1.00 92.38 455 PRO A N 1
ATOM 3513 C CA . PRO A 1 455 ? 13.781 -7.212 -1.329 1.00 92.38 455 PRO A CA 1
ATOM 3514 C C . PRO A 1 455 ? 12.652 -6.891 -0.339 1.00 92.38 455 PRO A C 1
ATOM 3516 O O . PRO A 1 455 ? 11.492 -6.840 -0.739 1.00 92.38 455 PRO A O 1
ATOM 3519 N N . GLN A 1 456 ? 12.969 -6.607 0.926 1.00 89.44 456 GLN A N 1
ATOM 3520 C CA . GLN A 1 456 ? 11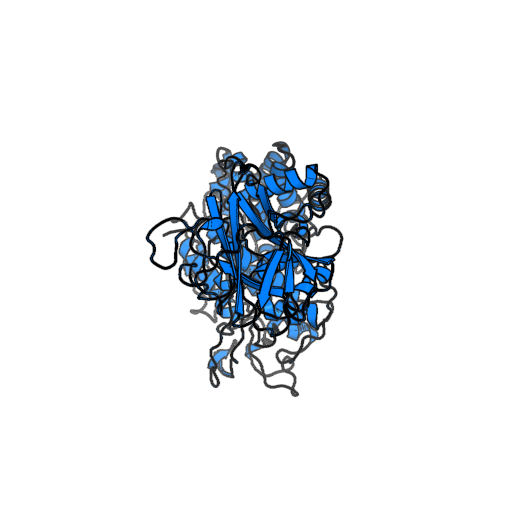.975 -6.191 1.917 1.00 89.44 456 GLN A CA 1
ATOM 3521 C C . GLN A 1 456 ? 11.434 -4.786 1.607 1.00 89.44 456 GLN A C 1
ATOM 3523 O O . GLN A 1 456 ? 10.226 -4.589 1.641 1.00 89.44 456 GLN A O 1
ATOM 3528 N N . ILE A 1 457 ? 12.290 -3.833 1.214 1.00 91.38 457 ILE A N 1
ATOM 3529 C CA . ILE A 1 457 ? 11.859 -2.470 0.845 1.00 91.38 457 ILE A CA 1
ATOM 3530 C C . ILE A 1 457 ? 10.949 -2.526 -0.389 1.00 91.38 457 ILE A C 1
ATOM 3532 O O . ILE A 1 457 ? 9.950 -1.803 -0.473 1.00 91.38 457 ILE A O 1
ATOM 3536 N N . HIS A 1 458 ? 11.268 -3.418 -1.338 1.00 95.44 458 HIS A N 1
ATOM 3537 C CA . HIS A 1 458 ? 10.397 -3.707 -2.475 1.00 95.44 458 HIS A CA 1
ATOM 3538 C C . HIS A 1 458 ? 9.034 -4.205 -1.999 1.00 95.44 458 HIS A C 1
ATOM 3540 O O . HIS A 1 458 ? 8.007 -3.663 -2.412 1.00 95.44 458 HIS A O 1
ATOM 3546 N N . LEU A 1 459 ? 9.023 -5.229 -1.140 1.00 95.56 459 LEU A N 1
ATOM 3547 C CA . LEU A 1 459 ? 7.792 -5.813 -0.624 1.00 95.56 459 LEU A CA 1
ATOM 3548 C C . LEU A 1 459 ? 6.960 -4.805 0.156 1.00 95.56 459 LEU A C 1
ATOM 3550 O O . LEU A 1 459 ? 5.763 -4.742 -0.086 1.00 95.56 459 LEU A O 1
ATOM 3554 N N . GLY A 1 460 ? 7.557 -3.993 1.026 1.00 95.75 460 GLY A N 1
ATOM 3555 C CA . GLY A 1 460 ? 6.819 -3.022 1.828 1.00 95.75 460 GLY A CA 1
ATOM 3556 C C . GLY A 1 460 ? 6.052 -2.013 0.972 1.00 95.75 460 GLY A C 1
ATOM 3557 O O . GLY A 1 460 ? 4.847 -1.836 1.149 1.00 95.75 460 GLY A O 1
ATOM 3558 N N . ASN A 1 461 ? 6.711 -1.447 -0.043 1.00 98.06 461 ASN A N 1
ATOM 3559 C CA . ASN A 1 461 ? 6.073 -0.526 -0.990 1.00 98.06 461 ASN A CA 1
ATOM 3560 C C . ASN A 1 461 ? 5.027 -1.219 -1.882 1.00 98.06 461 ASN A C 1
ATOM 3562 O O . ASN A 1 461 ? 3.980 -0.645 -2.184 1.00 98.06 461 ASN A O 1
ATOM 3566 N N . LEU A 1 462 ? 5.280 -2.466 -2.293 1.00 98.56 462 LEU A N 1
ATOM 3567 C CA . LEU A 1 462 ? 4.311 -3.258 -3.052 1.00 98.56 462 LEU A CA 1
ATOM 3568 C C . LEU A 1 462 ? 3.064 -3.580 -2.218 1.00 98.56 462 LEU A C 1
ATOM 3570 O O . LEU A 1 462 ? 1.947 -3.442 -2.707 1.00 98.56 462 LEU A O 1
ATOM 3574 N N . ILE A 1 463 ? 3.247 -3.982 -0.961 1.00 98.50 463 ILE A N 1
ATOM 3575 C CA . ILE A 1 463 ? 2.166 -4.284 -0.020 1.00 98.50 463 ILE A CA 1
ATOM 3576 C C . ILE A 1 463 ? 1.324 -3.034 0.230 1.00 98.50 463 ILE A C 1
ATOM 3578 O O . ILE A 1 463 ? 0.102 -3.129 0.198 1.00 98.50 463 ILE A O 1
ATOM 3582 N N . GLN A 1 464 ? 1.951 -1.872 0.421 1.00 98.62 464 GLN A N 1
ATOM 3583 C CA . GLN A 1 464 ? 1.241 -0.604 0.596 1.00 98.62 464 GLN A CA 1
ATOM 3584 C C . GLN A 1 464 ? 0.378 -0.257 -0.628 1.00 98.62 464 GLN A C 1
ATOM 3586 O O . GLN A 1 464 ? -0.791 0.102 -0.483 1.00 98.62 464 GLN A O 1
ATOM 3591 N N . GLN A 1 465 ? 0.897 -0.458 -1.844 1.00 98.75 465 GLN A N 1
ATOM 3592 C CA . GLN A 1 465 ? 0.097 -0.270 -3.054 1.00 98.75 465 GLN A CA 1
ATOM 3593 C C . GLN A 1 465 ? -1.025 -1.316 -3.179 1.00 98.75 465 GLN A C 1
ATOM 3595 O O . GLN A 1 465 ? -2.135 -0.971 -3.591 1.00 98.75 465 GLN A O 1
ATOM 3600 N N . CYS A 1 466 ? -0.764 -2.582 -2.831 1.00 98.81 466 CYS A N 1
ATOM 3601 C CA . CYS A 1 466 ? -1.793 -3.623 -2.810 1.00 98.81 466 CYS A CA 1
ATOM 3602 C C . CYS A 1 466 ? -2.917 -3.285 -1.817 1.00 98.81 466 CYS A C 1
ATOM 3604 O O . CYS A 1 466 ? -4.082 -3.507 -2.140 1.00 98.81 466 CYS A O 1
ATOM 3606 N N . GLU A 1 467 ? -2.590 -2.715 -0.655 1.00 98.69 467 GLU A N 1
ATOM 3607 C CA . GLU A 1 467 ? -3.570 -2.257 0.334 1.00 98.69 467 GLU A CA 1
ATOM 3608 C C . GLU A 1 467 ? -4.414 -1.101 -0.206 1.00 98.69 467 GLU A C 1
ATOM 3610 O O . GLU A 1 467 ? -5.641 -1.128 -0.101 1.00 98.69 467 GLU A O 1
ATOM 3615 N N . LEU A 1 468 ? -3.791 -0.127 -0.879 1.00 98.69 468 LEU A N 1
ATOM 3616 C CA . LEU A 1 468 ? -4.537 0.931 -1.555 1.00 98.69 468 LEU A CA 1
ATOM 3617 C C . LEU A 1 468 ? -5.503 0.340 -2.595 1.00 98.69 468 LEU A C 1
ATOM 3619 O O . LEU A 1 468 ? -6.682 0.684 -2.601 1.00 98.69 468 LEU A O 1
ATOM 3623 N N . MET A 1 469 ? -5.050 -0.593 -3.436 1.00 98.56 469 MET A N 1
ATOM 3624 C CA . MET A 1 469 ? -5.921 -1.276 -4.402 1.00 98.56 469 MET A CA 1
ATOM 3625 C C . MET A 1 469 ? -7.068 -2.031 -3.714 1.00 98.56 469 MET A C 1
ATOM 3627 O O . MET A 1 469 ? -8.221 -1.901 -4.133 1.00 98.56 469 MET A O 1
ATOM 3631 N N . LEU A 1 470 ? -6.793 -2.740 -2.616 1.00 98.12 470 LEU A N 1
ATOM 3632 C CA . LEU A 1 470 ? -7.803 -3.451 -1.834 1.00 98.12 470 LEU A CA 1
ATOM 3633 C C . LEU A 1 470 ? -8.879 -2.495 -1.308 1.00 98.12 470 LEU A C 1
ATOM 3635 O O . LEU A 1 470 ? -10.070 -2.748 -1.491 1.00 98.12 470 LEU A O 1
ATOM 3639 N N . ARG A 1 471 ? -8.472 -1.348 -0.754 1.00 97.06 471 ARG A N 1
ATOM 3640 C CA . ARG A 1 471 ? -9.373 -0.264 -0.321 1.00 97.06 471 ARG A CA 1
ATOM 3641 C C . ARG A 1 471 ? -10.098 0.424 -1.471 1.00 97.06 471 ARG A C 1
ATOM 3643 O O . ARG A 1 471 ? -11.025 1.195 -1.227 1.00 97.06 471 ARG A O 1
ATOM 3650 N N . ARG A 1 472 ? -9.721 0.151 -2.722 1.00 95.88 472 ARG A N 1
ATOM 3651 C CA . ARG A 1 472 ? -10.471 0.525 -3.930 1.00 95.88 472 ARG A CA 1
ATOM 3652 C C . ARG A 1 472 ? -11.330 -0.607 -4.501 1.00 95.88 472 ARG A C 1
ATOM 3654 O O . ARG A 1 472 ? -11.887 -0.470 -5.588 1.00 95.88 472 ARG A O 1
ATOM 3661 N N . GLY A 1 473 ? -11.502 -1.692 -3.744 1.00 95.44 473 GLY A N 1
ATOM 3662 C CA . GLY A 1 473 ? -12.305 -2.854 -4.129 1.00 95.44 473 GLY A CA 1
ATOM 3663 C C . GLY A 1 473 ? -11.578 -3.816 -5.068 1.00 95.44 473 GLY A C 1
ATOM 3664 O O . GLY A 1 473 ? -12.220 -4.631 -5.727 1.00 95.44 473 GLY A O 1
ATOM 3665 N N . ASP A 1 474 ? -10.251 -3.722 -5.150 1.00 95.81 474 ASP A N 1
ATOM 3666 C CA . ASP A 1 474 ? -9.434 -4.459 -6.103 1.00 95.81 474 ASP A CA 1
ATOM 3667 C C . ASP A 1 474 ? -8.389 -5.335 -5.405 1.00 95.81 474 ASP A C 1
ATOM 3669 O O . ASP A 1 474 ? -7.309 -4.895 -5.013 1.00 95.81 474 ASP A O 1
ATOM 3673 N N . ARG A 1 475 ? -8.707 -6.624 -5.295 1.00 96.25 475 ARG A N 1
ATOM 3674 C CA . ARG A 1 475 ? -7.827 -7.633 -4.694 1.00 96.25 475 ARG A CA 1
ATOM 3675 C C . ARG A 1 475 ? -6.718 -8.118 -5.626 1.00 96.25 475 ARG A C 1
ATOM 3677 O O . ARG A 1 475 ? -5.883 -8.915 -5.204 1.00 96.25 475 ARG A O 1
ATOM 3684 N N . SER A 1 476 ? -6.683 -7.668 -6.886 1.00 95.62 476 SER A N 1
ATOM 3685 C CA . SER A 1 476 ? -5.849 -8.300 -7.911 1.00 95.62 476 SER A CA 1
ATOM 3686 C C . SER A 1 476 ? -4.352 -8.243 -7.618 1.00 95.62 476 SER A C 1
ATOM 3688 O O . SER A 1 476 ? -3.615 -8.985 -8.243 1.00 95.62 476 SER A O 1
ATOM 3690 N N . CYS A 1 477 ? -3.894 -7.345 -6.742 1.00 98.12 477 CYS A N 1
ATOM 3691 C CA . CYS A 1 477 ? -2.492 -7.242 -6.333 1.00 98.12 477 CYS A CA 1
ATOM 3692 C C . CYS A 1 477 ? -2.110 -8.344 -5.334 1.00 98.12 477 CYS A C 1
ATOM 3694 O O . CYS A 1 477 ? -1.157 -9.081 -5.574 1.00 98.12 477 CYS A O 1
ATOM 3696 N N . TYR A 1 478 ? -2.887 -8.516 -4.259 1.00 98.12 478 TYR A N 1
ATOM 3697 C CA . TYR A 1 478 ? -2.642 -9.581 -3.285 1.00 98.12 478 TYR A CA 1
ATOM 3698 C C . TYR A 1 478 ? -2.910 -10.974 -3.864 1.00 98.12 478 TYR A C 1
ATOM 3700 O O . TYR A 1 478 ? -2.115 -11.887 -3.669 1.00 98.12 478 TYR A O 1
ATOM 3708 N N . ASP A 1 479 ? -3.984 -11.127 -4.642 1.00 97.19 479 ASP A N 1
ATOM 3709 C CA . ASP A 1 479 ? -4.351 -12.416 -5.244 1.00 97.19 479 ASP A CA 1
ATOM 3710 C C . ASP A 1 479 ? -3.510 -12.760 -6.492 1.00 97.19 479 ASP A C 1
ATOM 3712 O O . ASP A 1 479 ? -3.741 -13.786 -7.137 1.00 97.19 479 ASP A O 1
ATOM 3716 N N . ASN A 1 480 ? -2.553 -11.908 -6.881 1.00 98.25 480 ASN A N 1
ATOM 3717 C CA . ASN A 1 480 ? -1.803 -12.080 -8.121 1.00 98.25 480 ASN A CA 1
ATOM 3718 C C . ASN A 1 480 ? -0.952 -13.360 -8.094 1.00 98.25 480 ASN A C 1
ATOM 3720 O O . ASN A 1 480 ? 0.007 -13.472 -7.332 1.00 98.25 480 ASN A O 1
ATOM 3724 N N . VAL A 1 481 ? -1.251 -14.290 -9.000 1.00 97.88 481 VAL A N 1
ATOM 3725 C CA . VAL A 1 481 ? -0.384 -15.420 -9.351 1.00 97.88 481 VAL A CA 1
ATOM 3726 C C . VAL A 1 481 ? -0.481 -15.634 -10.857 1.00 97.88 481 VAL A C 1
ATOM 3728 O O . VAL A 1 481 ? -1.499 -16.112 -11.363 1.00 97.88 481 VAL A O 1
ATOM 3731 N N . ASP A 1 482 ? 0.575 -15.292 -11.591 1.00 98.00 482 ASP A N 1
ATOM 3732 C CA . ASP A 1 482 ? 0.618 -15.543 -13.027 1.00 98.00 482 ASP A CA 1
ATOM 3733 C C . ASP A 1 482 ? 1.037 -16.995 -13.289 1.00 98.00 482 ASP A C 1
ATOM 3735 O O . ASP A 1 482 ? 2.189 -17.389 -13.097 1.00 98.00 482 ASP A O 1
ATOM 3739 N N . ASN A 1 483 ? 0.066 -17.805 -13.714 1.00 97.94 483 ASN A N 1
ATOM 3740 C CA . ASN A 1 483 ? 0.228 -19.232 -13.997 1.00 97.94 483 ASN A CA 1
ATOM 3741 C C . ASN A 1 483 ? 0.515 -19.538 -15.475 1.00 97.94 483 ASN A C 1
ATOM 3743 O O . ASN A 1 483 ? 0.472 -20.701 -15.872 1.00 97.94 483 ASN A O 1
ATOM 3747 N N . SER A 1 484 ? 0.784 -18.530 -16.308 1.00 97.81 484 SER A N 1
ATOM 3748 C CA . SER A 1 484 ? 1.213 -18.785 -17.684 1.00 97.81 484 SER A CA 1
ATOM 3749 C C . SER A 1 484 ? 2.635 -19.351 -17.714 1.00 97.81 484 SER A C 1
ATOM 3751 O O . SER A 1 484 ? 3.529 -18.843 -17.042 1.00 97.81 484 SER A O 1
ATOM 3753 N N . ASP A 1 485 ? 2.844 -20.396 -18.510 1.00 97.81 485 ASP A N 1
ATOM 3754 C CA . ASP A 1 485 ? 4.167 -20.939 -18.823 1.00 97.81 485 ASP A CA 1
ATOM 3755 C C . ASP A 1 485 ? 4.611 -20.368 -20.175 1.00 97.81 485 ASP A C 1
ATOM 3757 O O . ASP A 1 485 ? 4.028 -20.674 -21.221 1.00 97.81 485 ASP A O 1
ATOM 3761 N N . LEU A 1 486 ? 5.604 -19.477 -20.146 1.00 97.88 486 LEU A N 1
ATOM 3762 C CA . LEU A 1 486 ? 6.134 -18.811 -21.332 1.00 97.88 486 LEU A CA 1
ATOM 3763 C C . LEU A 1 486 ? 7.582 -19.249 -21.565 1.00 97.88 486 LEU A C 1
ATOM 3765 O O . LEU A 1 486 ? 8.524 -18.501 -21.298 1.00 97.88 486 LEU A O 1
ATOM 3769 N N . ALA A 1 487 ? 7.753 -20.460 -22.097 1.00 96.25 487 ALA A N 1
ATOM 3770 C CA . ALA A 1 487 ? 9.054 -21.086 -22.363 1.00 96.25 487 ALA A CA 1
ATOM 3771 C C . ALA A 1 487 ? 9.998 -20.291 -23.292 1.00 96.25 487 ALA A C 1
ATOM 3773 O O . ALA A 1 487 ? 11.204 -20.536 -23.315 1.00 96.25 487 ALA A O 1
ATOM 3774 N N . SER A 1 488 ? 9.478 -19.368 -24.103 1.00 95.88 488 SER A N 1
ATOM 3775 C CA . SER A 1 488 ? 10.269 -18.538 -25.027 1.00 95.88 488 SER A CA 1
ATOM 3776 C C . SER A 1 488 ? 9.733 -17.108 -25.072 1.00 95.88 488 SER A C 1
ATOM 3778 O O . SER A 1 488 ? 9.303 -16.617 -26.113 1.00 95.88 488 SER A O 1
ATOM 3780 N N . TYR A 1 489 ? 9.727 -16.446 -23.917 1.00 97.81 489 TYR A N 1
ATOM 3781 C CA . TYR A 1 489 ? 9.340 -15.045 -23.798 1.00 97.81 489 TYR A CA 1
ATOM 3782 C C . TYR A 1 489 ? 10.454 -14.132 -24.318 1.00 97.81 489 TYR A C 1
ATOM 3784 O O . TYR A 1 489 ? 11.554 -14.104 -23.758 1.00 97.81 489 TYR A O 1
ATOM 3792 N N . THR A 1 490 ? 10.167 -13.379 -25.381 1.00 97.62 490 THR A N 1
ATOM 3793 C CA . THR A 1 490 ? 11.099 -12.419 -25.982 1.00 97.62 490 THR A CA 1
ATOM 3794 C C . THR A 1 490 ? 10.794 -10.997 -25.520 1.00 97.62 490 THR A C 1
ATOM 3796 O O . THR A 1 490 ? 9.641 -10.573 -25.522 1.00 97.62 490 THR A O 1
ATOM 3799 N N . PHE A 1 491 ? 11.833 -10.245 -25.163 1.00 96.25 491 PHE A N 1
ATOM 3800 C CA . PHE A 1 491 ? 11.740 -8.838 -24.775 1.00 96.25 491 PHE A CA 1
ATOM 3801 C C . PHE A 1 491 ? 12.977 -8.062 -25.237 1.00 96.25 491 PHE A C 1
ATOM 3803 O O . PHE A 1 491 ? 14.016 -8.649 -25.536 1.00 96.25 491 PHE A O 1
ATOM 3810 N N . THR A 1 492 ? 12.867 -6.738 -25.275 1.00 94.56 492 THR A N 1
ATOM 3811 C CA . THR A 1 492 ? 13.996 -5.839 -25.539 1.00 94.56 492 THR A CA 1
ATOM 3812 C C . THR A 1 492 ? 14.623 -5.428 -24.213 1.00 94.56 492 THR A C 1
ATOM 3814 O O . THR A 1 492 ? 13.937 -4.851 -23.373 1.00 94.56 492 THR A O 1
ATOM 3817 N N . ASP A 1 493 ? 15.897 -5.750 -24.008 1.00 92.38 493 ASP A N 1
ATOM 3818 C CA . ASP A 1 493 ? 16.639 -5.399 -22.796 1.00 92.38 493 ASP A CA 1
ATOM 3819 C C . ASP A 1 493 ? 16.981 -3.891 -22.733 1.00 92.38 493 ASP A C 1
ATOM 3821 O O . ASP A 1 493 ? 16.660 -3.138 -23.662 1.00 92.38 493 ASP A O 1
ATOM 3825 N N . PRO A 1 494 ? 17.619 -3.414 -21.648 1.00 90.44 494 PRO A N 1
ATOM 3826 C CA . PRO A 1 494 ? 17.928 -1.993 -21.484 1.00 90.44 494 PRO A CA 1
ATOM 3827 C C . PRO A 1 494 ? 18.843 -1.385 -22.556 1.00 90.44 494 PRO A C 1
ATOM 3829 O O . PRO A 1 494 ? 18.765 -0.176 -22.785 1.00 90.44 494 PRO A O 1
ATOM 3832 N N . ASP A 1 495 ? 19.654 -2.205 -23.233 1.00 90.69 495 ASP A N 1
ATOM 3833 C CA . ASP A 1 495 ? 20.570 -1.788 -24.304 1.00 90.69 495 ASP A CA 1
ATOM 3834 C C . ASP A 1 495 ? 19.912 -1.857 -25.694 1.00 90.69 495 ASP A C 1
ATOM 3836 O O . ASP A 1 495 ? 20.564 -1.643 -26.718 1.00 90.69 495 ASP A O 1
ATOM 3840 N N . GLY A 1 496 ? 18.615 -2.171 -25.761 1.00 91.12 496 GLY A N 1
ATOM 3841 C CA . GLY A 1 496 ? 17.891 -2.325 -27.021 1.00 91.12 496 GLY A CA 1
ATOM 3842 C C . GLY A 1 496 ? 18.092 -3.691 -27.683 1.00 91.12 496 GLY A C 1
ATOM 3843 O O . GLY A 1 496 ? 17.677 -3.882 -28.828 1.00 91.12 496 GLY A O 1
ATOM 3844 N N . THR A 1 497 ? 18.714 -4.652 -26.995 1.00 94.25 497 THR A N 1
ATOM 3845 C CA . THR A 1 497 ? 18.981 -5.987 -27.538 1.00 94.25 497 THR A CA 1
ATOM 3846 C C . THR A 1 497 ? 17.810 -6.924 -27.264 1.00 94.25 497 THR A C 1
ATOM 3848 O O . THR A 1 497 ? 17.312 -7.023 -26.145 1.00 94.25 497 THR A O 1
ATOM 3851 N N . SER A 1 498 ? 17.381 -7.672 -28.282 1.00 96.88 498 SER A N 1
ATOM 3852 C CA . SER A 1 498 ? 16.358 -8.707 -28.112 1.00 96.88 498 SER A CA 1
ATOM 3853 C C . SER A 1 498 ? 16.916 -9.886 -27.309 1.00 96.88 498 SER A C 1
ATOM 3855 O O . SER A 1 498 ? 17.885 -10.528 -27.718 1.00 96.88 498 SER A O 1
ATOM 3857 N N . ARG A 1 499 ? 16.269 -10.216 -26.192 1.00 96.00 499 ARG A N 1
ATOM 3858 C CA . ARG A 1 499 ? 16.585 -11.353 -25.317 1.00 96.00 499 ARG A CA 1
ATOM 3859 C C . ARG A 1 499 ? 15.414 -12.319 -25.263 1.00 96.00 499 ARG A C 1
ATOM 3861 O O . ARG A 1 499 ? 14.277 -11.927 -25.497 1.00 96.00 499 ARG A O 1
ATOM 3868 N N . THR A 1 500 ? 15.691 -13.584 -24.959 1.00 96.94 500 THR A N 1
ATOM 3869 C CA . THR A 1 500 ? 14.659 -14.606 -24.742 1.00 96.94 500 THR A CA 1
ATOM 3870 C C . THR A 1 500 ? 14.922 -15.327 -23.430 1.00 96.94 500 THR A C 1
ATOM 3872 O O . THR A 1 500 ? 16.068 -15.651 -23.125 1.00 96.94 500 THR A O 1
ATOM 3875 N N . THR A 1 501 ? 13.867 -15.560 -22.657 1.00 96.38 501 THR A N 1
ATOM 3876 C CA . THR A 1 501 ? 13.915 -16.270 -21.376 1.00 96.38 501 THR A CA 1
ATOM 3877 C C . THR A 1 501 ? 12.660 -17.115 -21.177 1.00 96.38 501 THR A C 1
ATOM 3879 O O . THR A 1 501 ? 11.704 -17.011 -21.945 1.00 96.38 501 THR A O 1
ATOM 3882 N N . HIS A 1 502 ? 12.662 -17.940 -20.136 1.00 96.25 502 HIS A N 1
ATOM 3883 C CA . HIS A 1 502 ? 11.493 -18.677 -19.685 1.00 96.25 502 HIS A CA 1
ATOM 3884 C C . HIS A 1 502 ? 10.868 -17.948 -18.487 1.00 96.25 502 HIS A C 1
ATOM 3886 O O . HIS A 1 502 ? 11.499 -17.824 -17.436 1.00 96.25 502 HIS A O 1
ATOM 3892 N N . LEU A 1 503 ? 9.625 -17.476 -18.630 1.00 97.62 503 LEU A N 1
ATOM 3893 C CA . LEU A 1 503 ? 8.814 -17.048 -17.486 1.00 97.62 503 LEU A CA 1
ATOM 3894 C C . LEU A 1 503 ? 7.978 -18.230 -16.985 1.00 97.62 503 LEU A C 1
ATOM 3896 O O . LEU A 1 503 ? 6.994 -18.614 -17.617 1.00 97.62 503 LEU A O 1
ATOM 3900 N N . TYR A 1 504 ? 8.407 -18.806 -15.863 1.00 97.00 504 TYR A N 1
ATOM 3901 C CA . TYR A 1 504 ? 7.757 -19.960 -15.245 1.00 97.00 504 TYR A CA 1
ATOM 3902 C C . TYR A 1 504 ? 6.375 -19.594 -14.668 1.00 97.00 504 TYR A C 1
ATOM 3904 O O . TYR A 1 504 ? 6.171 -18.452 -14.225 1.00 97.00 504 TYR A O 1
ATOM 3912 N N . PRO A 1 505 ? 5.432 -20.553 -14.624 1.00 97.81 505 PRO A N 1
ATOM 3913 C CA . PRO A 1 505 ? 4.146 -20.362 -13.964 1.00 97.81 505 PRO A CA 1
ATOM 3914 C C . PRO A 1 505 ? 4.311 -20.251 -12.440 1.00 97.81 505 PRO A C 1
ATOM 3916 O O . PRO A 1 505 ? 5.237 -20.813 -11.854 1.00 97.81 505 PRO A O 1
ATOM 3919 N N . GLY A 1 506 ? 3.387 -19.546 -11.785 1.00 96.50 506 GLY A N 1
ATOM 3920 C CA . GLY A 1 506 ? 3.378 -19.324 -10.336 1.00 96.50 506 GLY A CA 1
ATOM 3921 C C . GLY A 1 506 ? 4.119 -18.061 -9.882 1.00 96.50 506 GLY A C 1
ATOM 3922 O O . GLY A 1 506 ? 4.322 -17.876 -8.681 1.00 96.50 506 GLY A O 1
ATOM 3923 N N . ARG A 1 507 ? 4.540 -17.208 -10.823 1.00 97.62 507 ARG A N 1
ATOM 3924 C CA . ARG A 1 507 ? 5.257 -15.949 -10.564 1.00 97.62 507 ARG A CA 1
ATOM 3925 C C . ARG A 1 507 ? 4.314 -14.833 -10.099 1.00 97.62 507 ARG A C 1
ATOM 3927 O O . ARG A 1 507 ? 3.094 -14.952 -10.201 1.00 97.62 507 ARG A O 1
ATOM 3934 N N . GLY A 1 508 ? 4.882 -13.741 -9.593 1.00 98.19 508 GLY A N 1
ATOM 3935 C CA . GLY A 1 508 ? 4.126 -12.540 -9.229 1.00 98.19 508 GLY A CA 1
ATOM 3936 C C . GLY A 1 508 ? 3.451 -12.556 -7.857 1.00 98.19 508 GLY A C 1
ATOM 3937 O O . GLY A 1 508 ? 2.800 -11.578 -7.505 1.00 98.19 508 GLY A O 1
ATOM 3938 N N . SER A 1 509 ? 3.577 -13.631 -7.080 1.00 98.25 509 SER A N 1
ATOM 3939 C CA . SER A 1 509 ? 2.853 -13.779 -5.813 1.00 98.25 509 SER A CA 1
ATOM 3940 C C . SER A 1 509 ? 3.525 -13.038 -4.660 1.00 98.25 509 SER A C 1
ATOM 3942 O O . SER A 1 509 ? 4.624 -13.403 -4.239 1.00 98.25 509 SER A O 1
ATOM 3944 N N . VAL A 1 510 ? 2.825 -12.047 -4.098 1.00 97.81 510 VAL A N 1
ATOM 3945 C CA . VAL A 1 510 ? 3.254 -11.349 -2.874 1.00 97.81 510 VAL A CA 1
ATOM 3946 C C . VAL A 1 510 ? 3.326 -12.324 -1.697 1.00 97.81 510 VAL A C 1
ATOM 3948 O O . VAL A 1 510 ? 4.297 -12.294 -0.948 1.00 97.81 510 VAL A O 1
ATOM 3951 N N . GLU A 1 511 ? 2.359 -13.239 -1.563 1.00 96.31 511 GLU A N 1
ATOM 3952 C CA . GLU A 1 511 ? 2.358 -14.257 -0.502 1.00 96.31 511 GLU A CA 1
ATOM 3953 C C . GLU A 1 511 ? 3.613 -15.144 -0.550 1.00 96.31 511 GLU A C 1
ATOM 3955 O O . GLU A 1 511 ? 4.288 -15.336 0.465 1.00 96.31 511 GLU A O 1
ATOM 3960 N N . ARG A 1 512 ? 3.976 -15.640 -1.744 1.00 95.81 512 ARG A N 1
ATOM 3961 C CA . ARG A 1 512 ? 5.203 -16.433 -1.933 1.00 95.81 512 ARG A CA 1
ATOM 3962 C C . ARG A 1 512 ? 6.448 -15.612 -1.653 1.00 95.81 512 ARG A C 1
ATOM 3964 O O . ARG A 1 512 ? 7.392 -16.147 -1.082 1.00 95.81 512 ARG A O 1
ATOM 3971 N N . ALA A 1 513 ? 6.456 -14.343 -2.048 1.00 95.56 513 ALA A N 1
ATOM 3972 C CA . ALA A 1 513 ? 7.599 -13.476 -1.829 1.00 95.56 513 ALA A CA 1
ATOM 3973 C C . ALA A 1 513 ? 7.833 -13.183 -0.347 1.00 95.56 513 ALA A C 1
ATOM 3975 O O . ALA A 1 513 ? 8.962 -13.311 0.118 1.00 95.56 513 ALA A O 1
ATOM 3976 N N . ILE A 1 514 ? 6.773 -12.911 0.420 1.00 93.25 514 ILE A N 1
ATOM 3977 C CA . ILE A 1 514 ? 6.869 -12.790 1.879 1.00 93.25 514 ILE A CA 1
ATOM 3978 C C . ILE A 1 514 ? 7.381 -14.101 2.478 1.00 93.25 514 ILE A C 1
ATOM 3980 O O . ILE A 1 514 ? 8.339 -14.093 3.249 1.00 93.25 514 ILE A O 1
ATOM 3984 N N . LYS A 1 515 ? 6.807 -15.248 2.092 1.00 91.75 515 LYS A N 1
ATOM 3985 C CA . LYS A 1 515 ? 7.272 -16.546 2.596 1.00 91.75 515 LYS A CA 1
ATOM 3986 C C . LYS A 1 515 ? 8.766 -16.761 2.318 1.00 91.75 515 LYS A C 1
ATOM 3988 O O . LYS A 1 515 ? 9.504 -17.098 3.236 1.00 91.75 515 LYS A O 1
ATOM 3993 N N . ALA A 1 516 ? 9.216 -16.531 1.088 1.00 92.31 516 ALA A N 1
ATOM 3994 C CA . ALA A 1 516 ? 10.590 -16.792 0.671 1.00 92.31 516 ALA A CA 1
ATOM 3995 C C . ALA A 1 516 ? 11.605 -15.821 1.289 1.00 92.31 516 ALA A C 1
ATOM 3997 O O . ALA A 1 516 ? 12.661 -16.239 1.759 1.00 92.31 516 ALA A O 1
ATOM 3998 N N . ILE A 1 517 ? 11.295 -14.524 1.273 1.00 89.50 517 ILE A N 1
ATOM 3999 C CA . ILE A 1 517 ? 12.237 -13.473 1.670 1.00 89.50 517 ILE A CA 1
ATOM 4000 C C . ILE A 1 517 ? 12.272 -13.314 3.183 1.00 89.50 517 ILE A C 1
ATOM 4002 O O . ILE A 1 517 ? 13.309 -12.896 3.685 1.00 89.50 517 ILE A O 1
ATOM 4006 N N . ILE A 1 518 ? 11.197 -13.669 3.897 1.00 86.94 518 ILE A N 1
ATOM 4007 C CA . ILE A 1 518 ? 11.037 -13.367 5.326 1.00 86.94 518 ILE A CA 1
ATOM 4008 C C . ILE A 1 518 ? 11.023 -14.619 6.183 1.00 86.94 518 ILE A C 1
ATOM 4010 O O . ILE A 1 518 ? 11.823 -14.760 7.106 1.00 86.94 518 ILE A O 1
ATOM 4014 N N . VAL A 1 519 ? 10.094 -15.527 5.887 1.00 87.06 519 VAL A N 1
ATOM 4015 C CA . VAL A 1 519 ? 9.842 -16.695 6.735 1.00 87.06 519 VAL A CA 1
ATOM 4016 C C . VAL A 1 519 ? 10.925 -17.748 6.525 1.00 87.06 519 VAL A C 1
ATOM 4018 O O . VAL A 1 519 ? 11.547 -18.192 7.486 1.00 87.06 519 VAL A O 1
ATOM 4021 N N . ASP A 1 520 ? 11.176 -18.123 5.273 1.00 89.31 520 ASP A N 1
ATOM 4022 C CA . ASP A 1 520 ? 12.084 -19.219 4.924 1.00 89.31 520 ASP A CA 1
ATOM 4023 C C . ASP A 1 520 ? 13.555 -18.834 5.116 1.00 89.31 520 ASP A C 1
ATOM 4025 O O . ASP A 1 520 ? 14.360 -19.646 5.569 1.00 89.31 520 ASP A O 1
ATOM 4029 N N . SER A 1 521 ? 13.900 -17.585 4.816 1.00 87.25 521 SER A N 1
ATOM 4030 C CA . SER A 1 521 ? 15.242 -17.025 5.010 1.00 87.25 521 SER A CA 1
ATOM 4031 C C . SER A 1 521 ? 15.563 -16.721 6.480 1.00 87.25 521 SER A C 1
ATOM 4033 O O . SER A 1 521 ? 16.721 -16.475 6.809 1.00 87.25 521 SER A O 1
ATOM 4035 N N . SER A 1 522 ? 14.550 -16.699 7.359 1.00 83.94 522 SER A N 1
ATOM 4036 C CA . SER A 1 522 ? 14.670 -16.231 8.746 1.00 83.94 522 SER A CA 1
ATOM 4037 C C . SER A 1 522 ? 15.319 -14.841 8.862 1.00 83.94 522 SER A C 1
ATOM 4039 O O . SER A 1 522 ? 16.085 -14.590 9.795 1.00 83.94 522 SER A O 1
ATOM 4041 N N . THR A 1 523 ? 15.048 -13.933 7.914 1.00 76.50 523 THR A N 1
ATOM 4042 C CA . THR A 1 523 ? 15.554 -12.551 7.996 1.00 76.50 523 THR A CA 1
ATOM 4043 C C . THR A 1 523 ? 15.094 -11.874 9.278 1.00 76.50 523 THR A C 1
ATOM 4045 O O . THR A 1 523 ? 13.973 -12.088 9.736 1.00 76.50 523 THR A O 1
ATOM 4048 N N . THR A 1 524 ? 15.901 -10.949 9.793 1.00 67.81 524 THR A N 1
ATOM 4049 C CA . THR A 1 524 ? 15.560 -10.105 10.949 1.00 67.81 524 THR A CA 1
ATOM 4050 C C . THR A 1 524 ? 14.435 -9.097 10.681 1.00 67.81 524 THR A C 1
ATOM 4052 O O . THR A 1 524 ? 14.212 -8.226 11.508 1.00 67.81 524 THR A O 1
ATOM 4055 N N . TRP A 1 525 ? 13.714 -9.212 9.559 1.00 66.62 525 TRP A N 1
ATOM 4056 C CA . TRP A 1 525 ? 12.561 -8.381 9.200 1.00 66.62 525 TRP A CA 1
ATOM 4057 C C . TRP A 1 525 ? 11.312 -8.623 10.056 1.00 66.62 525 TRP A C 1
ATOM 4059 O O . TRP A 1 525 ? 10.243 -8.078 9.780 1.00 66.62 525 TRP A O 1
ATOM 4069 N N . GLY A 1 526 ? 11.414 -9.468 11.084 1.00 62.00 526 GLY A N 1
ATOM 4070 C CA . GLY A 1 526 ? 10.381 -9.516 12.102 1.00 62.00 526 GLY A CA 1
ATOM 4071 C C . GLY A 1 526 ? 10.092 -8.095 12.600 1.00 62.00 526 GLY A C 1
ATOM 4072 O O . GLY A 1 526 ? 11.020 -7.344 12.893 1.00 62.00 526 GLY A O 1
ATOM 4073 N N . HIS A 1 527 ? 8.811 -7.751 12.701 1.00 72.38 527 HIS A N 1
ATOM 4074 C CA . HIS A 1 527 ? 8.280 -6.488 13.218 1.00 72.38 527 HIS A CA 1
ATOM 4075 C C . HIS A 1 527 ? 8.331 -5.314 12.234 1.00 72.38 527 HIS A C 1
ATOM 4077 O O . HIS A 1 527 ? 8.581 -4.188 12.641 1.00 72.38 527 HIS A O 1
ATOM 4083 N N . ASP A 1 528 ? 8.038 -5.560 10.956 1.00 86.44 528 ASP A N 1
ATOM 4084 C CA . ASP A 1 528 ? 7.861 -4.514 9.944 1.00 86.44 528 ASP A CA 1
ATOM 4085 C C . ASP A 1 528 ? 6.399 -4.081 9.772 1.00 86.44 528 ASP A C 1
ATOM 4087 O O . ASP A 1 528 ? 5.474 -4.904 9.784 1.00 86.44 528 ASP A O 1
ATOM 4091 N N . SER A 1 529 ? 6.185 -2.781 9.562 1.00 91.75 529 SER A N 1
ATOM 4092 C CA . SER A 1 529 ? 4.851 -2.197 9.422 1.00 91.75 529 SER A CA 1
ATOM 4093 C C . SER A 1 529 ? 4.047 -2.782 8.255 1.00 91.75 529 SER A C 1
ATOM 4095 O O . SER A 1 529 ? 2.854 -3.048 8.406 1.00 91.75 529 SER A O 1
ATOM 4097 N N . ALA A 1 530 ? 4.669 -3.028 7.102 1.00 93.69 530 ALA A N 1
ATOM 4098 C CA . ALA A 1 530 ? 4.003 -3.615 5.944 1.00 93.69 530 ALA A CA 1
ATOM 4099 C C . ALA A 1 530 ? 3.682 -5.101 6.149 1.00 93.69 530 ALA A C 1
ATOM 4101 O O . ALA A 1 530 ? 2.688 -5.597 5.612 1.00 93.69 530 ALA A O 1
ATOM 4102 N N . LEU A 1 531 ? 4.450 -5.825 6.968 1.00 91.50 531 LEU A N 1
ATOM 4103 C CA . LEU A 1 531 ? 4.121 -7.215 7.281 1.00 91.50 531 LEU A CA 1
ATOM 4104 C C . LEU A 1 531 ? 2.807 -7.319 8.071 1.00 91.50 531 LEU A C 1
ATOM 4106 O O . LEU A 1 531 ? 2.028 -8.237 7.810 1.00 91.50 531 LEU A O 1
ATOM 4110 N N . PHE A 1 532 ? 2.502 -6.362 8.961 1.00 92.88 532 PHE A N 1
ATOM 4111 C CA . PHE A 1 532 ? 1.180 -6.280 9.605 1.00 92.88 532 PHE A CA 1
ATOM 4112 C C . PHE A 1 532 ? 0.059 -6.113 8.572 1.00 92.88 532 PHE A C 1
ATOM 4114 O O . PHE A 1 532 ? -0.957 -6.809 8.648 1.00 92.88 532 PHE A O 1
ATOM 4121 N N . VAL A 1 533 ? 0.263 -5.234 7.584 1.00 95.38 533 VAL A N 1
ATOM 4122 C CA . VAL A 1 533 ? -0.696 -4.972 6.499 1.00 95.38 533 VAL A CA 1
ATOM 4123 C C . VAL A 1 533 ? -0.981 -6.251 5.711 1.00 95.38 533 VAL A C 1
ATOM 4125 O O . VAL A 1 533 ? -2.125 -6.697 5.627 1.00 95.38 533 VAL A O 1
ATOM 4128 N N . ALA A 1 534 ? 0.065 -6.903 5.197 1.00 94.94 534 ALA A N 1
ATOM 4129 C CA . ALA A 1 534 ? -0.089 -8.125 4.413 1.00 94.94 534 ALA A CA 1
ATOM 4130 C C . ALA A 1 534 ? -0.656 -9.288 5.241 1.00 94.94 534 ALA A C 1
ATOM 4132 O O . ALA A 1 534 ? -1.511 -10.030 4.755 1.00 94.94 534 ALA A O 1
ATOM 4133 N N . TYR A 1 535 ? -0.217 -9.453 6.493 1.00 93.00 535 TYR A N 1
ATOM 4134 C CA . TYR A 1 535 ? -0.708 -10.524 7.359 1.00 93.00 535 TYR A CA 1
ATOM 4135 C C . TYR A 1 535 ? -2.205 -10.392 7.643 1.00 93.00 535 TYR A C 1
ATOM 4137 O O . TYR A 1 535 ? -2.910 -11.402 7.648 1.00 93.00 535 TYR A O 1
ATOM 4145 N N . ARG A 1 536 ? -2.718 -9.165 7.816 1.00 92.50 536 ARG A N 1
ATOM 4146 C CA . ARG A 1 536 ? -4.158 -8.932 7.983 1.00 92.50 536 ARG A CA 1
ATOM 4147 C C . ARG A 1 536 ? -4.967 -9.507 6.820 1.00 92.50 536 ARG A C 1
ATOM 4149 O O . ARG A 1 536 ? -5.995 -10.135 7.061 1.00 92.50 536 ARG A O 1
ATOM 4156 N N . TYR A 1 537 ? -4.480 -9.361 5.589 1.00 94.81 537 TYR A N 1
ATOM 4157 C CA . TYR A 1 537 ? -5.108 -9.948 4.407 1.00 94.81 537 TYR A CA 1
ATOM 4158 C C . TYR A 1 537 ? -4.937 -11.476 4.348 1.00 94.81 537 TYR A C 1
ATOM 4160 O O . TYR A 1 537 ? -5.914 -12.228 4.252 1.00 94.81 537 TYR A O 1
ATOM 4168 N N . TYR A 1 538 ? -3.696 -11.960 4.440 1.00 93.56 538 TYR A N 1
ATOM 4169 C CA . TYR A 1 538 ? -3.386 -13.376 4.225 1.00 93.56 538 TYR A CA 1
ATOM 4170 C C . TYR A 1 538 ? -3.812 -14.294 5.367 1.00 93.56 538 TYR A C 1
ATOM 4172 O O . TYR A 1 538 ? -3.998 -15.483 5.130 1.00 93.56 538 TYR A O 1
ATOM 4180 N N . LYS A 1 539 ? -4.076 -13.779 6.573 1.00 89.44 539 LYS A N 1
ATOM 4181 C CA . LYS A 1 539 ? -4.682 -14.583 7.645 1.00 89.44 539 LYS A CA 1
ATOM 4182 C C . LYS A 1 539 ? -6.001 -15.233 7.209 1.00 89.44 539 LYS A C 1
ATOM 4184 O O . LYS A 1 539 ? -6.308 -16.335 7.655 1.00 89.44 539 LYS A O 1
ATOM 4189 N N . VAL A 1 540 ? -6.773 -14.552 6.361 1.00 88.00 540 VAL A N 1
ATOM 4190 C CA . VAL A 1 540 ? -8.074 -15.032 5.868 1.00 88.00 540 VAL A CA 1
ATOM 4191 C C . VAL A 1 540 ? -7.977 -15.574 4.445 1.00 88.00 540 VAL A C 1
ATOM 4193 O O . VAL A 1 540 ? -8.654 -16.543 4.109 1.00 88.00 540 VAL A O 1
ATOM 4196 N N . HIS A 1 541 ? -7.162 -14.943 3.598 1.00 90.56 541 HIS A N 1
ATOM 4197 C CA . HIS A 1 541 ? -7.138 -15.217 2.158 1.00 90.56 541 HIS A CA 1
ATOM 4198 C C . HIS A 1 541 ? -5.884 -15.932 1.659 1.00 90.56 541 HIS A C 1
ATOM 4200 O O . HIS A 1 541 ? -5.820 -16.260 0.477 1.00 90.56 541 HIS A O 1
ATOM 4206 N N . GLY A 1 542 ? -4.895 -16.164 2.521 1.00 90.50 542 GLY A N 1
ATOM 4207 C CA . GLY A 1 542 ? -3.683 -16.871 2.137 1.00 90.50 542 GLY A CA 1
ATOM 4208 C C . GLY A 1 542 ? -3.956 -18.340 1.832 1.00 90.50 542 GLY A C 1
ATOM 4209 O O . GLY A 1 542 ? -4.840 -18.972 2.417 1.00 90.50 542 GLY A O 1
ATOM 4210 N N . VAL A 1 543 ? -3.196 -18.870 0.881 1.00 89.56 543 VAL A N 1
ATOM 4211 C CA . VAL A 1 543 ? -3.337 -20.242 0.379 1.00 89.56 543 VAL A CA 1
ATOM 4212 C C . VAL A 1 543 ? -2.084 -21.079 0.612 1.00 89.56 543 VAL A C 1
ATOM 4214 O O . VAL A 1 543 ? -2.116 -22.293 0.404 1.00 89.56 543 VAL A O 1
ATOM 4217 N N . LEU A 1 544 ? -0.975 -20.459 1.023 1.00 88.62 544 LEU A N 1
ATOM 4218 C CA . LEU A 1 544 ? 0.252 -21.175 1.342 1.00 88.62 544 LEU A CA 1
ATOM 4219 C C . LEU A 1 544 ? 0.188 -21.770 2.751 1.00 88.62 544 LEU A C 1
ATOM 4221 O O . LEU A 1 544 ? -0.348 -21.191 3.695 1.00 88.62 544 LEU A O 1
ATOM 4225 N N . GLU A 1 545 ? 0.796 -22.942 2.911 1.00 85.56 545 GLU A N 1
ATOM 4226 C CA . GLU A 1 545 ? 0.979 -23.533 4.232 1.00 85.56 545 GLU A CA 1
ATOM 4227 C C . GLU A 1 545 ? 1.881 -22.647 5.106 1.00 85.56 545 GLU A C 1
ATOM 4229 O O . GLU A 1 545 ? 2.837 -22.027 4.631 1.00 85.56 545 GLU A O 1
ATOM 4234 N N . GLY A 1 546 ? 1.601 -22.620 6.411 1.00 76.94 546 GLY A N 1
ATOM 4235 C CA . GLY A 1 546 ? 2.447 -21.930 7.385 1.00 76.94 546 GLY A CA 1
ATOM 4236 C C . GLY A 1 546 ? 2.116 -20.456 7.627 1.00 76.94 546 GLY A C 1
ATOM 4237 O O . GLY A 1 546 ? 2.874 -19.802 8.329 1.00 76.94 546 GLY A O 1
ATOM 4238 N N . ILE A 1 547 ? 0.981 -19.921 7.161 1.00 81.69 547 ILE A N 1
ATOM 4239 C CA . ILE A 1 547 ? 0.553 -18.540 7.497 1.00 81.69 547 ILE A CA 1
ATOM 4240 C C . ILE A 1 547 ? 0.555 -18.290 9.017 1.00 81.69 547 ILE A C 1
ATOM 4242 O O . ILE A 1 547 ? 0.929 -17.215 9.475 1.00 81.69 547 ILE A O 1
ATOM 4246 N N . GLY A 1 548 ? 0.232 -19.303 9.829 1.00 76.62 548 GLY A N 1
ATOM 4247 C CA . GLY A 1 548 ? 0.307 -19.203 11.291 1.00 76.62 548 GLY A CA 1
ATOM 4248 C C . GLY A 1 548 ? 1.703 -18.862 11.840 1.00 76.62 548 GLY A C 1
ATOM 4249 O O . GLY A 1 548 ? 1.795 -18.231 12.891 1.00 76.62 548 GLY A O 1
ATOM 4250 N N . SER A 1 549 ? 2.790 -19.210 11.137 1.00 79.38 549 SER A N 1
ATOM 4251 C CA . SER A 1 549 ? 4.161 -18.855 11.541 1.00 79.38 549 SER A CA 1
ATOM 4252 C C . SER A 1 549 ? 4.545 -17.418 11.183 1.00 79.38 549 SER A C 1
ATOM 4254 O O . SER A 1 549 ? 5.609 -16.954 11.584 1.00 79.38 549 SER A O 1
ATOM 4256 N N . TRP A 1 550 ? 3.707 -16.692 10.438 1.00 84.06 550 TRP A N 1
ATOM 4257 C CA . TRP A 1 550 ? 3.951 -15.281 10.141 1.00 84.06 550 TRP A CA 1
ATOM 4258 C C . TRP A 1 550 ? 3.706 -14.423 11.377 1.00 84.06 550 TRP A C 1
ATOM 4260 O O . TRP A 1 550 ? 4.411 -13.446 11.593 1.00 84.06 550 TRP A O 1
ATOM 4270 N N . TYR A 1 551 ? 2.766 -14.817 12.243 1.00 82.38 551 TYR A N 1
ATOM 4271 C CA . TYR A 1 551 ? 2.464 -14.044 13.445 1.00 82.38 551 TYR A CA 1
ATOM 4272 C C . TYR A 1 551 ? 3.661 -13.924 14.396 1.00 82.38 551 TYR A C 1
ATOM 4274 O O . TYR A 1 551 ? 3.856 -12.877 15.005 1.00 82.38 551 TYR A O 1
ATOM 4282 N N . SER A 1 552 ? 4.509 -14.953 14.507 1.00 83.06 552 SER A N 1
ATOM 4283 C CA . SER A 1 552 ? 5.727 -14.842 15.321 1.00 83.06 552 SER A CA 1
ATOM 4284 C C . SER A 1 552 ? 6.709 -13.811 14.768 1.00 83.06 552 SER A C 1
ATOM 4286 O O . SER A 1 552 ? 7.452 -13.225 15.546 1.00 83.06 552 SER A O 1
ATOM 4288 N N . GLN A 1 553 ? 6.670 -13.540 13.458 1.00 84.31 553 GLN A N 1
ATOM 4289 C CA . GLN A 1 553 ? 7.433 -12.452 12.842 1.00 84.31 553 GLN A CA 1
ATOM 4290 C C . GLN A 1 553 ? 6.847 -11.076 13.186 1.00 84.31 553 GLN A C 1
ATOM 4292 O O . GLN A 1 553 ? 7.484 -10.078 12.921 1.00 84.31 553 GLN A O 1
ATOM 4297 N N . LEU A 1 554 ? 5.651 -10.978 13.773 1.00 85.94 554 LEU A N 1
ATOM 4298 C CA . LEU A 1 554 ? 5.021 -9.704 14.151 1.00 85.94 554 LEU A CA 1
ATOM 4299 C C . LEU A 1 554 ? 5.158 -9.379 15.645 1.00 85.94 554 LEU A C 1
ATOM 4301 O O . LEU A 1 554 ? 4.912 -8.248 16.050 1.00 85.94 554 LEU A O 1
ATOM 4305 N N . ALA A 1 555 ? 5.592 -10.331 16.472 1.00 81.31 555 ALA A N 1
ATOM 4306 C CA . ALA A 1 555 ? 5.654 -10.209 17.932 1.00 81.31 555 ALA A CA 1
ATOM 4307 C C . ALA A 1 555 ? 6.726 -9.233 18.475 1.00 81.31 555 ALA A C 1
ATOM 4309 O O . ALA A 1 555 ? 7.848 -9.638 18.754 1.00 81.31 555 ALA A O 1
ATOM 4310 N N . GLY A 1 556 ? 6.392 -7.968 18.703 1.00 83.19 556 GLY A N 1
ATOM 4311 C CA . GLY A 1 556 ? 7.344 -6.977 19.209 1.00 83.19 556 GLY A CA 1
ATOM 4312 C C . GLY A 1 556 ? 6.645 -5.704 19.684 1.00 83.19 556 GLY A C 1
ATOM 4313 O O . GLY A 1 556 ? 5.412 -5.670 19.709 1.00 83.19 556 GLY A O 1
ATOM 4314 N N . PRO A 1 557 ? 7.403 -4.665 20.086 1.00 85.50 557 PRO A N 1
ATOM 4315 C CA . PRO A 1 557 ? 6.819 -3.355 20.352 1.00 85.50 557 PRO A CA 1
ATOM 4316 C C . PRO A 1 557 ? 6.161 -2.784 19.080 1.00 85.50 557 PRO A C 1
ATOM 4318 O O . PRO A 1 557 ? 6.530 -3.189 17.973 1.00 85.50 557 PRO A O 1
ATOM 4321 N N . PRO A 1 558 ? 5.213 -1.839 19.213 1.00 87.31 558 PRO A N 1
ATOM 4322 C CA . PRO A 1 558 ? 4.587 -1.195 18.065 1.00 87.31 558 PRO A CA 1
ATOM 4323 C C . PRO A 1 558 ? 5.608 -0.570 17.112 1.00 87.31 558 PRO A C 1
ATOM 4325 O O . PRO A 1 558 ? 6.561 0.083 17.545 1.00 87.31 558 PRO A O 1
ATOM 4328 N N . THR A 1 559 ? 5.382 -0.746 15.813 1.00 88.12 559 THR A N 1
ATOM 4329 C CA . THR A 1 559 ? 6.227 -0.159 14.771 1.00 88.12 559 THR A CA 1
ATOM 4330 C C . THR A 1 559 ? 5.902 1.320 14.582 1.00 88.12 559 THR A C 1
ATOM 4332 O O . THR A 1 559 ? 4.744 1.734 14.694 1.00 88.12 559 THR A O 1
ATOM 4335 N N . VAL A 1 560 ? 6.928 2.129 14.303 1.00 88.50 560 VAL A N 1
ATOM 4336 C CA . VAL A 1 560 ? 6.773 3.575 14.084 1.00 88.50 560 VAL A CA 1
ATOM 4337 C C . VAL A 1 560 ? 6.710 3.871 12.596 1.00 88.50 560 VAL A C 1
ATOM 4339 O O . VAL A 1 560 ? 5.642 4.202 12.091 1.00 88.50 560 VAL A O 1
ATOM 4342 N N . CYS A 1 561 ? 7.825 3.737 11.888 1.00 89.81 561 CYS A N 1
ATOM 4343 C CA . CYS A 1 561 ? 7.856 3.902 10.449 1.00 89.81 561 CYS A CA 1
ATOM 4344 C C . CYS A 1 561 ? 9.062 3.207 9.831 1.00 89.81 561 CYS A C 1
ATOM 4346 O O . CYS A 1 561 ? 10.056 2.962 10.509 1.00 89.81 561 CYS A O 1
ATOM 4348 N N . ASP A 1 562 ? 8.917 2.924 8.546 1.00 87.81 562 ASP A N 1
ATOM 4349 C CA . ASP A 1 562 ? 9.903 2.358 7.640 1.00 87.81 562 ASP A CA 1
ATOM 4350 C C . ASP A 1 562 ? 9.830 3.169 6.325 1.00 87.81 562 ASP A C 1
ATOM 4352 O O . ASP A 1 562 ? 8.910 3.970 6.147 1.00 87.81 562 ASP A O 1
ATOM 4356 N N . GLN A 1 563 ? 10.704 2.920 5.341 1.00 88.06 563 GLN A N 1
ATOM 4357 C CA . GLN A 1 563 ? 10.677 3.559 4.000 1.00 88.06 563 GLN A CA 1
ATOM 4358 C C . GLN A 1 563 ? 9.446 3.194 3.125 1.00 88.06 563 GLN A C 1
ATOM 4360 O O . GLN A 1 563 ? 9.505 3.196 1.890 1.00 88.06 563 GLN A O 1
ATOM 4365 N N . HIS A 1 564 ? 8.347 2.784 3.748 1.00 90.88 564 HIS A N 1
ATOM 4366 C CA . HIS A 1 564 ? 7.080 2.448 3.113 1.00 90.88 564 HIS A CA 1
ATOM 4367 C C . HIS A 1 564 ? 5.904 2.788 4.023 1.00 90.88 564 HIS A C 1
ATOM 4369 O O . HIS A 1 564 ? 5.222 3.764 3.793 1.00 90.88 564 HIS A O 1
ATOM 4375 N N . VAL A 1 565 ? 5.631 1.970 5.035 1.00 95.56 565 VAL A N 1
ATOM 4376 C CA . VAL A 1 565 ? 4.400 2.031 5.828 1.00 95.56 565 VAL A CA 1
ATOM 4377 C C . VAL A 1 565 ? 4.765 2.549 7.205 1.00 95.56 565 VAL A C 1
ATOM 4379 O O . VAL A 1 565 ? 5.583 1.932 7.882 1.00 95.56 565 VAL A O 1
ATOM 4382 N N . CYS A 1 566 ? 4.112 3.615 7.660 1.00 96.06 566 CYS A N 1
ATOM 4383 C CA . CYS A 1 566 ? 4.157 3.998 9.070 1.00 96.06 566 CYS A CA 1
ATOM 4384 C C . CYS A 1 566 ? 3.017 3.354 9.886 1.00 96.06 566 CYS A C 1
ATOM 4386 O O . CYS A 1 566 ? 1.889 3.189 9.412 1.00 96.06 566 CYS A O 1
ATOM 4388 N N . PHE A 1 567 ? 3.290 3.064 11.161 1.00 97.00 567 PHE A N 1
ATOM 4389 C CA . PHE A 1 567 ? 2.327 2.630 12.180 1.00 97.00 567 PHE A CA 1
ATOM 4390 C C . PHE A 1 567 ? 1.494 1.405 11.767 1.00 97.00 567 PHE A C 1
ATOM 4392 O O . PHE A 1 567 ? 0.274 1.349 11.971 1.00 97.00 567 PHE A O 1
ATOM 4399 N N . GLY A 1 568 ? 2.150 0.396 11.185 1.00 95.12 568 GLY A N 1
ATOM 4400 C CA . GLY A 1 568 ? 1.508 -0.853 10.762 1.00 95.12 568 GLY A CA 1
ATOM 4401 C C . GLY A 1 568 ? 0.804 -1.584 11.909 1.00 95.12 568 GLY A C 1
ATOM 4402 O O . GLY A 1 568 ? -0.298 -2.104 11.726 1.00 95.12 568 GLY A O 1
ATOM 4403 N N . THR A 1 569 ? 1.375 -1.544 13.120 1.00 94.94 569 THR A N 1
ATOM 4404 C CA . THR A 1 569 ? 0.735 -2.117 14.317 1.00 94.94 569 THR A CA 1
ATOM 4405 C C . THR A 1 569 ? -0.587 -1.424 14.661 1.00 94.94 569 THR A C 1
ATOM 4407 O O . THR A 1 569 ? -1.549 -2.111 14.989 1.00 94.94 569 THR A O 1
ATOM 4410 N N . LEU A 1 570 ? -0.682 -0.093 14.546 1.00 96.75 570 LEU A N 1
ATOM 4411 C CA . LEU A 1 570 ? -1.940 0.629 14.790 1.00 96.75 570 LEU A CA 1
ATOM 4412 C C . LEU A 1 570 ? -2.970 0.310 13.702 1.00 96.75 570 LEU A C 1
ATOM 4414 O O . LEU A 1 570 ? -4.116 -0.015 13.995 1.00 96.75 570 LEU A O 1
ATOM 4418 N N . THR A 1 571 ? -2.568 0.442 12.440 1.00 94.88 571 THR A N 1
ATOM 4419 C CA . THR A 1 571 ? -3.497 0.412 11.303 1.00 94.88 571 THR A CA 1
ATOM 4420 C C . THR A 1 571 ? -3.991 -1.001 10.977 1.00 94.88 571 THR A C 1
ATOM 4422 O O . THR A 1 571 ? -5.144 -1.182 10.577 1.00 94.88 571 THR A O 1
ATOM 4425 N N . HIS A 1 572 ? -3.141 -2.013 11.1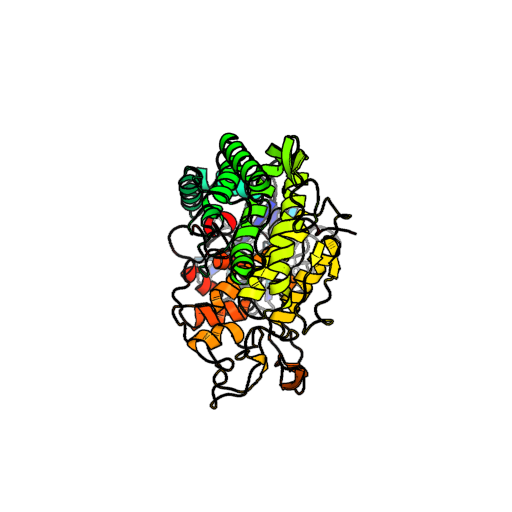69 1.00 95.12 572 HIS A N 1
ATOM 4426 C CA . HIS A 1 572 ? -3.406 -3.391 10.754 1.00 95.12 572 HIS A CA 1
ATOM 4427 C C . HIS A 1 572 ? -3.103 -4.440 11.825 1.00 95.12 572 HIS A C 1
ATOM 4429 O O . HIS A 1 572 ? -3.391 -5.611 11.591 1.00 95.12 572 HIS A O 1
ATOM 4435 N N . GLY A 1 573 ? -2.568 -4.066 12.990 1.00 92.31 573 GLY A N 1
ATOM 4436 C CA . GLY A 1 573 ? -2.396 -4.986 14.111 1.00 92.31 573 GLY A CA 1
ATOM 4437 C C . GLY A 1 573 ? -3.733 -5.406 14.725 1.00 92.31 573 GLY A C 1
ATOM 4438 O O . GLY A 1 573 ? -4.687 -4.634 14.821 1.00 92.31 573 GLY A O 1
ATOM 4439 N N . PHE A 1 574 ? -3.808 -6.667 15.139 1.00 90.69 574 PHE A N 1
ATOM 4440 C CA . PHE A 1 574 ? -4.978 -7.241 15.799 1.00 90.69 574 PHE A CA 1
ATOM 4441 C C . PHE A 1 574 ? -4.555 -8.367 16.738 1.00 90.69 574 PHE A C 1
ATOM 4443 O O . PHE A 1 574 ? -3.478 -8.952 16.595 1.00 90.69 574 PHE A O 1
ATOM 4450 N N . ASN A 1 575 ? -5.414 -8.680 17.706 1.00 84.25 575 ASN A N 1
ATOM 4451 C CA . ASN A 1 575 ? -5.176 -9.801 18.604 1.00 84.25 575 ASN A CA 1
ATOM 4452 C C . ASN A 1 575 ? -5.243 -11.128 17.819 1.00 84.25 575 ASN A C 1
ATOM 4454 O O . ASN A 1 575 ? -6.182 -11.314 17.050 1.00 84.25 575 ASN A O 1
ATOM 4458 N N . PRO A 1 576 ? -4.323 -12.092 18.006 1.00 79.44 576 PRO A N 1
ATOM 4459 C CA . PRO A 1 576 ? -4.331 -13.373 17.290 1.00 79.44 576 PRO A CA 1
ATOM 4460 C C . PRO A 1 576 ? -5.650 -14.138 17.282 1.00 79.44 576 PRO A C 1
ATOM 4462 O O . PRO A 1 576 ? -5.904 -14.876 16.328 1.00 79.44 576 PRO A O 1
ATOM 4465 N N . SER A 1 577 ? -6.473 -13.989 18.320 1.00 79.62 577 SER A N 1
ATOM 4466 C CA . SER A 1 577 ? -7.788 -14.629 18.398 1.00 79.62 577 SER A CA 1
ATOM 4467 C C . SER A 1 577 ? -8.839 -13.969 17.498 1.00 79.62 577 SER A C 1
ATOM 4469 O O . SER A 1 577 ? -9.830 -14.608 17.154 1.00 79.62 577 SER A O 1
ATOM 4471 N N . GLU A 1 578 ? -8.626 -12.723 17.076 1.00 81.94 578 GLU A N 1
ATOM 4472 C CA . GLU A 1 578 ? -9.546 -11.975 16.225 1.00 81.94 578 GLU A CA 1
ATOM 4473 C C . GLU A 1 578 ? -9.356 -12.312 14.749 1.00 81.94 578 GLU A C 1
ATOM 4475 O O . GLU A 1 578 ? -8.241 -12.535 14.279 1.00 81.94 578 GLU A O 1
ATOM 4480 N N . THR A 1 579 ? -10.439 -12.261 13.982 1.00 79.94 579 THR A N 1
ATOM 4481 C CA . THR A 1 579 ? -10.378 -12.265 12.517 1.00 79.94 579 THR A CA 1
ATOM 4482 C C . THR A 1 579 ? -10.913 -10.924 12.028 1.00 79.94 579 THR A C 1
ATOM 4484 O O . THR A 1 579 ? -12.131 -10.754 11.966 1.00 79.94 579 THR A O 1
ATOM 4487 N N . PRO A 1 580 ? -10.042 -9.931 11.769 1.00 77.31 580 PRO A N 1
ATOM 4488 C CA . PRO A 1 580 ? -10.503 -8.616 11.352 1.00 77.31 580 PRO A CA 1
ATOM 4489 C C . PRO A 1 580 ? -11.167 -8.699 9.969 1.00 77.31 580 PRO A C 1
ATOM 4491 O O . PRO A 1 580 ? -10.701 -9.455 9.113 1.00 77.31 580 PRO A O 1
ATOM 4494 N N . PRO A 1 581 ? -12.230 -7.916 9.717 1.00 80.00 581 PRO A N 1
ATOM 4495 C CA . PRO A 1 581 ? -12.826 -7.845 8.392 1.00 80.00 581 PRO A CA 1
ATOM 4496 C C . PRO A 1 581 ? -11.861 -7.187 7.397 1.00 80.00 581 PRO A C 1
ATOM 4498 O O . PRO A 1 581 ? -10.924 -6.470 7.786 1.00 80.00 581 PRO A O 1
ATOM 4501 N N . LEU A 1 582 ? -12.143 -7.397 6.106 1.00 85.12 582 LEU A N 1
ATOM 4502 C CA . LEU A 1 582 ? -11.536 -6.617 5.029 1.00 85.12 582 LEU A CA 1
ATOM 4503 C C . LEU A 1 582 ? -11.764 -5.116 5.265 1.00 85.12 582 LEU A C 1
ATOM 4505 O O . LEU A 1 582 ? -12.797 -4.737 5.832 1.00 85.12 582 LEU A O 1
ATOM 4509 N N . PRO A 1 583 ? -10.817 -4.261 4.845 1.00 89.50 583 PRO A N 1
ATOM 4510 C CA . PRO A 1 583 ? -10.969 -2.827 5.009 1.00 89.50 583 PRO A CA 1
ATOM 4511 C C . PRO A 1 583 ? -12.171 -2.312 4.198 1.00 89.50 583 PRO A C 1
ATOM 4513 O O . PRO A 1 583 ? -12.542 -2.907 3.179 1.00 89.50 583 PRO A O 1
ATOM 4516 N N . PRO A 1 584 ? -12.794 -1.201 4.628 1.00 87.69 584 PRO A N 1
ATOM 4517 C CA . PRO A 1 584 ? -13.854 -0.565 3.859 1.00 87.69 584 PRO A CA 1
ATOM 4518 C C . PRO A 1 584 ? -13.333 -0.128 2.485 1.00 87.69 584 PRO A C 1
ATOM 4520 O O . PRO A 1 584 ? -12.189 0.309 2.343 1.00 87.69 584 PRO A O 1
ATOM 4523 N N . THR A 1 585 ? -14.191 -0.228 1.471 1.00 90.81 585 THR A N 1
ATOM 4524 C CA . THR A 1 585 ? -13.820 0.070 0.085 1.00 90.81 585 THR A CA 1
ATOM 4525 C C . THR A 1 585 ? -14.464 1.359 -0.406 1.00 90.81 585 THR A C 1
ATOM 4527 O O . THR A 1 585 ? -15.676 1.537 -0.269 1.00 90.81 585 THR A O 1
ATOM 4530 N N . VAL A 1 586 ? -13.685 2.204 -1.076 1.00 89.56 586 VAL A N 1
ATOM 4531 C CA . VAL A 1 586 ? -14.151 3.394 -1.801 1.00 89.56 586 VAL A CA 1
ATOM 4532 C C . VAL A 1 586 ? -13.720 3.255 -3.260 1.00 89.56 586 VAL A C 1
ATOM 4534 O O . VAL A 1 586 ? -12.543 3.024 -3.486 1.00 89.56 586 VAL A O 1
ATOM 4537 N N . PRO A 1 587 ? -14.593 3.382 -4.274 1.00 87.56 587 PRO A N 1
ATOM 4538 C CA . PRO A 1 587 ? -14.185 3.197 -5.669 1.00 87.56 587 PRO A CA 1
ATOM 4539 C C . PRO A 1 587 ? -13.015 4.109 -6.083 1.00 87.56 587 PRO A C 1
ATOM 4541 O O . PRO A 1 587 ? -12.932 5.244 -5.597 1.00 87.56 587 PRO A O 1
ATOM 4544 N N . PRO A 1 588 ? -12.129 3.663 -6.994 1.00 88.19 588 PRO A N 1
ATOM 4545 C CA . PRO A 1 588 ? -11.029 4.487 -7.504 1.00 88.19 588 PRO A CA 1
ATOM 4546 C C . PRO A 1 588 ? -11.556 5.710 -8.288 1.00 88.19 588 PRO A C 1
ATOM 4548 O O . PRO A 1 588 ? -12.758 5.780 -8.564 1.00 88.19 588 PRO A O 1
ATOM 4551 N N . PRO A 1 589 ? -10.691 6.674 -8.668 1.00 86.06 589 PRO A N 1
ATOM 4552 C CA . PRO A 1 589 ? -11.080 7.795 -9.522 1.00 86.06 589 PRO A CA 1
ATOM 4553 C C . PRO A 1 589 ? -11.830 7.331 -10.781 1.00 86.06 589 PRO A C 1
ATOM 4555 O O . PRO A 1 589 ? -11.365 6.440 -11.496 1.00 86.06 589 PRO A O 1
ATOM 4558 N N . GLY A 1 590 ? -12.993 7.933 -11.041 1.00 76.81 590 GLY A N 1
ATOM 4559 C CA . GLY A 1 590 ? -13.783 7.707 -12.254 1.00 76.81 590 GLY A CA 1
ATOM 4560 C C . GLY A 1 590 ? -13.389 8.651 -13.394 1.00 76.81 590 GLY A C 1
ATOM 4561 O O . GLY A 1 590 ? -12.749 9.676 -13.156 1.00 76.81 590 GLY A O 1
ATOM 4562 N N . ASN A 1 591 ? -13.785 8.295 -14.620 1.00 50.69 591 ASN A N 1
ATOM 4563 C CA . ASN A 1 591 ? -13.705 9.174 -15.795 1.00 50.69 591 ASN A CA 1
ATOM 4564 C C . ASN A 1 591 ? -14.907 10.112 -15.887 1.00 50.69 591 ASN A C 1
ATOM 4566 O O . ASN A 1 591 ? -16.031 9.642 -15.587 1.00 50.69 591 ASN A O 1
#

Radius of gyration: 29.88 Å; chains: 1; bounding box: 75×84×62 Å